Protein 1ZA8 (pdb70)

Secondary structure (DSSP, 8-state):
--EE-SSSS--GGGTTT-EEETTEEEBTTB-

InterPro domains:
  IPR005535 Cyclotide [PF03784] (1-31)
  IPR005535 Cyclotide [PIRSF037891] (1-31)
  IPR012323 Cyclotide, bracelet, conserved site [PS60008] (4-14)
  IPR036146 Cyclotide superfamily [SSF57038] (4-31)

Solvent-accessible surface area: 2401 Å² total; per-residue (Å²): 33,77,54,71,10,67,169,95,94,120,1,174,23,44,110,145,40,8,56,37,130,112,132,41,0,67,80,132,94,112,72

Foldseek 3Di:
DPWFCQPHLDTPCVVVAWGHDPRGTAHVNHD

Sequence (31 aa):
CGESCAMISFCFTEVIGCSCKNKVCYLNSISCGESCAMISFCFTEVIGCSCKNKVCYLNSISCGESCAMISFCFTEVIGCSCKNKVCYLNSISCGESCAMISFCFTEVIGCSCKNKVCYLNSISCGESCAMISFCFTEVIGCSCKNKVCYLNSISCGESCAMISFCFTEVIGCSCKNKVCYLNSISCGESCAMISFCFTEVIGCSCKNKVCYLNSISCGESCAMISFCFTEVIGCSCKNKVCYLNSISCGESCAMISFCFTEVIGCSCKNKVCYLNSISCGESCAMISFCFTEVIGCSCKNKVCYLNSISCGESCAMISFCFTEVIGCSCKNKVCYLNSISCGESCAMISFCFTEVIGCSCKNKVCYLNSISCGESCAMISFCFTEVIGCSCKNKVCYLNSISCGESCAMISFCFTEVIGCSCKNKVCYLNSISCGESCAMISFCFTEVIGCSCKNKVCYLNSISCGESCAMISFCFTEVIGCSCKNKVCYLNSISCGESCAMISFCFTEVIGCSCKNKVCYLNSISCGESCAMISFCFTEVIGCSCKNKVCYLNSISCGESCAMISFCFTEVIGCSCKNKVCYLNSISCGESCAMISFCFTEVIGCSCKNKVCYLNSIS

Organism: Viola hederacea (NCBI:txid180952)

Structure (mmCIF, N/CA/C/O backbone):
data_1ZA8
#
_entry.id   1ZA8
#
loop_
_atom_site.group_PDB
_atom_site.id
_atom_site.type_symbol
_atom_site.label_atom_id
_atom_site.label_alt_id
_atom_site.label_comp_id
_atom_site.label_asym_id
_atom_site.label_entity_id
_atom_site.label_seq_id
_atom_site.pdbx_PDB_ins_code
_atom_site.Cartn_x
_atom_site.Cartn_y
_atom_site.Cartn_z
_atom_site.occupancy
_atom_site.B_iso_or_equiv
_atom_site.auth_seq_id
_atom_site.auth_comp_id
_atom_site.auth_asym_id
_atom_site.auth_atom_id
_atom_site.pdbx_PDB_model_num
ATOM 1 N N . CYS A 1 1 ? 3.618 2.614 -4.403 1.00 0.00 1 CYS A N 1
ATOM 2 C CA . CYS A 1 1 ? 4.124 1.246 -4.375 1.00 0.00 1 CYS A CA 1
ATOM 3 C C . CYS A 1 1 ? 3.481 0.410 -5.473 1.00 0.00 1 CYS A C 1
ATOM 4 O O . CYS A 1 1 ? 3.745 -0.784 -5.593 1.00 0.00 1 CYS A O 1
ATOM 11 N N . GLY A 1 2 ? 2.646 1.056 -6.281 1.00 0.00 2 GLY A N 1
ATOM 12 C CA . GLY A 1 2 ? 1.979 0.372 -7.379 1.00 0.00 2 GLY A CA 1
ATOM 13 C C . GLY A 1 2 ? 1.042 -0.724 -6.907 1.00 0.00 2 GLY A C 1
ATOM 14 O O . GLY A 1 2 ? 0.948 -1.780 -7.526 1.00 0.00 2 GLY A O 1
ATOM 18 N N . GLU A 1 3 ? 0.346 -0.461 -5.814 1.00 0.00 3 GLU A N 1
ATOM 19 C CA . GLU A 1 3 ? -0.596 -1.413 -5.246 1.00 0.00 3 GLU A CA 1
ATOM 20 C C . GLU A 1 3 ? -1.702 -0.640 -4.537 1.00 0.00 3 GLU A C 1
ATOM 21 O O . GLU A 1 3 ? -1.494 0.506 -4.130 1.00 0.00 3 GLU A O 1
ATOM 33 N N . SER A 1 4 ? -2.876 -1.240 -4.407 1.00 0.00 4 SER A N 1
ATOM 34 C CA . SER A 1 4 ? -3.990 -0.568 -3.762 1.00 0.00 4 SER A CA 1
ATOM 35 C C . SER A 1 4 ? -4.700 -1.482 -2.767 1.00 0.00 4 SER A C 1
ATOM 36 O O . SER A 1 4 ? -5.030 -2.626 -3.079 1.00 0.00 4 SER A O 1
ATOM 44 N N . CYS A 1 5 ? -4.960 -0.947 -1.584 1.00 0.00 5 CYS A N 1
ATOM 45 C CA . CYS A 1 5 ? -5.658 -1.670 -0.531 1.00 0.00 5 CYS A CA 1
ATOM 46 C C . CYS A 1 5 ? -7.148 -1.347 -0.585 1.00 0.00 5 CYS A C 1
ATOM 47 O O . CYS A 1 5 ? -7.813 -1.204 0.439 1.00 0.00 5 CYS A O 1
ATOM 54 N N . ALA A 1 6 ? -7.648 -1.212 -1.808 1.00 0.00 6 ALA A N 1
ATOM 55 C CA . ALA A 1 6 ? -9.050 -0.882 -2.057 1.00 0.00 6 ALA A CA 1
ATOM 56 C C . ALA A 1 6 ? -10.001 -1.937 -1.502 1.00 0.00 6 ALA A C 1
ATOM 57 O O . ALA A 1 6 ? -11.084 -1.620 -1.021 1.00 0.00 6 ALA A O 1
ATOM 64 N N . MET A 1 7 ? -9.590 -3.188 -1.591 1.00 0.00 7 MET A N 1
ATOM 65 C CA . MET A 1 7 ? -10.409 -4.298 -1.111 1.00 0.00 7 MET A CA 1
ATOM 66 C C . MET A 1 7 ? -10.127 -4.570 0.353 1.00 0.00 7 MET A C 1
ATOM 67 O O . MET A 1 7 ? -11.005 -4.476 1.207 1.00 0.00 7 MET A O 1
ATOM 81 N N . ILE A 1 8 ? -8.883 -4.894 0.630 1.00 0.00 8 ILE A N 1
ATOM 82 C CA . ILE A 1 8 ? -8.443 -5.170 1.984 1.00 0.00 8 ILE A CA 1
ATOM 83 C C . ILE A 1 8 ? -7.390 -4.154 2.393 1.00 0.00 8 ILE A C 1
ATOM 84 O O . ILE A 1 8 ? -6.517 -3.817 1.599 1.00 0.00 8 ILE A O 1
ATOM 100 N N . SER A 1 9 ? -7.484 -3.661 3.620 1.00 0.00 9 SER A N 1
ATOM 101 C CA . SER A 1 9 ? -6.546 -2.667 4.133 1.00 0.00 9 SER A CA 1
ATOM 102 C C . SER A 1 9 ? -5.203 -3.308 4.491 1.00 0.00 9 SER A C 1
ATOM 103 O O . SER A 1 9 ? -4.652 -3.076 5.567 1.00 0.00 9 SER A O 1
ATOM 111 N N . PHE A 1 10 ? -4.685 -4.097 3.570 1.00 0.00 10 PHE A N 1
ATOM 112 C CA . PHE A 1 10 ? -3.409 -4.764 3.739 1.00 0.00 10 PHE A CA 1
ATOM 113 C C . PHE A 1 10 ? -2.776 -4.978 2.377 1.00 0.00 10 PHE A C 1
ATOM 114 O O . PHE A 1 10 ? -3.328 -5.679 1.526 1.00 0.00 10 PHE A O 1
ATOM 131 N N . CYS A 1 11 ? -1.634 -4.359 2.174 1.00 0.00 11 CYS A N 1
ATOM 132 C CA . CYS A 1 11 ? -0.921 -4.458 0.916 1.00 0.00 11 CYS A CA 1
ATOM 133 C C . CYS A 1 11 ? 0.141 -5.548 0.985 1.00 0.00 11 CYS A C 1
ATOM 134 O O . CYS A 1 11 ? 0.723 -5.793 2.042 1.00 0.00 11 CYS A O 1
ATOM 141 N N . PHE A 1 12 ? 0.417 -6.185 -0.143 1.00 0.00 12 PHE A N 1
ATOM 142 C CA . PHE A 1 12 ? 1.438 -7.215 -0.192 1.00 0.00 12 PHE A CA 1
ATOM 143 C C . PHE A 1 12 ? 2.803 -6.565 -0.010 1.00 0.00 12 PHE A C 1
ATOM 144 O O . PHE A 1 12 ? 3.683 -7.099 0.665 1.00 0.00 12 PHE A O 1
ATOM 161 N N . THR A 1 13 ? 2.961 -5.389 -0.609 1.00 0.00 13 THR A N 1
ATOM 162 C CA . THR A 1 13 ? 4.207 -4.642 -0.516 1.00 0.00 13 THR A CA 1
ATOM 163 C C . THR A 1 13 ? 4.317 -3.913 0.829 1.00 0.00 13 THR A C 1
ATOM 164 O O . THR A 1 13 ? 5.332 -3.287 1.132 1.00 0.00 13 THR A O 1
ATOM 175 N N . GLU A 1 14 ? 3.272 -4.005 1.641 1.00 0.00 14 GLU A N 1
ATOM 176 C CA . GLU A 1 14 ? 3.261 -3.365 2.955 1.00 0.00 14 GLU A CA 1
ATOM 177 C C . GLU A 1 14 ? 4.285 -4.028 3.865 1.00 0.00 14 GLU A C 1
ATOM 178 O O . GLU A 1 14 ? 4.970 -3.373 4.646 1.00 0.00 14 GLU A O 1
ATOM 190 N N . VAL A 1 15 ? 4.371 -5.342 3.743 1.00 0.00 15 VAL A N 1
ATOM 191 C CA . VAL A 1 15 ? 5.289 -6.150 4.537 1.00 0.00 15 VAL A CA 1
ATOM 192 C C . VAL A 1 15 ? 6.751 -5.729 4.349 1.00 0.00 15 VAL A C 1
ATOM 193 O O . VAL A 1 15 ? 7.554 -5.840 5.274 1.00 0.00 15 VAL A O 1
ATOM 206 N N . ILE A 1 16 ? 7.107 -5.268 3.152 1.00 0.00 16 ILE A N 1
ATOM 207 C CA . ILE A 1 16 ? 8.488 -4.877 2.891 1.00 0.00 16 ILE A CA 1
ATOM 208 C C . ILE A 1 16 ? 8.776 -3.431 3.285 1.00 0.00 16 ILE A C 1
ATOM 209 O O . ILE A 1 16 ? 9.937 -3.023 3.331 1.00 0.00 16 ILE A O 1
ATOM 225 N N . GLY A 1 17 ? 7.741 -2.657 3.579 1.00 0.00 17 GLY A N 1
ATOM 226 C CA . GLY A 1 17 ? 7.972 -1.281 3.972 1.00 0.00 17 GLY A CA 1
ATOM 227 C C . GLY A 1 17 ? 6.817 -0.349 3.664 1.00 0.00 17 GLY A C 1
ATOM 228 O O . GLY A 1 17 ? 6.605 0.628 4.380 1.00 0.00 17 GLY A O 1
ATOM 232 N N . CYS A 1 18 ? 6.084 -0.629 2.592 1.00 0.00 18 CYS A N 1
ATOM 233 C CA . CYS A 1 18 ? 4.959 0.219 2.196 1.00 0.00 18 CYS A CA 1
ATOM 234 C C . CYS A 1 18 ? 3.861 0.229 3.254 1.00 0.00 18 CYS A C 1
ATOM 235 O O . CYS A 1 18 ? 3.893 -0.551 4.201 1.00 0.00 18 CYS A O 1
ATOM 242 N N . SER A 1 19 ? 2.898 1.121 3.090 1.00 0.00 19 SER A N 1
ATOM 243 C CA . SER A 1 19 ? 1.798 1.238 4.032 1.00 0.00 19 SER A CA 1
ATOM 244 C C . SER A 1 19 ? 0.519 1.661 3.318 1.00 0.00 19 SER A C 1
ATOM 245 O O . SER A 1 19 ? 0.552 2.504 2.411 1.00 0.00 19 SER A O 1
ATOM 253 N N . CYS A 1 20 ? -0.598 1.068 3.715 1.00 0.00 20 CYS A N 1
ATOM 254 C CA . CYS A 1 20 ? -1.887 1.381 3.119 1.00 0.00 20 CYS A CA 1
ATOM 255 C C . CYS A 1 20 ? -2.334 2.779 3.533 1.00 0.00 20 CYS A C 1
ATOM 256 O O . CYS A 1 20 ? -2.306 3.128 4.715 1.00 0.00 20 CYS A O 1
ATOM 263 N N . LYS A 1 21 ? -2.741 3.581 2.561 1.00 0.00 21 LYS A N 1
ATOM 264 C CA . LYS A 1 21 ? -3.185 4.935 2.832 1.00 0.00 21 LYS A CA 1
ATOM 265 C C . LYS A 1 21 ? -4.229 5.354 1.807 1.00 0.00 21 LYS A C 1
ATOM 266 O O . LYS A 1 21 ? -3.979 5.306 0.608 1.00 0.00 21 LYS A O 1
ATOM 285 N N . ASN A 1 22 ? -5.402 5.748 2.298 1.00 0.00 22 ASN A N 1
ATOM 286 C CA . ASN A 1 22 ? -6.528 6.175 1.455 1.00 0.00 22 ASN A CA 1
ATOM 287 C C . ASN A 1 22 ? -6.741 5.252 0.248 1.00 0.00 22 ASN A C 1
ATOM 288 O O . ASN A 1 22 ? -6.929 5.720 -0.879 1.00 0.00 22 ASN A O 1
ATOM 299 N N . LYS A 1 23 ? -6.740 3.935 0.517 1.00 0.00 23 LYS A N 1
ATOM 300 C CA . LYS A 1 23 ? -6.962 2.899 -0.507 1.00 0.00 23 LYS A CA 1
ATOM 301 C C . LYS A 1 23 ? -5.725 2.624 -1.382 1.00 0.00 23 LYS A C 1
ATOM 302 O O . LYS A 1 23 ? -5.680 1.621 -2.094 1.00 0.00 23 LYS A O 1
ATOM 321 N N . VAL A 1 24 ? -4.713 3.474 -1.332 1.00 0.00 24 VAL A N 1
ATOM 322 C CA . VAL A 1 24 ? -3.520 3.242 -2.139 1.00 0.00 24 VAL A CA 1
ATOM 323 C C . VAL A 1 24 ? -2.295 2.950 -1.267 1.00 0.00 24 VAL A C 1
ATOM 324 O O . VAL A 1 24 ? -2.090 3.568 -0.225 1.00 0.00 24 VAL A O 1
ATOM 337 N N . CYS A 1 25 ? -1.496 1.987 -1.693 1.00 0.00 25 CYS A N 1
ATOM 338 C CA . CYS A 1 25 ? -0.301 1.601 -0.951 1.00 0.00 25 CYS A CA 1
ATOM 339 C C . CYS A 1 25 ? 0.865 2.524 -1.294 1.00 0.00 25 CYS A C 1
ATOM 340 O O . CYS A 1 25 ? 1.332 2.561 -2.442 1.00 0.00 25 CYS A O 1
ATOM 347 N N . TYR A 1 26 ? 1.327 3.272 -0.300 1.00 0.00 26 TYR A N 1
ATOM 348 C CA . TYR A 1 26 ? 2.429 4.209 -0.486 1.00 0.00 26 TYR A CA 1
ATOM 349 C C . TYR A 1 26 ? 3.539 3.989 0.530 1.00 0.00 26 TYR A C 1
ATOM 350 O O . TYR A 1 26 ? 3.319 3.457 1.617 1.00 0.00 26 TYR A O 1
ATOM 368 N N . LEU A 1 27 ? 4.726 4.427 0.155 1.00 0.00 27 LEU A N 1
ATOM 369 C CA . LEU A 1 27 ? 5.909 4.331 0.995 1.00 0.00 27 LEU A CA 1
ATOM 370 C C . LEU A 1 27 ? 6.647 5.656 0.942 1.00 0.00 27 LEU A C 1
ATOM 371 O O . LEU A 1 27 ? 7.285 5.971 -0.057 1.00 0.00 27 LEU A O 1
ATOM 387 N N . ASN A 1 28 ? 6.527 6.441 2.006 1.00 0.00 28 ASN A N 1
ATOM 388 C CA . ASN A 1 28 ? 7.163 7.759 2.074 1.00 0.00 28 ASN A CA 1
ATOM 389 C C . ASN A 1 28 ? 6.676 8.623 0.909 1.00 0.00 28 ASN A C 1
ATOM 390 O O . ASN A 1 28 ? 7.458 9.284 0.228 1.00 0.00 28 ASN A O 1
ATOM 401 N N . SER A 1 29 ? 5.359 8.579 0.689 1.00 0.00 29 SER A N 1
ATOM 402 C CA . SER A 1 29 ? 4.692 9.323 -0.384 1.00 0.00 29 SER A CA 1
ATOM 403 C C . SER A 1 29 ? 5.019 8.757 -1.770 1.00 0.00 29 SER A C 1
ATOM 404 O O . SER A 1 29 ? 4.612 9.317 -2.788 1.00 0.00 29 SER A O 1
ATOM 412 N N . ILE A 1 30 ? 5.726 7.633 -1.809 1.00 0.00 30 ILE A N 1
ATOM 413 C CA . ILE A 1 30 ? 6.072 6.992 -3.070 1.00 0.00 30 ILE A CA 1
ATOM 414 C C . ILE A 1 30 ? 5.042 5.915 -3.406 1.00 0.00 30 ILE A C 1
ATOM 415 O O . ILE A 1 30 ? 4.680 5.108 -2.548 1.00 0.00 30 ILE A O 1
ATOM 431 N N . SER A 1 31 ? 4.571 5.913 -4.645 1.00 0.00 31 SER A N 1
ATOM 432 C CA . SER A 1 31 ? 3.588 4.940 -5.094 1.00 0.00 31 SER A CA 1
ATOM 433 C C . SER A 1 31 ? 4.201 3.546 -5.146 1.00 0.00 31 SER A C 1
ATOM 434 O O . SER A 1 31 ? 5.185 3.320 -5.848 1.00 0.00 31 SER A O 1
ATOM 442 N N . CYS A 1 1 ? 3.480 2.581 -4.433 1.00 0.00 1 CYS A N 2
ATOM 443 C CA . CYS A 1 1 ? 4.041 1.234 -4.443 1.00 0.00 1 CYS A CA 2
ATOM 444 C C . CYS A 1 1 ? 3.385 0.383 -5.521 1.00 0.00 1 CYS A C 2
ATOM 445 O O . CYS A 1 1 ? 3.644 -0.814 -5.621 1.00 0.00 1 CYS A O 2
ATOM 452 N N . GLY A 1 2 ? 2.536 1.014 -6.326 1.00 0.00 2 GLY A N 2
ATOM 453 C CA . GLY A 1 2 ? 1.854 0.307 -7.397 1.00 0.00 2 GLY A CA 2
ATOM 454 C C . GLY A 1 2 ? 0.928 -0.778 -6.876 1.00 0.00 2 GLY A C 2
ATOM 455 O O . GLY A 1 2 ? 0.819 -1.848 -7.466 1.00 0.00 2 GLY A O 2
ATOM 459 N N . GLU A 1 3 ? 0.261 -0.483 -5.773 1.00 0.00 3 GLU A N 2
ATOM 460 C CA . GLU A 1 3 ? -0.664 -1.417 -5.153 1.00 0.00 3 GLU A CA 2
ATOM 461 C C . GLU A 1 3 ? -1.765 -0.633 -4.454 1.00 0.00 3 GLU A C 2
ATOM 462 O O . GLU A 1 3 ? -1.541 0.497 -4.009 1.00 0.00 3 GLU A O 2
ATOM 474 N N . SER A 1 4 ? -2.954 -1.207 -4.376 1.00 0.00 4 SER A N 2
ATOM 475 C CA . SER A 1 4 ? -4.071 -0.529 -3.748 1.00 0.00 4 SER A CA 2
ATOM 476 C C . SER A 1 4 ? -4.784 -1.424 -2.741 1.00 0.00 4 SER A C 2
ATOM 477 O O . SER A 1 4 ? -5.149 -2.559 -3.047 1.00 0.00 4 SER A O 2
ATOM 485 N N . CYS A 1 5 ? -5.009 -0.882 -1.556 1.00 0.00 5 CYS A N 2
ATOM 486 C CA . CYS A 1 5 ? -5.708 -1.584 -0.491 1.00 0.00 5 CYS A CA 2
ATOM 487 C C . CYS A 1 5 ? -7.199 -1.262 -0.553 1.00 0.00 5 CYS A C 2
ATOM 488 O O . CYS A 1 5 ? -7.877 -1.167 0.467 1.00 0.00 5 CYS A O 2
ATOM 495 N N . ALA A 1 6 ? -7.689 -1.083 -1.775 1.00 0.00 6 ALA A N 2
ATOM 496 C CA . ALA A 1 6 ? -9.091 -0.755 -2.018 1.00 0.00 6 ALA A CA 2
ATOM 497 C C . ALA A 1 6 ? -10.013 -1.909 -1.649 1.00 0.00 6 ALA A C 2
ATOM 498 O O . ALA A 1 6 ? -11.158 -1.705 -1.255 1.00 0.00 6 ALA A O 2
ATOM 505 N N . MET A 1 7 ? -9.505 -3.120 -1.792 1.00 0.00 7 MET A N 2
ATOM 506 C CA . MET A 1 7 ? -10.279 -4.316 -1.483 1.00 0.00 7 MET A CA 2
ATOM 507 C C . MET A 1 7 ? -10.115 -4.677 -0.019 1.00 0.00 7 MET A C 2
ATOM 508 O O . MET A 1 7 ? -11.085 -4.834 0.718 1.00 0.00 7 MET A O 2
ATOM 522 N N . ILE A 1 8 ? -8.868 -4.796 0.383 1.00 0.00 8 ILE A N 2
ATOM 523 C CA . ILE A 1 8 ? -8.526 -5.125 1.756 1.00 0.00 8 ILE A CA 2
ATOM 524 C C . ILE A 1 8 ? -7.466 -4.165 2.265 1.00 0.00 8 ILE A C 2
ATOM 525 O O . ILE A 1 8 ? -6.563 -3.788 1.520 1.00 0.00 8 ILE A O 2
ATOM 541 N N . SER A 1 9 ? -7.583 -3.764 3.523 1.00 0.00 9 SER A N 2
ATOM 542 C CA . SER A 1 9 ? -6.636 -2.838 4.134 1.00 0.00 9 SER A CA 2
ATOM 543 C C . SER A 1 9 ? -5.330 -3.550 4.486 1.00 0.00 9 SER A C 2
ATOM 544 O O . SER A 1 9 ? -4.846 -3.477 5.614 1.00 0.00 9 SER A O 2
ATOM 552 N N . PHE A 1 10 ? -4.778 -4.230 3.500 1.00 0.00 10 PHE A N 2
ATOM 553 C CA . PHE A 1 10 ? -3.534 -4.961 3.648 1.00 0.00 10 PHE A CA 2
ATOM 554 C C . PHE A 1 10 ? -2.820 -5.009 2.309 1.00 0.00 10 PHE A C 2
ATOM 555 O O . PHE A 1 10 ? -3.337 -5.570 1.339 1.00 0.00 10 PHE A O 2
ATOM 572 N N . CYS A 1 11 ? -1.644 -4.421 2.260 1.00 0.00 11 CYS A N 2
ATOM 573 C CA . CYS A 1 11 ? -0.852 -4.396 1.048 1.00 0.00 11 CYS A CA 2
ATOM 574 C C . CYS A 1 11 ? 0.163 -5.529 1.071 1.00 0.00 11 CYS A C 2
ATOM 575 O O . CYS A 1 11 ? 0.743 -5.829 2.113 1.00 0.00 11 CYS A O 2
ATOM 582 N N . PHE A 1 12 ? 0.406 -6.148 -0.069 1.00 0.00 12 PHE A N 2
ATOM 583 C CA . PHE A 1 12 ? 1.379 -7.219 -0.138 1.00 0.00 12 PHE A CA 2
ATOM 584 C C . PHE A 1 12 ? 2.781 -6.646 0.034 1.00 0.00 12 PHE A C 2
ATOM 585 O O . PHE A 1 12 ? 3.682 -7.310 0.543 1.00 0.00 12 PHE A O 2
ATOM 602 N N . THR A 1 13 ? 2.959 -5.405 -0.407 1.00 0.00 13 THR A N 2
ATOM 603 C CA . THR A 1 13 ? 4.252 -4.748 -0.316 1.00 0.00 13 THR A CA 2
ATOM 604 C C . THR A 1 13 ? 4.409 -3.916 0.967 1.00 0.00 13 THR A C 2
ATOM 605 O O . THR A 1 13 ? 5.448 -3.281 1.173 1.00 0.00 13 THR A O 2
ATOM 616 N N . GLU A 1 14 ? 3.407 -3.912 1.846 1.00 0.00 14 GLU A N 2
ATOM 617 C CA . GLU A 1 14 ? 3.534 -3.133 3.079 1.00 0.00 14 GLU A CA 2
ATOM 618 C C . GLU A 1 14 ? 4.535 -3.780 4.025 1.00 0.00 14 GLU A C 2
ATOM 619 O O . GLU A 1 14 ? 5.262 -3.093 4.734 1.00 0.00 14 GLU A O 2
ATOM 631 N N . VAL A 1 15 ? 4.590 -5.107 4.007 1.00 0.00 15 VAL A N 2
ATOM 632 C CA . VAL A 1 15 ? 5.525 -5.844 4.849 1.00 0.00 15 VAL A CA 2
ATOM 633 C C . VAL A 1 15 ? 6.967 -5.511 4.466 1.00 0.00 15 VAL A C 2
ATOM 634 O O . VAL A 1 15 ? 7.885 -5.652 5.269 1.00 0.00 15 VAL A O 2
ATOM 647 N N . ILE A 1 16 ? 7.146 -5.065 3.225 1.00 0.00 16 ILE A N 2
ATOM 648 C CA . ILE A 1 16 ? 8.460 -4.701 2.713 1.00 0.00 16 ILE A CA 2
ATOM 649 C C . ILE A 1 16 ? 8.858 -3.309 3.194 1.00 0.00 16 ILE A C 2
ATOM 650 O O . ILE A 1 16 ? 10.036 -3.018 3.406 1.00 0.00 16 ILE A O 2
ATOM 666 N N . GLY A 1 17 ? 7.863 -2.461 3.367 1.00 0.00 17 GLY A N 2
ATOM 667 C CA . GLY A 1 17 ? 8.106 -1.106 3.824 1.00 0.00 17 GLY A CA 2
ATOM 668 C C . GLY A 1 17 ? 6.939 -0.182 3.546 1.00 0.00 17 GLY A C 2
ATOM 669 O O . GLY A 1 17 ? 6.730 0.798 4.259 1.00 0.00 17 GLY A O 2
ATOM 673 N N . CYS A 1 18 ? 6.188 -0.487 2.493 1.00 0.00 18 CYS A N 2
ATOM 674 C CA . CYS A 1 18 ? 5.037 0.322 2.098 1.00 0.00 18 CYS A CA 2
ATOM 675 C C . CYS A 1 18 ? 3.959 0.341 3.183 1.00 0.00 18 CYS A C 2
ATOM 676 O O . CYS A 1 18 ? 4.017 -0.414 4.148 1.00 0.00 18 CYS A O 2
ATOM 683 N N . SER A 1 19 ? 2.979 1.212 3.023 1.00 0.00 19 SER A N 2
ATOM 684 C CA . SER A 1 19 ? 1.891 1.333 3.979 1.00 0.00 19 SER A CA 2
ATOM 685 C C . SER A 1 19 ? 0.619 1.790 3.272 1.00 0.00 19 SER A C 2
ATOM 686 O O . SER A 1 19 ? 0.664 2.673 2.409 1.00 0.00 19 SER A O 2
ATOM 694 N N . CYS A 1 20 ? -0.506 1.184 3.627 1.00 0.00 20 CYS A N 2
ATOM 695 C CA . CYS A 1 20 ? -1.787 1.531 3.027 1.00 0.00 20 CYS A CA 2
ATOM 696 C C . CYS A 1 20 ? -2.206 2.941 3.441 1.00 0.00 20 CYS A C 2
ATOM 697 O O . CYS A 1 20 ? -2.191 3.280 4.625 1.00 0.00 20 CYS A O 2
ATOM 704 N N . LYS A 1 21 ? -2.573 3.759 2.464 1.00 0.00 21 LYS A N 2
ATOM 705 C CA . LYS A 1 21 ? -2.991 5.124 2.727 1.00 0.00 21 LYS A CA 2
ATOM 706 C C . LYS A 1 21 ? -4.066 5.539 1.730 1.00 0.00 21 LYS A C 2
ATOM 707 O O . LYS A 1 21 ? -3.837 5.533 0.526 1.00 0.00 21 LYS A O 2
ATOM 726 N N . ASN A 1 22 ? -5.237 5.887 2.257 1.00 0.00 22 ASN A N 2
ATOM 727 C CA . ASN A 1 22 ? -6.396 6.308 1.458 1.00 0.00 22 ASN A CA 2
ATOM 728 C C . ASN A 1 22 ? -6.655 5.386 0.263 1.00 0.00 22 ASN A C 2
ATOM 729 O O . ASN A 1 22 ? -6.886 5.855 -0.856 1.00 0.00 22 ASN A O 2
ATOM 740 N N . LYS A 1 23 ? -6.646 4.067 0.521 1.00 0.00 23 LYS A N 2
ATOM 741 C CA . LYS A 1 23 ? -6.910 3.047 -0.508 1.00 0.00 23 LYS A CA 2
ATOM 742 C C . LYS A 1 23 ? -5.680 2.720 -1.374 1.00 0.00 23 LYS A C 2
ATOM 743 O O . LYS A 1 23 ? -5.662 1.700 -2.062 1.00 0.00 23 LYS A O 2
ATOM 762 N N . VAL A 1 24 ? -4.649 3.549 -1.344 1.00 0.00 24 VAL A N 2
ATOM 763 C CA . VAL A 1 24 ? -3.455 3.271 -2.144 1.00 0.00 24 VAL A CA 2
ATOM 764 C C . VAL A 1 24 ? -2.244 2.994 -1.253 1.00 0.00 24 VAL A C 2
ATOM 765 O O . VAL A 1 24 ? -2.025 3.670 -0.252 1.00 0.00 24 VAL A O 2
ATOM 778 N N . CYS A 1 25 ? -1.459 1.993 -1.621 1.00 0.00 25 CYS A N 2
ATOM 779 C CA . CYS A 1 25 ? -0.273 1.630 -0.859 1.00 0.00 25 CYS A CA 2
ATOM 780 C C . CYS A 1 25 ? 0.893 2.550 -1.224 1.00 0.00 25 CYS A C 2
ATOM 781 O O . CYS A 1 25 ? 1.277 2.652 -2.396 1.00 0.00 25 CYS A O 2
ATOM 788 N N . TYR A 1 26 ? 1.447 3.228 -0.223 1.00 0.00 26 TYR A N 2
ATOM 789 C CA . TYR A 1 26 ? 2.557 4.146 -0.449 1.00 0.00 26 TYR A CA 2
ATOM 790 C C . TYR A 1 26 ? 3.735 3.862 0.472 1.00 0.00 26 TYR A C 2
ATOM 791 O O . TYR A 1 26 ? 3.563 3.505 1.633 1.00 0.00 26 TYR A O 2
ATOM 809 N N . LEU A 1 27 ? 4.922 4.089 -0.056 1.00 0.00 27 LEU A N 2
ATOM 810 C CA . LEU A 1 27 ? 6.165 3.939 0.682 1.00 0.00 27 LEU A CA 2
ATOM 811 C C . LEU A 1 27 ? 6.778 5.319 0.790 1.00 0.00 27 LEU A C 2
ATOM 812 O O . LEU A 1 27 ? 7.344 5.825 -0.177 1.00 0.00 27 LEU A O 2
ATOM 828 N N . ASN A 1 28 ? 6.603 5.946 1.942 1.00 0.00 28 ASN A N 2
ATOM 829 C CA . ASN A 1 28 ? 7.088 7.307 2.159 1.00 0.00 28 ASN A CA 2
ATOM 830 C C . ASN A 1 28 ? 6.392 8.233 1.159 1.00 0.00 28 ASN A C 2
ATOM 831 O O . ASN A 1 28 ? 6.999 9.119 0.561 1.00 0.00 28 ASN A O 2
ATOM 842 N N . SER A 1 29 ? 5.092 7.973 0.982 1.00 0.00 29 SER A N 2
ATOM 843 C CA . SER A 1 29 ? 4.229 8.715 0.063 1.00 0.00 29 SER A CA 2
ATOM 844 C C . SER A 1 29 ? 4.497 8.373 -1.406 1.00 0.00 29 SER A C 2
ATOM 845 O O . SER A 1 29 ? 3.858 8.924 -2.298 1.00 0.00 29 SER A O 2
ATOM 853 N N . ILE A 1 30 ? 5.410 7.439 -1.653 1.00 0.00 30 ILE A N 2
ATOM 854 C CA . ILE A 1 30 ? 5.712 7.014 -3.014 1.00 0.00 30 ILE A CA 2
ATOM 855 C C . ILE A 1 30 ? 4.779 5.870 -3.404 1.00 0.00 30 ILE A C 2
ATOM 856 O O . ILE A 1 30 ? 4.559 4.956 -2.615 1.00 0.00 30 ILE A O 2
ATOM 872 N N . SER A 1 31 ? 4.218 5.935 -4.603 1.00 0.00 31 SER A N 2
ATOM 873 C CA . SER A 1 31 ? 3.298 4.908 -5.075 1.00 0.00 31 SER A CA 2
ATOM 874 C C . SER A 1 31 ? 3.987 3.553 -5.185 1.00 0.00 31 SER A C 2
ATOM 875 O O . SER A 1 31 ? 4.948 3.391 -5.933 1.00 0.00 31 SER A O 2
ATOM 883 N N . CYS A 1 1 ? 3.650 2.621 -4.356 1.00 0.00 1 CYS A N 3
ATOM 884 C CA . CYS A 1 1 ? 4.166 1.256 -4.369 1.00 0.00 1 CYS A CA 3
ATOM 885 C C . CYS A 1 1 ? 3.521 0.451 -5.487 1.00 0.00 1 CYS A C 3
ATOM 886 O O . CYS A 1 1 ? 3.790 -0.737 -5.647 1.00 0.00 1 CYS A O 3
ATOM 893 N N . GLY A 1 2 ? 2.671 1.117 -6.262 1.00 0.00 2 GLY A N 3
ATOM 894 C CA . GLY A 1 2 ? 1.996 0.460 -7.368 1.00 0.00 2 GLY A CA 3
ATOM 895 C C . GLY A 1 2 ? 1.061 -0.641 -6.907 1.00 0.00 2 GLY A C 3
ATOM 896 O O . GLY A 1 2 ? 0.929 -1.670 -7.562 1.00 0.00 2 GLY A O 3
ATOM 900 N N . GLU A 1 3 ? 0.399 -0.407 -5.783 1.00 0.00 3 GLU A N 3
ATOM 901 C CA . GLU A 1 3 ? -0.540 -1.367 -5.228 1.00 0.00 3 GLU A CA 3
ATOM 902 C C . GLU A 1 3 ? -1.682 -0.609 -4.575 1.00 0.00 3 GLU A C 3
ATOM 903 O O . GLU A 1 3 ? -1.546 0.581 -4.275 1.00 0.00 3 GLU A O 3
ATOM 915 N N . SER A 1 4 ? -2.803 -1.274 -4.364 1.00 0.00 4 SER A N 3
ATOM 916 C CA . SER A 1 4 ? -3.950 -0.623 -3.759 1.00 0.00 4 SER A CA 3
ATOM 917 C C . SER A 1 4 ? -4.673 -1.544 -2.783 1.00 0.00 4 SER A C 3
ATOM 918 O O . SER A 1 4 ? -5.015 -2.681 -3.114 1.00 0.00 4 SER A O 3
ATOM 926 N N . CYS A 1 5 ? -4.942 -1.017 -1.601 1.00 0.00 5 CYS A N 3
ATOM 927 C CA . CYS A 1 5 ? -5.663 -1.736 -0.563 1.00 0.00 5 CYS A CA 3
ATOM 928 C C . CYS A 1 5 ? -7.149 -1.411 -0.683 1.00 0.00 5 CYS A C 3
ATOM 929 O O . CYS A 1 5 ? -7.852 -1.203 0.304 1.00 0.00 5 CYS A O 3
ATOM 936 N N . ALA A 1 6 ? -7.594 -1.338 -1.931 1.00 0.00 6 ALA A N 3
ATOM 937 C CA . ALA A 1 6 ? -8.975 -1.011 -2.270 1.00 0.00 6 ALA A CA 3
ATOM 938 C C . ALA A 1 6 ? -9.975 -2.004 -1.697 1.00 0.00 6 ALA A C 3
ATOM 939 O O . ALA A 1 6 ? -11.090 -1.631 -1.338 1.00 0.00 6 ALA A O 3
ATOM 946 N N . MET A 1 7 ? -9.576 -3.261 -1.641 1.00 0.00 7 MET A N 3
ATOM 947 C CA . MET A 1 7 ? -10.447 -4.316 -1.130 1.00 0.00 7 MET A CA 3
ATOM 948 C C . MET A 1 7 ? -10.285 -4.461 0.370 1.00 0.00 7 MET A C 3
ATOM 949 O O . MET A 1 7 ? -11.241 -4.357 1.136 1.00 0.00 7 MET A O 3
ATOM 963 N N . ILE A 1 8 ? -9.056 -4.697 0.775 1.00 0.00 8 ILE A N 3
ATOM 964 C CA . ILE A 1 8 ? -8.723 -4.855 2.181 1.00 0.00 8 ILE A CA 3
ATOM 965 C C . ILE A 1 8 ? -7.552 -3.959 2.546 1.00 0.00 8 ILE A C 3
ATOM 966 O O . ILE A 1 8 ? -6.674 -3.720 1.722 1.00 0.00 8 ILE A O 3
ATOM 982 N N . SER A 1 9 ? -7.560 -3.454 3.772 1.00 0.00 9 SER A N 3
ATOM 983 C CA . SER A 1 9 ? -6.513 -2.562 4.261 1.00 0.00 9 SER A CA 3
ATOM 984 C C . SER A 1 9 ? -5.232 -3.332 4.579 1.00 0.00 9 SER A C 3
ATOM 985 O O . SER A 1 9 ? -4.689 -3.238 5.680 1.00 0.00 9 SER A O 3
ATOM 993 N N . PHE A 1 10 ? -4.764 -4.075 3.601 1.00 0.00 10 PHE A N 3
ATOM 994 C CA . PHE A 1 10 ? -3.548 -4.859 3.726 1.00 0.00 10 PHE A CA 3
ATOM 995 C C . PHE A 1 10 ? -2.885 -4.970 2.365 1.00 0.00 10 PHE A C 3
ATOM 996 O O . PHE A 1 10 ? -3.436 -5.570 1.441 1.00 0.00 10 PHE A O 3
ATOM 1013 N N . CYS A 1 11 ? -1.714 -4.384 2.248 1.00 0.00 11 CYS A N 3
ATOM 1014 C CA . CYS A 1 11 ? -0.971 -4.406 1.007 1.00 0.00 11 CYS A CA 3
ATOM 1015 C C . CYS A 1 11 ? 0.046 -5.533 1.023 1.00 0.00 11 CYS A C 3
ATOM 1016 O O . CYS A 1 11 ? 0.630 -5.842 2.060 1.00 0.00 11 CYS A O 3
ATOM 1023 N N . PHE A 1 12 ? 0.283 -6.130 -0.124 1.00 0.00 12 PHE A N 3
ATOM 1024 C CA . PHE A 1 12 ? 1.260 -7.195 -0.225 1.00 0.00 12 PHE A CA 3
ATOM 1025 C C . PHE A 1 12 ? 2.656 -6.609 -0.037 1.00 0.00 12 PHE A C 3
ATOM 1026 O O . PHE A 1 12 ? 3.530 -7.219 0.582 1.00 0.00 12 PHE A O 3
ATOM 1043 N N . THR A 1 13 ? 2.860 -5.422 -0.592 1.00 0.00 13 THR A N 3
ATOM 1044 C CA . THR A 1 13 ? 4.145 -4.748 -0.517 1.00 0.00 13 THR A CA 3
ATOM 1045 C C . THR A 1 13 ? 4.333 -3.947 0.783 1.00 0.00 13 THR A C 3
ATOM 1046 O O . THR A 1 13 ? 5.386 -3.336 0.988 1.00 0.00 13 THR A O 3
ATOM 1057 N N . GLU A 1 14 ? 3.342 -3.932 1.670 1.00 0.00 14 GLU A N 3
ATOM 1058 C CA . GLU A 1 14 ? 3.498 -3.170 2.909 1.00 0.00 14 GLU A CA 3
ATOM 1059 C C . GLU A 1 14 ? 4.498 -3.834 3.847 1.00 0.00 14 GLU A C 3
ATOM 1060 O O . GLU A 1 14 ? 5.197 -3.155 4.593 1.00 0.00 14 GLU A O 3
ATOM 1072 N N . VAL A 1 15 ? 4.582 -5.157 3.789 1.00 0.00 15 VAL A N 3
ATOM 1073 C CA . VAL A 1 15 ? 5.521 -5.894 4.630 1.00 0.00 15 VAL A CA 3
ATOM 1074 C C . VAL A 1 15 ? 6.966 -5.497 4.297 1.00 0.00 15 VAL A C 3
ATOM 1075 O O . VAL A 1 15 ? 7.852 -5.558 5.147 1.00 0.00 15 VAL A O 3
ATOM 1088 N N . ILE A 1 16 ? 7.187 -5.069 3.055 1.00 0.00 16 ILE A N 3
ATOM 1089 C CA . ILE A 1 16 ? 8.509 -4.640 2.609 1.00 0.00 16 ILE A CA 3
ATOM 1090 C C . ILE A 1 16 ? 8.849 -3.270 3.193 1.00 0.00 16 ILE A C 3
ATOM 1091 O O . ILE A 1 16 ? 10.003 -2.975 3.505 1.00 0.00 16 ILE A O 3
ATOM 1107 N N . GLY A 1 17 ? 7.829 -2.447 3.342 1.00 0.00 17 GLY A N 3
ATOM 1108 C CA . GLY A 1 17 ? 8.019 -1.116 3.890 1.00 0.00 17 GLY A CA 3
ATOM 1109 C C . GLY A 1 17 ? 6.843 -0.201 3.607 1.00 0.00 17 GLY A C 3
ATOM 1110 O O . GLY A 1 17 ? 6.639 0.793 4.300 1.00 0.00 17 GLY A O 3
ATOM 1114 N N . CYS A 1 18 ? 6.080 -0.534 2.570 1.00 0.00 18 CYS A N 3
ATOM 1115 C CA . CYS A 1 18 ? 4.921 0.259 2.172 1.00 0.00 18 CYS A CA 3
ATOM 1116 C C . CYS A 1 18 ? 3.838 0.256 3.251 1.00 0.00 18 CYS A C 3
ATOM 1117 O O . CYS A 1 18 ? 3.912 -0.489 4.223 1.00 0.00 18 CYS A O 3
ATOM 1124 N N . SER A 1 19 ? 2.834 1.099 3.076 1.00 0.00 19 SER A N 3
ATOM 1125 C CA . SER A 1 19 ? 1.739 1.195 4.026 1.00 0.00 19 SER A CA 3
ATOM 1126 C C . SER A 1 19 ? 0.458 1.610 3.308 1.00 0.00 19 SER A C 3
ATOM 1127 O O . SER A 1 19 ? 0.489 2.455 2.407 1.00 0.00 19 SER A O 3
ATOM 1135 N N . CYS A 1 20 ? -0.661 1.014 3.702 1.00 0.00 20 CYS A N 3
ATOM 1136 C CA . CYS A 1 20 ? -1.948 1.331 3.098 1.00 0.00 20 CYS A CA 3
ATOM 1137 C C . CYS A 1 20 ? -2.376 2.740 3.496 1.00 0.00 20 CYS A C 3
ATOM 1138 O O . CYS A 1 20 ? -2.321 3.106 4.670 1.00 0.00 20 CYS A O 3
ATOM 1145 N N . LYS A 1 21 ? -2.789 3.532 2.519 1.00 0.00 21 LYS A N 3
ATOM 1146 C CA . LYS A 1 21 ? -3.214 4.894 2.777 1.00 0.00 21 LYS A CA 3
ATOM 1147 C C . LYS A 1 21 ? -4.278 5.303 1.771 1.00 0.00 21 LYS A C 3
ATOM 1148 O O . LYS A 1 21 ? -4.032 5.298 0.570 1.00 0.00 21 LYS A O 3
ATOM 1167 N N . ASN A 1 22 ? -5.458 5.642 2.281 1.00 0.00 22 ASN A N 3
ATOM 1168 C CA . ASN A 1 22 ? -6.608 6.049 1.463 1.00 0.00 22 ASN A CA 3
ATOM 1169 C C . ASN A 1 22 ? -6.810 5.131 0.251 1.00 0.00 22 ASN A C 3
ATOM 1170 O O . ASN A 1 22 ? -7.029 5.600 -0.866 1.00 0.00 22 ASN A O 3
ATOM 1181 N N . LYS A 1 23 ? -6.764 3.814 0.506 1.00 0.00 23 LYS A N 3
ATOM 1182 C CA . LYS A 1 23 ? -6.970 2.782 -0.522 1.00 0.00 23 LYS A CA 3
ATOM 1183 C C . LYS A 1 23 ? -5.737 2.546 -1.412 1.00 0.00 23 LYS A C 3
ATOM 1184 O O . LYS A 1 23 ? -5.668 1.542 -2.121 1.00 0.00 23 LYS A O 3
ATOM 1203 N N . VAL A 1 24 ? -4.750 3.427 -1.372 1.00 0.00 24 VAL A N 3
ATOM 1204 C CA . VAL A 1 24 ? -3.555 3.230 -2.185 1.00 0.00 24 VAL A CA 3
ATOM 1205 C C . VAL A 1 24 ? -2.326 2.945 -1.314 1.00 0.00 24 VAL A C 3
ATOM 1206 O O . VAL A 1 24 ? -2.118 3.574 -0.276 1.00 0.00 24 VAL A O 3
ATOM 1219 N N . CYS A 1 25 ? -1.526 1.975 -1.733 1.00 0.00 25 CYS A N 3
ATOM 1220 C CA . CYS A 1 25 ? -0.331 1.593 -0.990 1.00 0.00 25 CYS A CA 3
ATOM 1221 C C . CYS A 1 25 ? 0.845 2.506 -1.337 1.00 0.00 25 CYS A C 3
ATOM 1222 O O . CYS A 1 25 ? 1.279 2.577 -2.495 1.00 0.00 25 CYS A O 3
ATOM 1229 N N . TYR A 1 26 ? 1.354 3.204 -0.328 1.00 0.00 26 TYR A N 3
ATOM 1230 C CA . TYR A 1 26 ? 2.472 4.126 -0.509 1.00 0.00 26 TYR A CA 3
ATOM 1231 C C . TYR A 1 26 ? 3.597 3.837 0.474 1.00 0.00 26 TYR A C 3
ATOM 1232 O O . TYR A 1 26 ? 3.377 3.266 1.539 1.00 0.00 26 TYR A O 3
ATOM 1250 N N . LEU A 1 27 ? 4.790 4.266 0.108 1.00 0.00 27 LEU A N 3
ATOM 1251 C CA . LEU A 1 27 ? 5.977 4.107 0.934 1.00 0.00 27 LEU A CA 3
ATOM 1252 C C . LEU A 1 27 ? 6.707 5.441 0.943 1.00 0.00 27 LEU A C 3
ATOM 1253 O O . LEU A 1 27 ? 7.339 5.809 -0.044 1.00 0.00 27 LEU A O 3
ATOM 1269 N N . ASN A 1 28 ? 6.586 6.172 2.045 1.00 0.00 28 ASN A N 3
ATOM 1270 C CA . ASN A 1 28 ? 7.213 7.488 2.177 1.00 0.00 28 ASN A CA 3
ATOM 1271 C C . ASN A 1 28 ? 6.746 8.403 1.043 1.00 0.00 28 ASN A C 3
ATOM 1272 O O . ASN A 1 28 ? 7.546 9.052 0.370 1.00 0.00 28 ASN A O 3
ATOM 1283 N N . SER A 1 29 ? 5.425 8.421 0.839 1.00 0.00 29 SER A N 3
ATOM 1284 C CA . SER A 1 29 ? 4.778 9.229 -0.202 1.00 0.00 29 SER A CA 3
ATOM 1285 C C . SER A 1 29 ? 5.022 8.679 -1.615 1.00 0.00 29 SER A C 3
ATOM 1286 O O . SER A 1 29 ? 4.468 9.192 -2.586 1.00 0.00 29 SER A O 3
ATOM 1294 N N . ILE A 1 30 ? 5.831 7.634 -1.729 1.00 0.00 30 ILE A N 3
ATOM 1295 C CA . ILE A 1 30 ? 6.114 7.033 -3.027 1.00 0.00 30 ILE A CA 3
ATOM 1296 C C . ILE A 1 30 ? 5.095 5.939 -3.339 1.00 0.00 30 ILE A C 3
ATOM 1297 O O . ILE A 1 30 ? 4.787 5.108 -2.486 1.00 0.00 30 ILE A O 3
ATOM 1313 N N . SER A 1 31 ? 4.569 5.948 -4.557 1.00 0.00 31 SER A N 3
ATOM 1314 C CA . SER A 1 31 ? 3.588 4.961 -4.983 1.00 0.00 31 SER A CA 3
ATOM 1315 C C . SER A 1 31 ? 4.220 3.578 -5.076 1.00 0.00 31 SER A C 3
ATOM 1316 O O . SER A 1 31 ? 5.200 3.382 -5.790 1.00 0.00 31 SER A O 3
ATOM 1324 N N . CYS A 1 1 ? 3.551 2.674 -4.461 1.00 0.00 1 CYS A N 4
ATOM 1325 C CA . CYS A 1 1 ? 4.051 1.303 -4.521 1.00 0.00 1 CYS A CA 4
ATOM 1326 C C . CYS A 1 1 ? 3.422 0.556 -5.685 1.00 0.00 1 CYS A C 4
ATOM 1327 O O . CYS A 1 1 ? 3.807 -0.568 -5.998 1.00 0.00 1 CYS A O 4
ATOM 1334 N N . GLY A 1 2 ? 2.442 1.188 -6.310 1.00 0.00 2 GLY A N 4
ATOM 1335 C CA . GLY A 1 2 ? 1.757 0.569 -7.429 1.00 0.00 2 GLY A CA 4
ATOM 1336 C C . GLY A 1 2 ? 0.842 -0.555 -6.982 1.00 0.00 2 GLY A C 4
ATOM 1337 O O . GLY A 1 2 ? 0.647 -1.534 -7.697 1.00 0.00 2 GLY A O 4
ATOM 1341 N N . GLU A 1 3 ? 0.265 -0.392 -5.799 1.00 0.00 3 GLU A N 4
ATOM 1342 C CA . GLU A 1 3 ? -0.651 -1.372 -5.241 1.00 0.00 3 GLU A CA 4
ATOM 1343 C C . GLU A 1 3 ? -1.822 -0.633 -4.615 1.00 0.00 3 GLU A C 4
ATOM 1344 O O . GLU A 1 3 ? -1.698 0.547 -4.268 1.00 0.00 3 GLU A O 4
ATOM 1356 N N . SER A 1 4 ? -2.951 -1.301 -4.481 1.00 0.00 4 SER A N 4
ATOM 1357 C CA . SER A 1 4 ? -4.122 -0.667 -3.909 1.00 0.00 4 SER A CA 4
ATOM 1358 C C . SER A 1 4 ? -4.782 -1.545 -2.853 1.00 0.00 4 SER A C 4
ATOM 1359 O O . SER A 1 4 ? -5.150 -2.690 -3.116 1.00 0.00 4 SER A O 4
ATOM 1367 N N . CYS A 1 5 ? -4.964 -0.976 -1.670 1.00 0.00 5 CYS A N 4
ATOM 1368 C CA . CYS A 1 5 ? -5.611 -1.661 -0.563 1.00 0.00 5 CYS A CA 4
ATOM 1369 C C . CYS A 1 5 ? -7.111 -1.379 -0.589 1.00 0.00 5 CYS A C 4
ATOM 1370 O O . CYS A 1 5 ? -7.758 -1.234 0.447 1.00 0.00 5 CYS A O 4
ATOM 1377 N N . ALA A 1 6 ? -7.644 -1.288 -1.801 1.00 0.00 6 ALA A N 4
ATOM 1378 C CA . ALA A 1 6 ? -9.062 -1.008 -2.021 1.00 0.00 6 ALA A CA 4
ATOM 1379 C C . ALA A 1 6 ? -9.956 -2.118 -1.480 1.00 0.00 6 ALA A C 4
ATOM 1380 O O . ALA A 1 6 ? -11.079 -1.872 -1.050 1.00 0.00 6 ALA A O 4
ATOM 1387 N N . MET A 1 7 ? -9.451 -3.337 -1.517 1.00 0.00 7 MET A N 4
ATOM 1388 C CA . MET A 1 7 ? -10.205 -4.493 -1.041 1.00 0.00 7 MET A CA 4
ATOM 1389 C C . MET A 1 7 ? -9.971 -4.694 0.444 1.00 0.00 7 MET A C 4
ATOM 1390 O O . MET A 1 7 ? -10.900 -4.705 1.248 1.00 0.00 7 MET A O 4
ATOM 1404 N N . ILE A 1 8 ? -8.711 -4.837 0.788 1.00 0.00 8 ILE A N 4
ATOM 1405 C CA . ILE A 1 8 ? -8.302 -5.018 2.170 1.00 0.00 8 ILE A CA 4
ATOM 1406 C C . ILE A 1 8 ? -7.256 -3.979 2.522 1.00 0.00 8 ILE A C 4
ATOM 1407 O O . ILE A 1 8 ? -6.377 -3.691 1.715 1.00 0.00 8 ILE A O 4
ATOM 1423 N N . SER A 1 9 ? -7.360 -3.404 3.713 1.00 0.00 9 SER A N 4
ATOM 1424 C CA . SER A 1 9 ? -6.425 -2.375 4.163 1.00 0.00 9 SER A CA 4
ATOM 1425 C C . SER A 1 9 ? -5.079 -2.981 4.565 1.00 0.00 9 SER A C 4
ATOM 1426 O O . SER A 1 9 ? -4.527 -2.667 5.618 1.00 0.00 9 SER A O 4
ATOM 1434 N N . PHE A 1 10 ? -4.560 -3.834 3.703 1.00 0.00 10 PHE A N 4
ATOM 1435 C CA . PHE A 1 10 ? -3.280 -4.481 3.911 1.00 0.00 10 PHE A CA 4
ATOM 1436 C C . PHE A 1 10 ? -2.664 -4.782 2.560 1.00 0.00 10 PHE A C 4
ATOM 1437 O O . PHE A 1 10 ? -3.217 -5.553 1.772 1.00 0.00 10 PHE A O 4
ATOM 1454 N N . CYS A 1 11 ? -1.539 -4.160 2.291 1.00 0.00 11 CYS A N 4
ATOM 1455 C CA . CYS A 1 11 ? -0.850 -4.339 1.024 1.00 0.00 11 CYS A CA 4
ATOM 1456 C C . CYS A 1 11 ? 0.181 -5.452 1.127 1.00 0.00 11 CYS A C 4
ATOM 1457 O O . CYS A 1 11 ? 0.781 -5.650 2.184 1.00 0.00 11 CYS A O 4
ATOM 1464 N N . PHE A 1 12 ? 0.417 -6.168 0.036 1.00 0.00 12 PHE A N 4
ATOM 1465 C CA . PHE A 1 12 ? 1.415 -7.225 0.059 1.00 0.00 12 PHE A CA 4
ATOM 1466 C C . PHE A 1 12 ? 2.804 -6.598 0.139 1.00 0.00 12 PHE A C 4
ATOM 1467 O O . PHE A 1 12 ? 3.713 -7.144 0.763 1.00 0.00 12 PHE A O 4
ATOM 1484 N N . THR A 1 13 ? 2.949 -5.425 -0.472 1.00 0.00 13 THR A N 4
ATOM 1485 C CA . THR A 1 13 ? 4.211 -4.704 -0.452 1.00 0.00 13 THR A CA 4
ATOM 1486 C C . THR A 1 13 ? 4.355 -3.906 0.848 1.00 0.00 13 THR A C 4
ATOM 1487 O O . THR A 1 13 ? 5.387 -3.283 1.106 1.00 0.00 13 THR A O 4
ATOM 1498 N N . GLU A 1 14 ? 3.311 -3.935 1.671 1.00 0.00 14 GLU A N 4
ATOM 1499 C CA . GLU A 1 14 ? 3.314 -3.225 2.949 1.00 0.00 14 GLU A CA 4
ATOM 1500 C C . GLU A 1 14 ? 4.385 -3.797 3.870 1.00 0.00 14 GLU A C 4
ATOM 1501 O O . GLU A 1 14 ? 5.103 -3.061 4.540 1.00 0.00 14 GLU A O 4
ATOM 1513 N N . VAL A 1 15 ? 4.500 -5.119 3.874 1.00 0.00 15 VAL A N 4
ATOM 1514 C CA . VAL A 1 15 ? 5.494 -5.806 4.693 1.00 0.00 15 VAL A CA 4
ATOM 1515 C C . VAL A 1 15 ? 6.909 -5.385 4.291 1.00 0.00 15 VAL A C 4
ATOM 1516 O O . VAL A 1 15 ? 7.821 -5.350 5.117 1.00 0.00 15 VAL A O 4
ATOM 1529 N N . ILE A 1 16 ? 7.076 -5.071 3.012 1.00 0.00 16 ILE A N 4
ATOM 1530 C CA . ILE A 1 16 ? 8.367 -4.656 2.475 1.00 0.00 16 ILE A CA 4
ATOM 1531 C C . ILE A 1 16 ? 8.754 -3.264 2.968 1.00 0.00 16 ILE A C 4
ATOM 1532 O O . ILE A 1 16 ? 9.932 -2.960 3.152 1.00 0.00 16 ILE A O 4
ATOM 1548 N N . GLY A 1 17 ? 7.756 -2.430 3.180 1.00 0.00 17 GLY A N 4
ATOM 1549 C CA . GLY A 1 17 ? 8.007 -1.079 3.649 1.00 0.00 17 GLY A CA 4
ATOM 1550 C C . GLY A 1 17 ? 6.853 -0.140 3.369 1.00 0.00 17 GLY A C 4
ATOM 1551 O O . GLY A 1 17 ? 6.742 0.923 3.977 1.00 0.00 17 GLY A O 4
ATOM 1555 N N . CYS A 1 18 ? 6.000 -0.526 2.429 1.00 0.00 18 CYS A N 4
ATOM 1556 C CA . CYS A 1 18 ? 4.849 0.287 2.053 1.00 0.00 18 CYS A CA 4
ATOM 1557 C C . CYS A 1 18 ? 3.805 0.331 3.161 1.00 0.00 18 CYS A C 4
ATOM 1558 O O . CYS A 1 18 ? 3.878 -0.415 4.131 1.00 0.00 18 CYS A O 4
ATOM 1565 N N . SER A 1 19 ? 2.830 1.211 3.006 1.00 0.00 19 SER A N 4
ATOM 1566 C CA . SER A 1 19 ? 1.760 1.359 3.975 1.00 0.00 19 SER A CA 4
ATOM 1567 C C . SER A 1 19 ? 0.491 1.836 3.274 1.00 0.00 19 SER A C 4
ATOM 1568 O O . SER A 1 19 ? 0.530 2.795 2.493 1.00 0.00 19 SER A O 4
ATOM 1576 N N . CYS A 1 20 ? -0.618 1.161 3.541 1.00 0.00 20 CYS A N 4
ATOM 1577 C CA . CYS A 1 20 ? -1.901 1.505 2.937 1.00 0.00 20 CYS A CA 4
ATOM 1578 C C . CYS A 1 20 ? -2.289 2.944 3.275 1.00 0.00 20 CYS A C 4
ATOM 1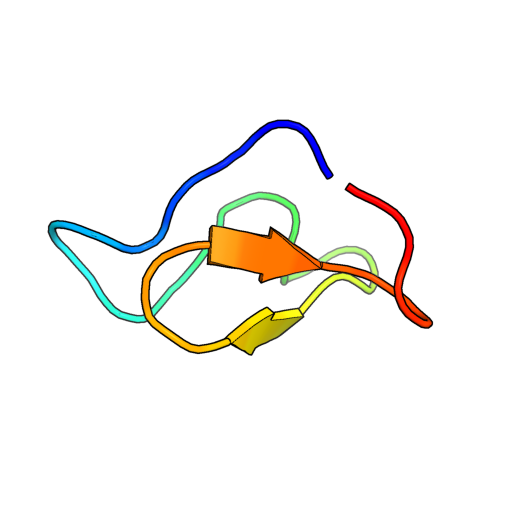579 O O . CYS A 1 20 ? -2.146 3.392 4.417 1.00 0.00 20 CYS A O 4
ATOM 1586 N N . LYS A 1 21 ? -2.767 3.675 2.278 1.00 0.00 21 LYS A N 4
ATOM 1587 C CA . LYS A 1 21 ? -3.160 5.056 2.477 1.00 0.00 21 LYS A CA 4
ATOM 1588 C C . LYS A 1 21 ? -4.259 5.444 1.497 1.00 0.00 21 LYS A C 4
ATOM 1589 O O . LYS A 1 21 ? -4.046 5.447 0.291 1.00 0.00 21 LYS A O 4
ATOM 1608 N N . ASN A 1 22 ? -5.432 5.764 2.037 1.00 0.00 22 ASN A N 4
ATOM 1609 C CA . ASN A 1 22 ? -6.610 6.162 1.250 1.00 0.00 22 ASN A CA 4
ATOM 1610 C C . ASN A 1 22 ? -6.868 5.227 0.061 1.00 0.00 22 ASN A C 4
ATOM 1611 O O . ASN A 1 22 ? -7.240 5.684 -1.020 1.00 0.00 22 ASN A O 4
ATOM 1622 N N . LYS A 1 23 ? -6.697 3.914 0.289 1.00 0.00 23 LYS A N 4
ATOM 1623 C CA . LYS A 1 23 ? -6.925 2.873 -0.732 1.00 0.00 23 LYS A CA 4
ATOM 1624 C C . LYS A 1 23 ? -5.679 2.615 -1.597 1.00 0.00 23 LYS A C 4
ATOM 1625 O O . LYS A 1 23 ? -5.592 1.589 -2.266 1.00 0.00 23 LYS A O 4
ATOM 1644 N N . VAL A 1 24 ? -4.704 3.512 -1.575 1.00 0.00 24 VAL A N 4
ATOM 1645 C CA . VAL A 1 24 ? -3.489 3.308 -2.363 1.00 0.00 24 VAL A CA 4
ATOM 1646 C C . VAL A 1 24 ? -2.289 3.036 -1.454 1.00 0.00 24 VAL A C 4
ATOM 1647 O O . VAL A 1 24 ? -2.105 3.694 -0.434 1.00 0.00 24 VAL A O 4
ATOM 1660 N N . CYS A 1 25 ? -1.483 2.057 -1.823 1.00 0.00 25 CYS A N 4
ATOM 1661 C CA . CYS A 1 25 ? -0.308 1.698 -1.040 1.00 0.00 25 CYS A CA 4
ATOM 1662 C C . CYS A 1 25 ? 0.870 2.624 -1.354 1.00 0.00 25 CYS A C 4
ATOM 1663 O O . CYS A 1 25 ? 1.267 2.769 -2.519 1.00 0.00 25 CYS A O 4
ATOM 1670 N N . TYR A 1 26 ? 1.436 3.238 -0.317 1.00 0.00 26 TYR A N 4
ATOM 1671 C CA . TYR A 1 26 ? 2.574 4.139 -0.488 1.00 0.00 26 TYR A CA 4
ATOM 1672 C C . TYR A 1 26 ? 3.693 3.809 0.492 1.00 0.00 26 TYR A C 4
ATOM 1673 O O . TYR A 1 26 ? 3.441 3.537 1.663 1.00 0.00 26 TYR A O 4
ATOM 1691 N N . LEU A 1 27 ? 4.921 3.900 0.015 1.00 0.00 27 LEU A N 4
ATOM 1692 C CA . LEU A 1 27 ? 6.093 3.682 0.839 1.00 0.00 27 LEU A CA 4
ATOM 1693 C C . LEU A 1 27 ? 6.741 5.039 1.052 1.00 0.00 27 LEU A C 4
ATOM 1694 O O . LEU A 1 27 ? 7.359 5.599 0.152 1.00 0.00 27 LEU A O 4
ATOM 1710 N N . ASN A 1 28 ? 6.525 5.596 2.229 1.00 0.00 28 ASN A N 4
ATOM 1711 C CA . ASN A 1 28 ? 7.032 6.926 2.555 1.00 0.00 28 ASN A CA 4
ATOM 1712 C C . ASN A 1 28 ? 6.476 7.939 1.548 1.00 0.00 28 ASN A C 4
ATOM 1713 O O . ASN A 1 28 ? 7.194 8.787 1.025 1.00 0.00 28 ASN A O 4
ATOM 1724 N N . SER A 1 29 ? 5.170 7.804 1.284 1.00 0.00 29 SER A N 4
ATOM 1725 C CA . SER A 1 29 ? 4.433 8.660 0.346 1.00 0.00 29 SER A CA 4
ATOM 1726 C C . SER A 1 29 ? 4.728 8.326 -1.124 1.00 0.00 29 SER A C 4
ATOM 1727 O O . SER A 1 29 ? 4.145 8.925 -2.027 1.00 0.00 29 SER A O 4
ATOM 1735 N N . ILE A 1 30 ? 5.608 7.361 -1.367 1.00 0.00 30 ILE A N 4
ATOM 1736 C CA . ILE A 1 30 ? 5.938 6.960 -2.732 1.00 0.00 30 ILE A CA 4
ATOM 1737 C C . ILE A 1 30 ? 4.982 5.861 -3.201 1.00 0.00 30 ILE A C 4
ATOM 1738 O O . ILE A 1 30 ? 4.731 4.903 -2.475 1.00 0.00 30 ILE A O 4
ATOM 1754 N N . SER A 1 31 ? 4.441 6.012 -4.403 1.00 0.00 31 SER A N 4
ATOM 1755 C CA . SER A 1 31 ? 3.504 5.043 -4.957 1.00 0.00 31 SER A CA 4
ATOM 1756 C C . SER A 1 31 ? 4.143 3.665 -5.116 1.00 0.00 31 SER A C 4
ATOM 1757 O O . SER A 1 31 ? 5.142 3.508 -5.813 1.00 0.00 31 SER A O 4
ATOM 1765 N N . CYS A 1 1 ? 3.516 2.671 -4.351 1.00 0.00 1 CYS A N 5
ATOM 1766 C CA . CYS A 1 1 ? 4.042 1.313 -4.325 1.00 0.00 1 CYS A CA 5
ATOM 1767 C C . CYS A 1 1 ? 3.421 0.463 -5.420 1.00 0.00 1 CYS A C 5
ATOM 1768 O O . CYS A 1 1 ? 3.716 -0.725 -5.529 1.00 0.00 1 CYS A O 5
ATOM 1775 N N . GLY A 1 2 ? 2.552 1.075 -6.221 1.00 0.00 2 GLY A N 5
ATOM 1776 C CA . GLY A 1 2 ? 1.892 0.340 -7.291 1.00 0.00 2 GLY A CA 5
ATOM 1777 C C . GLY A 1 2 ? 1.071 -0.806 -6.736 1.00 0.00 2 GLY A C 5
ATOM 1778 O O . GLY A 1 2 ? 1.016 -1.890 -7.309 1.00 0.00 2 GLY A O 5
ATOM 1782 N N . GLU A 1 3 ? 0.452 -0.539 -5.600 1.00 0.00 3 GLU A N 5
ATOM 1783 C CA . GLU A 1 3 ? -0.368 -1.502 -4.890 1.00 0.00 3 GLU A CA 5
ATOM 1784 C C . GLU A 1 3 ? -1.556 -0.757 -4.297 1.00 0.00 3 GLU A C 5
ATOM 1785 O O . GLU A 1 3 ? -1.441 0.435 -3.984 1.00 0.00 3 GLU A O 5
ATOM 1797 N N . SER A 1 4 ? -2.691 -1.418 -4.162 1.00 0.00 4 SER A N 5
ATOM 1798 C CA . SER A 1 4 ? -3.868 -0.754 -3.629 1.00 0.00 4 SER A CA 5
ATOM 1799 C C . SER A 1 4 ? -4.612 -1.611 -2.615 1.00 0.00 4 SER A C 5
ATOM 1800 O O . SER A 1 4 ? -4.925 -2.774 -2.863 1.00 0.00 4 SER A O 5
ATOM 1808 N N . CYS A 1 5 ? -4.927 -1.001 -1.485 1.00 0.00 5 CYS A N 5
ATOM 1809 C CA . CYS A 1 5 ? -5.670 -1.662 -0.425 1.00 0.00 5 CYS A CA 5
ATOM 1810 C C . CYS A 1 5 ? -7.150 -1.319 -0.551 1.00 0.00 5 CYS A C 5
ATOM 1811 O O . CYS A 1 5 ? -7.851 -1.123 0.441 1.00 0.00 5 CYS A O 5
ATOM 1818 N N . ALA A 1 6 ? -7.602 -1.231 -1.795 1.00 0.00 6 ALA A N 5
ATOM 1819 C CA . ALA A 1 6 ? -8.989 -0.892 -2.108 1.00 0.00 6 ALA A CA 5
ATOM 1820 C C . ALA A 1 6 ? -9.967 -1.934 -1.583 1.00 0.00 6 ALA A C 5
ATOM 1821 O O . ALA A 1 6 ? -11.050 -1.602 -1.110 1.00 0.00 6 ALA A O 5
ATOM 1828 N N . MET A 1 7 ? -9.579 -3.190 -1.689 1.00 0.00 7 MET A N 5
ATOM 1829 C CA . MET A 1 7 ? -10.425 -4.292 -1.238 1.00 0.00 7 MET A CA 5
ATOM 1830 C C . MET A 1 7 ? -10.162 -4.597 0.223 1.00 0.00 7 MET A C 5
ATOM 1831 O O . MET A 1 7 ? -11.052 -4.521 1.068 1.00 0.00 7 MET A O 5
ATOM 1845 N N . ILE A 1 8 ? -8.923 -4.934 0.506 1.00 0.00 8 ILE A N 5
ATOM 1846 C CA . ILE A 1 8 ? -8.503 -5.245 1.861 1.00 0.00 8 ILE A CA 5
ATOM 1847 C C . ILE A 1 8 ? -7.479 -4.223 2.327 1.00 0.00 8 ILE A C 5
ATOM 1848 O O . ILE A 1 8 ? -6.610 -3.824 1.558 1.00 0.00 8 ILE A O 5
ATOM 1864 N N . SER A 1 9 ? -7.590 -3.798 3.578 1.00 0.00 9 SER A N 5
ATOM 1865 C CA . SER A 1 9 ? -6.674 -2.811 4.144 1.00 0.00 9 SER A CA 5
ATOM 1866 C C . SER A 1 9 ? -5.327 -3.449 4.486 1.00 0.00 9 SER A C 5
ATOM 1867 O O . SER A 1 9 ? -4.802 -3.281 5.587 1.00 0.00 9 SER A O 5
ATOM 1875 N N . PHE A 1 10 ? -4.780 -4.168 3.523 1.00 0.00 10 PHE A N 5
ATOM 1876 C CA . PHE A 1 10 ? -3.497 -4.827 3.672 1.00 0.00 10 PHE A CA 5
ATOM 1877 C C . PHE A 1 10 ? -2.836 -4.946 2.309 1.00 0.00 10 PHE A C 5
ATOM 1878 O O . PHE A 1 10 ? -3.382 -5.564 1.393 1.00 0.00 10 PHE A O 5
ATOM 1895 N N . CYS A 1 11 ? -1.673 -4.346 2.184 1.00 0.00 11 CYS A N 5
ATOM 1896 C CA . CYS A 1 11 ? -0.926 -4.370 0.940 1.00 0.00 11 CYS A CA 5
ATOM 1897 C C . CYS A 1 11 ? 0.100 -5.488 0.965 1.00 0.00 11 CYS A C 5
ATOM 1898 O O . CYS A 1 11 ? 0.745 -5.719 1.989 1.00 0.00 11 CYS A O 5
ATOM 1905 N N . PHE A 1 12 ? 0.280 -6.165 -0.158 1.00 0.00 12 PHE A N 5
ATOM 1906 C CA . PHE A 1 12 ? 1.263 -7.233 -0.238 1.00 0.00 12 PHE A CA 5
ATOM 1907 C C . PHE A 1 12 ? 2.659 -6.650 -0.033 1.00 0.00 12 PHE A C 5
ATOM 1908 O O . PHE A 1 12 ? 3.527 -7.263 0.584 1.00 0.00 12 PHE A O 5
ATOM 1925 N N . THR A 1 13 ? 2.861 -5.452 -0.565 1.00 0.00 13 THR A N 5
ATOM 1926 C CA . THR A 1 13 ? 4.141 -4.767 -0.464 1.00 0.00 13 THR A CA 5
ATOM 1927 C C . THR A 1 13 ? 4.290 -3.989 0.856 1.00 0.00 13 THR A C 5
ATOM 1928 O O . THR A 1 13 ? 5.321 -3.362 1.100 1.00 0.00 13 THR A O 5
ATOM 1939 N N . GLU A 1 14 ? 3.274 -4.034 1.714 1.00 0.00 14 GLU A N 5
ATOM 1940 C CA . GLU A 1 14 ? 3.345 -3.327 2.999 1.00 0.00 14 GLU A CA 5
ATOM 1941 C C . GLU A 1 14 ? 4.448 -3.886 3.872 1.00 0.00 14 GLU A C 5
ATOM 1942 O O . GLU A 1 14 ? 5.237 -3.146 4.449 1.00 0.00 14 GLU A O 5
ATOM 1954 N N . VAL A 1 15 ? 4.489 -5.200 3.948 1.00 0.00 15 VAL A N 5
ATOM 1955 C CA . VAL A 1 15 ? 5.495 -5.906 4.741 1.00 0.00 15 VAL A CA 5
ATOM 1956 C C . VAL A 1 15 ? 6.916 -5.509 4.316 1.00 0.00 15 VAL A C 5
ATOM 1957 O O . VAL A 1 15 ? 7.855 -5.571 5.108 1.00 0.00 15 VAL A O 5
ATOM 1970 N N . ILE A 1 16 ? 7.057 -5.094 3.059 1.00 0.00 16 ILE A N 5
ATOM 1971 C CA . ILE A 1 16 ? 8.347 -4.679 2.520 1.00 0.00 16 ILE A CA 5
ATOM 1972 C C . ILE A 1 16 ? 8.743 -3.299 3.043 1.00 0.00 16 ILE A C 5
ATOM 1973 O O . ILE A 1 16 ? 9.924 -2.991 3.200 1.00 0.00 16 ILE A O 5
ATOM 1989 N N . GLY A 1 17 ? 7.743 -2.480 3.314 1.00 0.00 17 GLY A N 5
ATOM 1990 C CA . GLY A 1 17 ? 7.990 -1.141 3.819 1.00 0.00 17 GLY A CA 5
ATOM 1991 C C . GLY A 1 17 ? 6.837 -0.196 3.543 1.00 0.00 17 GLY A C 5
ATOM 1992 O O . GLY A 1 17 ? 6.696 0.837 4.197 1.00 0.00 17 GLY A O 5
ATOM 1996 N N . CYS A 1 18 ? 6.021 -0.543 2.556 1.00 0.00 18 CYS A N 5
ATOM 1997 C CA . CYS A 1 18 ? 4.877 0.277 2.167 1.00 0.00 18 CYS A CA 5
ATOM 1998 C C . CYS A 1 18 ? 3.804 0.306 3.252 1.00 0.00 18 CYS A C 5
ATOM 1999 O O . CYS A 1 18 ? 3.851 -0.461 4.208 1.00 0.00 18 CYS A O 5
ATOM 2006 N N . SER A 1 19 ? 2.831 1.191 3.085 1.00 0.00 19 SER A N 5
ATOM 2007 C CA . SER A 1 19 ? 1.741 1.315 4.037 1.00 0.00 19 SER A CA 5
ATOM 2008 C C . SER A 1 19 ? 0.462 1.749 3.327 1.00 0.00 19 SER A C 5
ATOM 2009 O O . SER A 1 19 ? 0.484 2.675 2.505 1.00 0.00 19 SER A O 5
ATOM 2017 N N . CYS A 1 20 ? -0.641 1.085 3.646 1.00 0.00 20 CYS A N 5
ATOM 2018 C CA . CYS A 1 20 ? -1.932 1.402 3.053 1.00 0.00 20 CYS A CA 5
ATOM 2019 C C . CYS A 1 20 ? -2.310 2.839 3.393 1.00 0.00 20 CYS A C 5
ATOM 2020 O O . CYS A 1 20 ? -2.126 3.289 4.531 1.00 0.00 20 CYS A O 5
ATOM 2027 N N . LYS A 1 21 ? -2.796 3.582 2.411 1.00 0.00 21 LYS A N 5
ATOM 2028 C CA . LYS A 1 21 ? -3.151 4.963 2.644 1.00 0.00 21 LYS A CA 5
ATOM 2029 C C . LYS A 1 21 ? -4.258 5.383 1.693 1.00 0.00 21 LYS A C 5
ATOM 2030 O O . LYS A 1 21 ? -4.062 5.406 0.483 1.00 0.00 21 LYS A O 5
ATOM 2049 N N . ASN A 1 22 ? -5.419 5.703 2.256 1.00 0.00 22 ASN A N 5
ATOM 2050 C CA . ASN A 1 22 ? -6.595 6.117 1.481 1.00 0.00 22 ASN A CA 5
ATOM 2051 C C . ASN A 1 22 ? -6.805 5.237 0.243 1.00 0.00 22 ASN A C 5
ATOM 2052 O O . ASN A 1 22 ? -7.013 5.743 -0.865 1.00 0.00 22 ASN A O 5
ATOM 2063 N N . LYS A 1 23 ? -6.761 3.912 0.466 1.00 0.00 23 LYS A N 5
ATOM 2064 C CA . LYS A 1 23 ? -6.962 2.897 -0.584 1.00 0.00 23 LYS A CA 5
ATOM 2065 C C . LYS A 1 23 ? -5.700 2.632 -1.424 1.00 0.00 23 LYS A C 5
ATOM 2066 O O . LYS A 1 23 ? -5.594 1.592 -2.073 1.00 0.00 23 LYS A O 5
ATOM 2085 N N . VAL A 1 24 ? -4.741 3.543 -1.415 1.00 0.00 24 VAL A N 5
ATOM 2086 C CA . VAL A 1 24 ? -3.521 3.338 -2.190 1.00 0.00 24 VAL A CA 5
ATOM 2087 C C . VAL A 1 24 ? -2.316 3.113 -1.277 1.00 0.00 24 VAL A C 5
ATOM 2088 O O . VAL A 1 24 ? -2.135 3.804 -0.281 1.00 0.00 24 VAL A O 5
ATOM 2101 N N . CYS A 1 25 ? -1.502 2.131 -1.607 1.00 0.00 25 CYS A N 5
ATOM 2102 C CA . CYS A 1 25 ? -0.330 1.815 -0.806 1.00 0.00 25 CYS A CA 5
ATOM 2103 C C . CYS A 1 25 ? 0.852 2.714 -1.177 1.00 0.00 25 CYS A C 5
ATOM 2104 O O . CYS A 1 25 ? 1.263 2.778 -2.343 1.00 0.00 25 CYS A O 5
ATOM 2111 N N . TYR A 1 26 ? 1.392 3.408 -0.177 1.00 0.00 26 TYR A N 5
ATOM 2112 C CA . TYR A 1 26 ? 2.518 4.310 -0.390 1.00 0.00 26 TYR A CA 5
ATOM 2113 C C . TYR A 1 26 ? 3.674 4.003 0.554 1.00 0.00 26 TYR A C 5
ATOM 2114 O O . TYR A 1 26 ? 3.472 3.584 1.697 1.00 0.00 26 TYR A O 5
ATOM 2132 N N . LEU A 1 27 ? 4.876 4.266 0.073 1.00 0.00 27 LEU A N 5
ATOM 2133 C CA . LEU A 1 27 ? 6.095 4.088 0.839 1.00 0.00 27 LEU A CA 5
ATOM 2134 C C . LEU A 1 27 ? 6.841 5.409 0.791 1.00 0.00 27 LEU A C 5
ATOM 2135 O O . LEU A 1 27 ? 7.393 5.774 -0.244 1.00 0.00 27 LEU A O 5
ATOM 2151 N N . ASN A 1 28 ? 6.811 6.139 1.898 1.00 0.00 28 ASN A N 5
ATOM 2152 C CA . ASN A 1 28 ? 7.453 7.450 1.981 1.00 0.00 28 ASN A CA 5
ATOM 2153 C C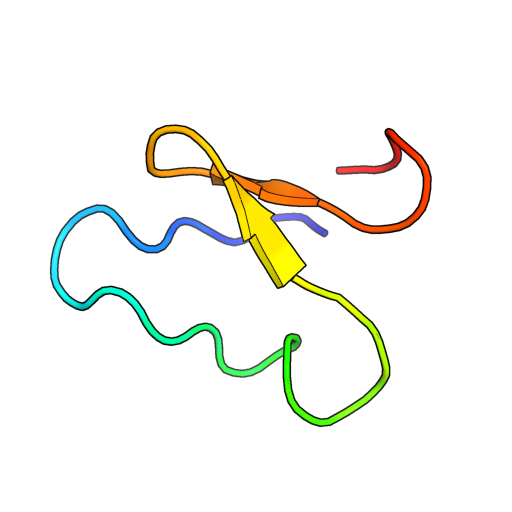 . ASN A 1 28 ? 6.857 8.378 0.920 1.00 0.00 28 ASN A C 5
ATOM 2154 O O . ASN A 1 28 ? 7.572 9.084 0.209 1.00 0.00 28 ASN A O 5
ATOM 2165 N N . SER A 1 29 ? 5.524 8.339 0.823 1.00 0.00 29 SER A N 5
ATOM 2166 C CA . SER A 1 29 ? 4.756 9.143 -0.134 1.00 0.00 29 SER A CA 5
ATOM 2167 C C . SER A 1 29 ? 4.922 8.651 -1.578 1.00 0.00 29 SER A C 5
ATOM 2168 O O . SER A 1 29 ? 4.294 9.179 -2.494 1.00 0.00 29 SER A O 5
ATOM 2176 N N . ILE A 1 30 ? 5.753 7.635 -1.779 1.00 0.00 30 ILE A N 5
ATOM 2177 C CA . ILE A 1 30 ? 5.975 7.087 -3.110 1.00 0.00 30 ILE A CA 5
ATOM 2178 C C . ILE A 1 30 ? 4.972 5.973 -3.402 1.00 0.00 30 ILE A C 5
ATOM 2179 O O . ILE A 1 30 ? 4.720 5.118 -2.553 1.00 0.00 30 ILE A O 5
ATOM 2195 N N . SER A 1 31 ? 4.400 5.993 -4.602 1.00 0.00 31 SER A N 5
ATOM 2196 C CA . SER A 1 31 ? 3.430 4.991 -5.016 1.00 0.00 31 SER A CA 5
ATOM 2197 C C . SER A 1 31 ? 4.075 3.615 -5.090 1.00 0.00 31 SER A C 5
ATOM 2198 O O . SER A 1 31 ? 5.060 3.419 -5.800 1.00 0.00 31 SER A O 5
ATOM 2206 N N . CYS A 1 1 ? 3.440 2.670 -4.275 1.00 0.00 1 CYS A N 6
ATOM 2207 C CA . CYS A 1 1 ? 3.963 1.312 -4.336 1.00 0.00 1 CYS A CA 6
ATOM 2208 C C . CYS A 1 1 ? 3.284 0.539 -5.454 1.00 0.00 1 CYS A C 6
ATOM 2209 O O . CYS A 1 1 ? 3.605 -0.619 -5.712 1.00 0.00 1 CYS A O 6
ATOM 2216 N N . GLY A 1 2 ? 2.344 1.201 -6.120 1.00 0.00 2 GLY A N 6
ATOM 2217 C CA . GLY A 1 2 ? 1.625 0.578 -7.216 1.00 0.00 2 GLY A CA 6
ATOM 2218 C C . GLY A 1 2 ? 0.734 -0.560 -6.757 1.00 0.00 2 GLY A C 6
ATOM 2219 O O . GLY A 1 2 ? 0.473 -1.496 -7.509 1.00 0.00 2 GLY A O 6
ATOM 2223 N N . GLU A 1 3 ? 0.249 -0.466 -5.528 1.00 0.00 3 GLU A N 6
ATOM 2224 C CA . GLU A 1 3 ? -0.633 -1.478 -4.973 1.00 0.00 3 GLU A CA 6
ATOM 2225 C C . GLU A 1 3 ? -1.802 -0.791 -4.291 1.00 0.00 3 GLU A C 6
ATOM 2226 O O . GLU A 1 3 ? -1.633 0.241 -3.636 1.00 0.00 3 GLU A O 6
ATOM 2238 N N . SER A 1 4 ? -2.984 -1.336 -4.481 1.00 0.00 4 SER A N 6
ATOM 2239 C CA . SER A 1 4 ? -4.185 -0.747 -3.916 1.00 0.00 4 SER A CA 6
ATOM 2240 C C . SER A 1 4 ? -4.800 -1.613 -2.825 1.00 0.00 4 SER A C 6
ATOM 2241 O O . SER A 1 4 ? -5.102 -2.786 -3.037 1.00 0.00 4 SER A O 6
ATOM 2249 N N . CYS A 1 5 ? -5.018 -1.004 -1.671 1.00 0.00 5 CYS A N 6
ATOM 2250 C CA . CYS A 1 5 ? -5.636 -1.674 -0.539 1.00 0.00 5 CYS A CA 6
ATOM 2251 C C . CYS A 1 5 ? -7.123 -1.329 -0.494 1.00 0.00 5 CYS A C 6
ATOM 2252 O O . CYS A 1 5 ? -7.707 -1.148 0.573 1.00 0.00 5 CYS A O 6
ATOM 2259 N N . ALA A 1 6 ? -7.713 -1.218 -1.681 1.00 0.00 6 ALA A N 6
ATOM 2260 C CA . ALA A 1 6 ? -9.124 -0.870 -1.831 1.00 0.00 6 ALA A CA 6
ATOM 2261 C C . ALA A 1 6 ? -10.048 -1.912 -1.213 1.00 0.00 6 ALA A C 6
ATOM 2262 O O . ALA A 1 6 ? -11.077 -1.579 -0.636 1.00 0.00 6 ALA A O 6
ATOM 2269 N N . MET A 1 7 ? -9.676 -3.169 -1.360 1.00 0.00 7 MET A N 6
ATOM 2270 C CA . MET A 1 7 ? -10.478 -4.269 -0.834 1.00 0.00 7 MET A CA 6
ATOM 2271 C C . MET A 1 7 ? -10.084 -4.570 0.599 1.00 0.00 7 MET A C 6
ATOM 2272 O O . MET A 1 7 ? -10.909 -4.563 1.510 1.00 0.00 7 MET A O 6
ATOM 2286 N N . ILE A 1 8 ? -8.809 -4.829 0.780 1.00 0.00 8 ILE A N 6
ATOM 2287 C CA . ILE A 1 8 ? -8.266 -5.129 2.093 1.00 0.00 8 ILE A CA 6
ATOM 2288 C C . ILE A 1 8 ? -7.137 -4.169 2.421 1.00 0.00 8 ILE A C 6
ATOM 2289 O O . ILE A 1 8 ? -6.291 -3.889 1.572 1.00 0.00 8 ILE A O 6
ATOM 2305 N N . SER A 1 9 ? -7.130 -3.663 3.646 1.00 0.00 9 SER A N 6
ATOM 2306 C CA . SER A 1 9 ? -6.106 -2.726 4.095 1.00 0.00 9 SER A CA 6
ATOM 2307 C C . SER A 1 9 ? -4.805 -3.463 4.418 1.00 0.00 9 SER A C 6
ATOM 2308 O O . SER A 1 9 ? -4.216 -3.279 5.483 1.00 0.00 9 SER A O 6
ATOM 2316 N N . PHE A 1 10 ? -4.375 -4.297 3.487 1.00 0.00 10 PHE A N 6
ATOM 2317 C CA . PHE A 1 10 ? -3.155 -5.066 3.639 1.00 0.00 10 PHE A CA 6
ATOM 2318 C C . PHE A 1 10 ? -2.557 -5.366 2.273 1.00 0.00 10 PHE A C 6
ATOM 2319 O O . PHE A 1 10 ? -3.067 -6.203 1.525 1.00 0.00 10 PHE A O 6
ATOM 2336 N N . CYS A 1 11 ? -1.484 -4.675 1.962 1.00 0.00 11 CYS A N 6
ATOM 2337 C CA . CYS A 1 11 ? -0.797 -4.852 0.690 1.00 0.00 11 CYS A CA 6
ATOM 2338 C C . CYS A 1 11 ? 0.380 -5.809 0.832 1.00 0.00 11 CYS A C 6
ATOM 2339 O O . CYS A 1 11 ? 0.950 -5.950 1.917 1.00 0.00 11 CYS A O 6
ATOM 2346 N N . PHE A 1 12 ? 0.762 -6.443 -0.267 1.00 0.00 12 PHE A N 6
ATOM 2347 C CA . PHE A 1 12 ? 1.891 -7.360 -0.262 1.00 0.00 12 PHE A CA 6
ATOM 2348 C C . PHE A 1 12 ? 3.190 -6.582 -0.081 1.00 0.00 12 PHE A C 6
ATOM 2349 O O . PHE A 1 12 ? 4.064 -6.977 0.693 1.00 0.00 12 PHE A O 6
ATOM 2366 N N . THR A 1 13 ? 3.306 -5.462 -0.788 1.00 0.00 13 THR A N 6
ATOM 2367 C CA . THR A 1 13 ? 4.495 -4.622 -0.699 1.00 0.00 13 THR A CA 6
ATOM 2368 C C . THR A 1 13 ? 4.498 -3.817 0.603 1.00 0.00 13 THR A C 6
ATOM 2369 O O . THR A 1 13 ? 5.501 -3.219 0.988 1.00 0.00 13 THR A O 6
ATOM 2380 N N . GLU A 1 14 ? 3.367 -3.824 1.284 1.00 0.00 14 GLU A N 6
ATOM 2381 C CA . GLU A 1 14 ? 3.224 -3.115 2.547 1.00 0.00 14 GLU A CA 6
ATOM 2382 C C . GLU A 1 14 ? 4.041 -3.806 3.632 1.00 0.00 14 GLU A C 6
ATOM 2383 O O . GLU A 1 14 ? 4.634 -3.158 4.492 1.00 0.00 14 GLU A O 6
ATOM 2395 N N . VAL A 1 15 ? 4.081 -5.126 3.566 1.00 0.00 15 VAL A N 6
ATOM 2396 C CA . VAL A 1 15 ? 4.827 -5.930 4.525 1.00 0.00 15 VAL A CA 6
ATOM 2397 C C . VAL A 1 15 ? 6.314 -5.561 4.541 1.00 0.00 15 VAL A C 6
ATOM 2398 O O . VAL A 1 15 ? 6.969 -5.642 5.578 1.00 0.00 15 VAL A O 6
ATOM 2411 N N . ILE A 1 16 ? 6.850 -5.185 3.384 1.00 0.00 16 ILE A N 6
ATOM 2412 C CA . ILE A 1 16 ? 8.267 -4.848 3.288 1.00 0.00 16 ILE A CA 6
ATOM 2413 C C . ILE A 1 16 ? 8.558 -3.357 3.476 1.00 0.00 16 ILE A C 6
ATOM 2414 O O . ILE A 1 16 ? 9.714 -2.943 3.380 1.00 0.00 16 ILE A O 6
ATOM 2430 N N . GLY A 1 17 ? 7.544 -2.545 3.761 1.00 0.00 17 GLY A N 6
ATOM 2431 C CA . GLY A 1 17 ? 7.812 -1.128 3.961 1.00 0.00 17 GLY A CA 6
ATOM 2432 C C . GLY A 1 17 ? 6.653 -0.213 3.615 1.00 0.00 17 GLY A C 6
ATOM 2433 O O . GLY A 1 17 ? 6.483 0.833 4.242 1.00 0.00 17 GLY A O 6
ATOM 2437 N N . CYS A 1 18 ? 5.876 -0.579 2.606 1.00 0.00 18 CYS A N 6
ATOM 2438 C CA . CYS A 1 18 ? 4.747 0.246 2.179 1.00 0.00 18 CYS A CA 6
ATOM 2439 C C . CYS A 1 18 ? 3.664 0.318 3.255 1.00 0.00 18 CYS A C 6
ATOM 2440 O O . CYS A 1 18 ? 3.704 -0.413 4.238 1.00 0.00 18 CYS A O 6
ATOM 2447 N N . SER A 1 19 ? 2.706 1.211 3.063 1.00 0.00 19 SER A N 6
ATOM 2448 C CA . SER A 1 19 ? 1.620 1.388 4.013 1.00 0.00 19 SER A CA 6
ATOM 2449 C C . SER A 1 19 ? 0.347 1.834 3.299 1.00 0.00 19 SER A C 6
ATOM 2450 O O . SER A 1 19 ? 0.391 2.695 2.412 1.00 0.00 19 SER A O 6
ATOM 2458 N N . CYS A 1 20 ? -0.773 1.230 3.670 1.00 0.00 20 CYS A N 6
ATOM 2459 C CA . CYS A 1 20 ? -2.060 1.542 3.067 1.00 0.00 20 CYS A CA 6
ATOM 2460 C C . CYS A 1 20 ? -2.518 2.948 3.445 1.00 0.00 20 CYS A C 6
ATOM 2461 O O . CYS A 1 20 ? -2.563 3.307 4.623 1.00 0.00 20 CYS A O 6
ATOM 2468 N N . LYS A 1 21 ? -2.856 3.742 2.439 1.00 0.00 21 LYS A N 6
ATOM 2469 C CA . LYS A 1 21 ? -3.312 5.104 2.652 1.00 0.00 21 LYS A CA 6
ATOM 2470 C C . LYS A 1 21 ? -4.264 5.510 1.531 1.00 0.00 21 LYS A C 6
ATOM 2471 O O . LYS A 1 21 ? -3.943 5.359 0.361 1.00 0.00 21 LYS A O 6
ATOM 2490 N N . ASN A 1 22 ? -5.442 6.009 1.898 1.00 0.00 22 ASN A N 6
ATOM 2491 C CA . ASN A 1 22 ? -6.466 6.431 0.930 1.00 0.00 22 ASN A CA 6
ATOM 2492 C C . ASN A 1 22 ? -6.662 5.408 -0.201 1.00 0.00 22 ASN A C 6
ATOM 2493 O O . ASN A 1 22 ? -6.774 5.778 -1.377 1.00 0.00 22 ASN A O 6
ATOM 2504 N N . LYS A 1 23 ? -6.726 4.121 0.177 1.00 0.00 23 LYS A N 6
ATOM 2505 C CA . LYS A 1 23 ? -6.937 3.008 -0.765 1.00 0.00 23 LYS A CA 6
ATOM 2506 C C . LYS A 1 23 ? -5.673 2.652 -1.571 1.00 0.00 23 LYS A C 6
ATOM 2507 O O . LYS A 1 23 ? -5.624 1.612 -2.226 1.00 0.00 23 LYS A O 6
ATOM 2526 N N . VAL A 1 24 ? -4.644 3.482 -1.511 1.00 0.00 24 VAL A N 6
ATOM 2527 C CA . VAL A 1 24 ? -3.409 3.197 -2.235 1.00 0.00 24 VAL A CA 6
ATOM 2528 C C . VAL A 1 24 ? -2.246 2.999 -1.265 1.00 0.00 24 VAL A C 6
ATOM 2529 O O . VAL A 1 24 ? -2.075 3.761 -0.324 1.00 0.00 24 VAL A O 6
ATOM 2542 N N . CYS A 1 25 ? -1.446 1.980 -1.486 1.00 0.00 25 CYS A N 6
ATOM 2543 C CA . CYS A 1 25 ? -0.312 1.732 -0.615 1.00 0.00 25 CYS A CA 6
ATOM 2544 C C . CYS A 1 25 ? 0.900 2.546 -1.057 1.00 0.00 25 CYS A C 6
ATOM 2545 O O . CYS A 1 25 ? 1.340 2.459 -2.208 1.00 0.00 25 CYS A O 6
ATOM 2552 N N . TYR A 1 26 ? 1.423 3.351 -0.136 1.00 0.00 26 TYR A N 6
ATOM 2553 C CA . TYR A 1 26 ? 2.574 4.201 -0.415 1.00 0.00 26 TYR A CA 6
ATOM 2554 C C . TYR A 1 26 ? 3.736 3.873 0.514 1.00 0.00 26 TYR A C 6
ATOM 2555 O O . TYR A 1 26 ? 3.541 3.379 1.624 1.00 0.00 26 TYR A O 6
ATOM 2573 N N . LEU A 1 27 ? 4.934 4.196 0.061 1.00 0.00 27 LEU A N 6
ATOM 2574 C CA . LEU A 1 27 ? 6.149 4.002 0.828 1.00 0.00 27 LEU A CA 6
ATOM 2575 C C . LEU A 1 27 ? 6.903 5.320 0.793 1.00 0.00 27 LEU A C 6
ATOM 2576 O O . LEU A 1 27 ? 7.433 5.706 -0.247 1.00 0.00 27 LEU A O 6
ATOM 2592 N N . ASN A 1 28 ? 6.904 6.022 1.916 1.00 0.00 28 ASN A N 6
ATOM 2593 C CA . ASN A 1 28 ? 7.557 7.328 2.014 1.00 0.00 28 ASN A CA 6
ATOM 2594 C C . ASN A 1 28 ? 6.940 8.285 0.991 1.00 0.00 28 ASN A C 6
ATOM 2595 O O . ASN A 1 28 ? 7.642 9.005 0.281 1.00 0.00 28 ASN A O 6
ATOM 2606 N N . SER A 1 29 ? 5.606 8.253 0.924 1.00 0.00 29 SER A N 6
ATOM 2607 C CA . SER A 1 29 ? 4.820 9.085 0.005 1.00 0.00 29 SER A CA 6
ATOM 2608 C C . SER A 1 29 ? 4.937 8.618 -1.453 1.00 0.00 29 SER A C 6
ATOM 2609 O O . SER A 1 29 ? 4.255 9.145 -2.332 1.00 0.00 29 SER A O 6
ATOM 2617 N N . ILE A 1 30 ? 5.780 7.624 -1.708 1.00 0.00 30 ILE A N 6
ATOM 2618 C CA . ILE A 1 30 ? 5.952 7.101 -3.058 1.00 0.00 30 ILE A CA 6
ATOM 2619 C C . ILE A 1 30 ? 4.947 5.983 -3.317 1.00 0.00 30 ILE A C 6
ATOM 2620 O O . ILE A 1 30 ? 4.765 5.106 -2.479 1.00 0.00 30 ILE A O 6
ATOM 2636 N N . SER A 1 31 ? 4.292 6.024 -4.468 1.00 0.00 31 SER A N 6
ATOM 2637 C CA . SER A 1 31 ? 3.305 5.014 -4.819 1.00 0.00 31 SER A CA 6
ATOM 2638 C C . SER A 1 31 ? 3.968 3.653 -4.985 1.00 0.00 31 SER A C 6
ATOM 2639 O O . SER A 1 31 ? 4.927 3.503 -5.740 1.00 0.00 31 SER A O 6
ATOM 2647 N N . CYS A 1 1 ? 3.497 2.689 -4.153 1.00 0.00 1 CYS A N 7
ATOM 2648 C CA . CYS A 1 1 ? 4.009 1.319 -4.146 1.00 0.00 1 CYS A CA 7
ATOM 2649 C C . CYS A 1 1 ? 3.399 0.533 -5.294 1.00 0.00 1 CYS A C 7
ATOM 2650 O O . CYS A 1 1 ? 3.780 -0.601 -5.562 1.00 0.00 1 CYS A O 7
ATOM 2657 N N . GLY A 1 2 ? 2.445 1.161 -5.965 1.00 0.00 2 GLY A N 7
ATOM 2658 C CA . GLY A 1 2 ? 1.777 0.525 -7.086 1.00 0.00 2 GLY A CA 7
ATOM 2659 C C . GLY A 1 2 ? 0.891 -0.625 -6.652 1.00 0.00 2 GLY A C 7
ATOM 2660 O O . GLY A 1 2 ? 0.727 -1.600 -7.380 1.00 0.00 2 GLY A O 7
ATOM 2664 N N . GLU A 1 3 ? 0.305 -0.496 -5.470 1.00 0.00 3 GLU A N 7
ATOM 2665 C CA . GLU A 1 3 ? -0.583 -1.517 -4.939 1.00 0.00 3 GLU A CA 7
ATOM 2666 C C . GLU A 1 3 ? -1.770 -0.845 -4.277 1.00 0.00 3 GLU A C 7
ATOM 2667 O O . GLU A 1 3 ? -1.624 0.192 -3.625 1.00 0.00 3 GLU A O 7
ATOM 2679 N N . SER A 1 4 ? -2.945 -1.406 -4.482 1.00 0.00 4 SER A N 7
ATOM 2680 C CA . SER A 1 4 ? -4.161 -0.830 -3.935 1.00 0.00 4 SER A CA 7
ATOM 2681 C C . SER A 1 4 ? -4.772 -1.687 -2.831 1.00 0.00 4 SER A C 7
ATOM 2682 O O . SER A 1 4 ? -5.004 -2.882 -3.005 1.00 0.00 4 SER A O 7
ATOM 2690 N N . CYS A 1 5 ? -5.067 -1.043 -1.715 1.00 0.00 5 CYS A N 7
ATOM 2691 C CA . CYS A 1 5 ? -5.690 -1.691 -0.573 1.00 0.00 5 CYS A CA 7
ATOM 2692 C C . CYS A 1 5 ? -7.173 -1.330 -0.537 1.00 0.00 5 CYS A C 7
ATOM 2693 O O . CYS A 1 5 ? -7.749 -1.085 0.521 1.00 0.00 5 CYS A O 7
ATOM 2700 N N . ALA A 1 6 ? -7.769 -1.275 -1.724 1.00 0.00 6 ALA A N 7
ATOM 2701 C CA . ALA A 1 6 ? -9.180 -0.919 -1.885 1.00 0.00 6 ALA A CA 7
ATOM 2702 C C . ALA A 1 6 ? -10.112 -1.917 -1.214 1.00 0.00 6 ALA A C 7
ATOM 2703 O O . ALA A 1 6 ? -11.121 -1.539 -0.626 1.00 0.00 6 ALA A O 7
ATOM 2710 N N . MET A 1 7 ? -9.775 -3.186 -1.323 1.00 0.00 7 MET A N 7
ATOM 2711 C CA . MET A 1 7 ? -10.592 -4.246 -0.742 1.00 0.00 7 MET A CA 7
ATOM 2712 C C . MET A 1 7 ? -10.175 -4.509 0.692 1.00 0.00 7 MET A C 7
ATOM 2713 O O . MET A 1 7 ? -10.972 -4.418 1.623 1.00 0.00 7 MET A O 7
ATOM 2727 N N . ILE A 1 8 ? -8.909 -4.827 0.853 1.00 0.00 8 ILE A N 7
ATOM 2728 C CA . ILE A 1 8 ? -8.350 -5.096 2.166 1.00 0.00 8 ILE A CA 7
ATOM 2729 C C . ILE A 1 8 ? -7.235 -4.111 2.467 1.00 0.00 8 ILE A C 7
ATOM 2730 O O . ILE A 1 8 ? -6.396 -3.838 1.609 1.00 0.00 8 ILE A O 7
ATOM 2746 N N . SER A 1 9 ? -7.232 -3.577 3.679 1.00 0.00 9 SER A N 7
ATOM 2747 C CA . SER A 1 9 ? -6.222 -2.614 4.105 1.00 0.00 9 SER A CA 7
ATOM 2748 C C . SER A 1 9 ? -4.908 -3.323 4.442 1.00 0.00 9 SER A C 7
ATOM 2749 O O . SER A 1 9 ? -4.312 -3.092 5.493 1.00 0.00 9 SER A O 7
ATOM 2757 N N . PHE A 1 10 ? -4.475 -4.180 3.534 1.00 0.00 10 PHE A N 7
ATOM 2758 C CA . PHE A 1 10 ? -3.241 -4.928 3.692 1.00 0.00 10 PHE A CA 7
ATOM 2759 C C . PHE A 1 10 ? -2.660 -5.261 2.327 1.00 0.00 10 PHE A C 7
ATOM 2760 O O . PHE A 1 10 ? -3.216 -6.071 1.584 1.00 0.00 10 PHE A O 7
ATOM 2777 N N . CYS A 1 11 ? -1.551 -4.628 2.010 1.00 0.00 11 CYS A N 7
ATOM 2778 C CA . CYS A 1 11 ? -0.879 -4.845 0.736 1.00 0.00 11 CYS A CA 7
ATOM 2779 C C . CYS A 1 11 ? 0.254 -5.857 0.876 1.00 0.00 11 CYS A C 7
ATOM 2780 O O . CYS A 1 11 ? 0.767 -6.084 1.973 1.00 0.00 11 CYS A O 7
ATOM 2787 N N . PHE A 1 12 ? 0.670 -6.442 -0.242 1.00 0.00 12 PHE A N 7
ATOM 2788 C CA . PHE A 1 12 ? 1.768 -7.395 -0.237 1.00 0.00 12 PHE A CA 7
ATOM 2789 C C . PHE A 1 12 ? 3.083 -6.656 -0.003 1.00 0.00 12 PHE A C 7
ATOM 2790 O O . PHE A 1 12 ? 3.929 -7.095 0.776 1.00 0.00 12 PHE A O 7
ATOM 2807 N N . THR A 1 13 ? 3.243 -5.520 -0.677 1.00 0.00 13 THR A N 7
ATOM 2808 C CA . THR A 1 13 ? 4.451 -4.710 -0.541 1.00 0.00 13 THR A CA 7
ATOM 2809 C C . THR A 1 13 ? 4.449 -3.940 0.779 1.00 0.00 13 THR A C 7
ATOM 2810 O O . THR A 1 13 ? 5.441 -3.316 1.156 1.00 0.00 13 THR A O 7
ATOM 2821 N N . GLU A 1 14 ? 3.327 -3.990 1.478 1.00 0.00 14 GLU A N 7
ATOM 2822 C CA . GLU A 1 14 ? 3.184 -3.300 2.753 1.00 0.00 14 GLU A CA 7
ATOM 2823 C C . GLU A 1 14 ? 4.169 -3.845 3.778 1.00 0.00 14 GLU A C 7
ATOM 2824 O O . GLU A 1 14 ? 4.891 -3.084 4.417 1.00 0.00 14 GLU A O 7
ATOM 2836 N N . VAL A 1 15 ? 4.221 -5.165 3.910 1.00 0.00 15 VAL A N 7
ATOM 2837 C CA . VAL A 1 15 ? 5.146 -5.797 4.846 1.00 0.00 15 VAL A CA 7
ATOM 2838 C C . VAL A 1 15 ? 6.592 -5.626 4.390 1.00 0.00 15 VAL A C 7
ATOM 2839 O O . VAL A 1 15 ? 7.523 -5.752 5.182 1.00 0.00 15 VAL A O 7
ATOM 2852 N N . ILE A 1 16 ? 6.767 -5.330 3.107 1.00 0.00 16 ILE A N 7
ATOM 2853 C CA . ILE A 1 16 ? 8.090 -5.128 2.542 1.00 0.00 16 ILE A CA 7
ATOM 2854 C C . ILE A 1 16 ? 8.619 -3.757 2.931 1.00 0.00 16 ILE A C 7
ATOM 2855 O O . ILE A 1 16 ? 9.804 -3.579 3.209 1.00 0.00 16 ILE A O 7
ATOM 2871 N N . GLY A 1 17 ? 7.718 -2.796 2.950 1.00 0.00 17 GLY A N 7
ATOM 2872 C CA . GLY A 1 17 ? 8.080 -1.440 3.305 1.00 0.00 17 GLY A CA 7
ATOM 2873 C C . GLY A 1 17 ? 7.099 -0.422 2.764 1.00 0.00 17 GLY A C 7
ATOM 2874 O O . GLY A 1 17 ? 7.498 0.600 2.216 1.00 0.00 17 GLY A O 7
ATOM 2878 N N . CYS A 1 18 ? 5.815 -0.703 2.920 1.00 0.00 18 CYS A N 7
ATOM 2879 C CA . CYS A 1 18 ? 4.772 0.196 2.443 1.00 0.00 18 CYS A CA 7
ATOM 2880 C C . CYS A 1 18 ? 3.661 0.322 3.472 1.00 0.00 18 CYS A C 7
ATOM 2881 O O . CYS A 1 18 ? 3.655 -0.382 4.478 1.00 0.00 18 CYS A O 7
ATOM 2888 N N . SER A 1 19 ? 2.730 1.226 3.220 1.00 0.00 19 SER A N 7
ATOM 2889 C CA . SER A 1 19 ? 1.611 1.453 4.120 1.00 0.00 19 SER A CA 7
ATOM 2890 C C . SER A 1 19 ? 0.380 1.895 3.335 1.00 0.00 19 SER A C 7
ATOM 2891 O O . SER A 1 19 ? 0.467 2.770 2.468 1.00 0.00 19 SER A O 7
ATOM 2899 N N . CYS A 1 20 ? -0.755 1.273 3.630 1.00 0.00 20 CYS A N 7
ATOM 2900 C CA . CYS A 1 20 ? -2.009 1.585 2.954 1.00 0.00 20 CYS A CA 7
ATOM 2901 C C . CYS A 1 20 ? -2.430 3.026 3.235 1.00 0.00 20 CYS A C 7
ATOM 2902 O O . CYS A 1 20 ? -2.440 3.471 4.386 1.00 0.00 20 CYS A O 7
ATOM 2909 N N . LYS A 1 21 ? -2.763 3.762 2.183 1.00 0.00 21 LYS A N 7
ATOM 2910 C CA . LYS A 1 21 ? -3.166 5.149 2.325 1.00 0.00 21 LYS A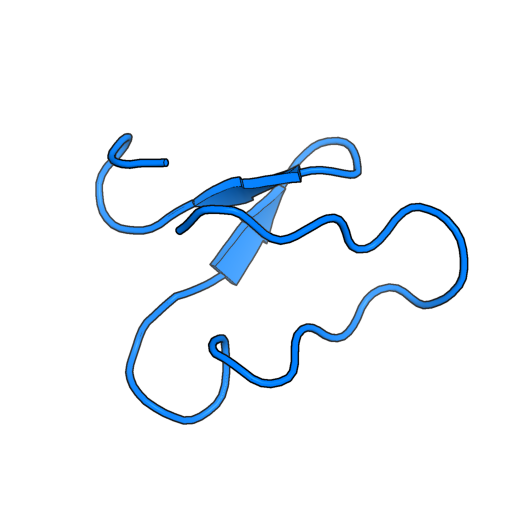 CA 7
ATOM 2911 C C . LYS A 1 21 ? -4.229 5.512 1.290 1.00 0.00 21 LYS A C 7
ATOM 2912 O O . LYS A 1 21 ? -3.983 5.469 0.089 1.00 0.00 21 LYS A O 7
ATOM 2931 N N . ASN A 1 22 ? -5.417 5.861 1.783 1.00 0.00 22 ASN A N 7
ATOM 2932 C CA . ASN A 1 22 ? -6.564 6.226 0.942 1.00 0.00 22 ASN A CA 7
ATOM 2933 C C . ASN A 1 22 ? -6.741 5.278 -0.245 1.00 0.00 22 ASN A C 7
ATOM 2934 O O . ASN A 1 22 ? -6.878 5.716 -1.394 1.00 0.00 22 ASN A O 7
ATOM 2945 N N . LYS A 1 23 ? -6.760 3.972 0.064 1.00 0.00 23 LYS A N 7
ATOM 2946 C CA . LYS A 1 23 ? -6.955 2.901 -0.927 1.00 0.00 23 LYS A CA 7
ATOM 2947 C C . LYS A 1 23 ? -5.679 2.560 -1.717 1.00 0.00 23 LYS A C 7
ATOM 2948 O O . LYS A 1 23 ? -5.629 1.541 -2.405 1.00 0.00 23 LYS A O 7
ATOM 2967 N N . VAL A 1 24 ? -4.641 3.376 -1.620 1.00 0.00 24 VAL A N 7
ATOM 2968 C CA . VAL A 1 24 ? -3.404 3.082 -2.340 1.00 0.00 24 VAL A CA 7
ATOM 2969 C C . VAL A 1 24 ? -2.221 2.996 -1.375 1.00 0.00 24 VAL A C 7
ATOM 2970 O O . VAL A 1 24 ? -2.013 3.878 -0.553 1.00 0.00 24 VAL A O 7
ATOM 2983 N N . CYS A 1 25 ? -1.450 1.928 -1.475 1.00 0.00 25 CYS A N 7
ATOM 2984 C CA . CYS A 1 25 ? -0.298 1.748 -0.603 1.00 0.00 25 CYS A CA 7
ATOM 2985 C C . CYS A 1 25 ? 0.881 2.608 -1.054 1.00 0.00 25 CYS A C 7
ATOM 2986 O O . CYS A 1 25 ? 1.255 2.611 -2.234 1.00 0.00 25 CYS A O 7
ATOM 2993 N N . TYR A 1 26 ? 1.445 3.351 -0.105 1.00 0.00 26 TYR A N 7
ATOM 2994 C CA . TYR A 1 26 ? 2.567 4.245 -0.371 1.00 0.00 26 TYR A CA 7
ATOM 2995 C C . TYR A 1 26 ? 3.716 4.000 0.603 1.00 0.00 26 TYR A C 7
ATOM 2996 O O . TYR A 1 26 ? 3.513 3.503 1.709 1.00 0.00 26 TYR A O 7
ATOM 3014 N N . LEU A 1 27 ? 4.912 4.395 0.187 1.00 0.00 27 LEU A N 7
ATOM 3015 C CA . LEU A 1 27 ? 6.103 4.280 1.005 1.00 0.00 27 LEU A CA 7
ATOM 3016 C C . LEU A 1 27 ? 6.824 5.620 0.984 1.00 0.00 27 LEU A C 7
ATOM 3017 O O . LEU A 1 27 ? 7.376 6.024 -0.034 1.00 0.00 27 LEU A O 7
ATOM 3033 N N . ASN A 1 28 ? 6.769 6.329 2.101 1.00 0.00 28 ASN A N 7
ATOM 3034 C CA . ASN A 1 28 ? 7.387 7.652 2.211 1.00 0.00 28 ASN A CA 7
ATOM 3035 C C . ASN A 1 28 ? 6.834 8.579 1.123 1.00 0.00 28 ASN A C 7
ATOM 3036 O O . ASN A 1 28 ? 7.579 9.288 0.451 1.00 0.00 28 ASN A O 7
ATOM 3047 N N . SER A 1 29 ? 5.507 8.541 0.965 1.00 0.00 29 SER A N 7
ATOM 3048 C CA . SER A 1 29 ? 4.786 9.352 -0.026 1.00 0.00 29 SER A CA 7
ATOM 3049 C C . SER A 1 29 ? 5.005 8.854 -1.461 1.00 0.00 29 SER A C 7
ATOM 3050 O O . SER A 1 29 ? 4.513 9.456 -2.414 1.00 0.00 29 SER A O 7
ATOM 3058 N N . ILE A 1 30 ? 5.720 7.747 -1.610 1.00 0.00 30 ILE A N 7
ATOM 3059 C CA . ILE A 1 30 ? 5.974 7.170 -2.924 1.00 0.00 30 ILE A CA 7
ATOM 3060 C C . ILE A 1 30 ? 4.956 6.065 -3.210 1.00 0.00 30 ILE A C 7
ATOM 3061 O O . ILE A 1 30 ? 4.658 5.258 -2.339 1.00 0.00 30 ILE A O 7
ATOM 3077 N N . SER A 1 31 ? 4.416 6.036 -4.418 1.00 0.00 31 SER A N 7
ATOM 3078 C CA . SER A 1 31 ? 3.434 5.028 -4.789 1.00 0.00 31 SER A CA 7
ATOM 3079 C C . SER A 1 31 ? 4.077 3.645 -4.867 1.00 0.00 31 SER A C 7
ATOM 3080 O O . SER A 1 31 ? 5.073 3.450 -5.563 1.00 0.00 31 SER A O 7
ATOM 3088 N N . CYS A 1 1 ? 3.619 2.636 -4.334 1.00 0.00 1 CYS A N 8
ATOM 3089 C CA . CYS A 1 1 ? 4.134 1.276 -4.372 1.00 0.00 1 CYS A CA 8
ATOM 3090 C C . CYS A 1 1 ? 3.460 0.483 -5.483 1.00 0.00 1 CYS A C 8
ATOM 3091 O O . CYS A 1 1 ? 3.725 -0.703 -5.661 1.00 0.00 1 CYS A O 8
ATOM 3098 N N . GLY A 1 2 ? 2.597 1.161 -6.234 1.00 0.00 2 GLY A N 8
ATOM 3099 C CA . GLY A 1 2 ? 1.900 0.520 -7.336 1.00 0.00 2 GLY A CA 8
ATOM 3100 C C . GLY A 1 2 ? 0.976 -0.594 -6.881 1.00 0.00 2 GLY A C 8
ATOM 3101 O O . GLY A 1 2 ? 0.889 -1.640 -7.519 1.00 0.00 2 GLY A O 8
ATOM 3105 N N . GLU A 1 3 ? 0.274 -0.357 -5.784 1.00 0.00 3 GLU A N 8
ATOM 3106 C CA . GLU A 1 3 ? -0.660 -1.330 -5.240 1.00 0.00 3 GLU A CA 8
ATOM 3107 C C . GLU A 1 3 ? -1.802 -0.588 -4.563 1.00 0.00 3 GLU A C 8
ATOM 3108 O O . GLU A 1 3 ? -1.638 0.563 -4.145 1.00 0.00 3 GLU A O 8
ATOM 3120 N N . SER A 1 4 ? -2.958 -1.223 -4.464 1.00 0.00 4 SER A N 8
ATOM 3121 C CA . SER A 1 4 ? -4.105 -0.586 -3.847 1.00 0.00 4 SER A CA 8
ATOM 3122 C C . SER A 1 4 ? -4.792 -1.509 -2.846 1.00 0.00 4 SER A C 8
ATOM 3123 O O . SER A 1 4 ? -5.150 -2.642 -3.167 1.00 0.00 4 SER A O 8
ATOM 3131 N N . CYS A 1 5 ? -5.003 -0.990 -1.649 1.00 0.00 5 CYS A N 8
ATOM 3132 C CA . CYS A 1 5 ? -5.678 -1.715 -0.583 1.00 0.00 5 CYS A CA 8
ATOM 3133 C C . CYS A 1 5 ? -7.169 -1.403 -0.624 1.00 0.00 5 CYS A C 8
ATOM 3134 O O . CYS A 1 5 ? -7.824 -1.254 0.406 1.00 0.00 5 CYS A O 8
ATOM 3141 N N . ALA A 1 6 ? -7.682 -1.283 -1.843 1.00 0.00 6 ALA A N 8
ATOM 3142 C CA . ALA A 1 6 ? -9.087 -0.962 -2.081 1.00 0.00 6 ALA A CA 8
ATOM 3143 C C . ALA A 1 6 ? -10.031 -1.985 -1.460 1.00 0.00 6 ALA A C 8
ATOM 3144 O O . ALA A 1 6 ? -11.083 -1.632 -0.938 1.00 0.00 6 ALA A O 8
ATOM 3151 N N . MET A 1 7 ? -9.648 -3.246 -1.537 1.00 0.00 7 MET A N 8
ATOM 3152 C CA . MET A 1 7 ? -10.466 -4.325 -0.990 1.00 0.00 7 MET A CA 8
ATOM 3153 C C . MET A 1 7 ? -10.100 -4.575 0.462 1.00 0.00 7 MET A C 8
ATOM 3154 O O . MET A 1 7 ? -10.909 -4.397 1.370 1.00 0.00 7 MET A O 8
ATOM 3168 N N . ILE A 1 8 ? -8.864 -4.977 0.663 1.00 0.00 8 ILE A N 8
ATOM 3169 C CA . ILE A 1 8 ? -8.354 -5.241 1.997 1.00 0.00 8 ILE A CA 8
ATOM 3170 C C . ILE A 1 8 ? -7.350 -4.167 2.380 1.00 0.00 8 ILE A C 8
ATOM 3171 O O . ILE A 1 8 ? -6.486 -3.817 1.583 1.00 0.00 8 ILE A O 8
ATOM 3187 N N . SER A 1 9 ? -7.476 -3.636 3.588 1.00 0.00 9 SER A N 8
ATOM 3188 C CA . SER A 1 9 ? -6.585 -2.583 4.069 1.00 0.00 9 SER A CA 8
ATOM 3189 C C . SER A 1 9 ? -5.221 -3.150 4.472 1.00 0.00 9 SER A C 8
ATOM 3190 O O . SER A 1 9 ? -4.696 -2.850 5.542 1.00 0.00 9 SER A O 8
ATOM 3198 N N . PHE A 1 10 ? -4.660 -3.954 3.589 1.00 0.00 10 PHE A N 8
ATOM 3199 C CA . PHE A 1 10 ? -3.359 -4.561 3.796 1.00 0.00 10 PHE A CA 8
ATOM 3200 C C . PHE A 1 10 ? -2.712 -4.788 2.443 1.00 0.00 10 PHE A C 8
ATOM 3201 O O . PHE A 1 10 ? -3.269 -5.483 1.592 1.00 0.00 10 PHE A O 8
ATOM 3218 N N . CYS A 1 11 ? -1.560 -4.186 2.242 1.00 0.00 11 CYS A N 8
ATOM 3219 C CA . CYS A 1 11 ? -0.855 -4.311 0.980 1.00 0.00 11 CYS A CA 8
ATOM 3220 C C . CYS A 1 11 ? 0.156 -5.448 1.025 1.00 0.00 11 CYS A C 8
ATOM 3221 O O . CYS A 1 11 ? 0.732 -5.739 2.072 1.00 0.00 11 CYS A O 8
ATOM 3228 N N . PHE A 1 12 ? 0.390 -6.073 -0.116 1.00 0.00 12 PHE A N 8
ATOM 3229 C CA . PHE A 1 12 ? 1.357 -7.151 -0.204 1.00 0.00 12 PHE A CA 8
ATOM 3230 C C . PHE A 1 12 ? 2.753 -6.583 0.030 1.00 0.00 12 PHE A C 8
ATOM 3231 O O . PHE A 1 12 ? 3.581 -7.183 0.713 1.00 0.00 12 PHE A O 8
ATOM 3248 N N . THR A 1 13 ? 2.994 -5.405 -0.531 1.00 0.00 13 THR A N 8
ATOM 3249 C CA . THR A 1 13 ? 4.279 -4.736 -0.382 1.00 0.00 13 THR A CA 8
ATOM 3250 C C . THR A 1 13 ? 4.363 -4.000 0.962 1.00 0.00 13 THR A C 8
ATOM 3251 O O . THR A 1 13 ? 5.379 -3.379 1.285 1.00 0.00 13 THR A O 8
ATOM 3262 N N . GLU A 1 14 ? 3.295 -4.081 1.751 1.00 0.00 14 GLU A N 8
ATOM 3263 C CA . GLU A 1 14 ? 3.254 -3.430 3.058 1.00 0.00 14 GLU A CA 8
ATOM 3264 C C . GLU A 1 14 ? 4.303 -4.036 3.985 1.00 0.00 14 GLU A C 8
ATOM 3265 O O . GLU A 1 14 ? 5.012 -3.324 4.690 1.00 0.00 14 GLU A O 8
ATOM 3277 N N . VAL A 1 15 ? 4.406 -5.359 3.957 1.00 0.00 15 VAL A N 8
ATOM 3278 C CA . VAL A 1 15 ? 5.375 -6.073 4.782 1.00 0.00 15 VAL A CA 8
ATOM 3279 C C . VAL A 1 15 ? 6.809 -5.699 4.386 1.00 0.00 15 VAL A C 8
ATOM 3280 O O . VAL A 1 15 ? 7.736 -5.803 5.188 1.00 0.00 15 VAL A O 8
ATOM 3293 N N . ILE A 1 16 ? 6.977 -5.257 3.143 1.00 0.00 16 ILE A N 8
ATOM 3294 C CA . ILE A 1 16 ? 8.282 -4.863 2.636 1.00 0.00 16 ILE A CA 8
ATOM 3295 C C . ILE A 1 16 ? 8.683 -3.498 3.182 1.00 0.00 16 ILE A C 8
ATOM 3296 O O . ILE A 1 16 ? 9.862 -3.218 3.401 1.00 0.00 16 ILE A O 8
ATOM 3312 N N . GLY A 1 17 ? 7.690 -2.661 3.404 1.00 0.00 17 GLY A N 8
ATOM 3313 C CA . GLY A 1 17 ? 7.942 -1.332 3.927 1.00 0.00 17 GLY A CA 8
ATOM 3314 C C . GLY A 1 17 ? 6.802 -0.376 3.651 1.00 0.00 17 GLY A C 8
ATOM 3315 O O . GLY A 1 17 ? 6.602 0.590 4.385 1.00 0.00 17 GLY A O 8
ATOM 3319 N N . CYS A 1 18 ? 6.062 -0.640 2.581 1.00 0.00 18 CYS A N 8
ATOM 3320 C CA . CYS A 1 18 ? 4.936 0.205 2.192 1.00 0.00 18 CYS A CA 8
ATOM 3321 C C . CYS A 1 18 ? 3.818 0.158 3.227 1.00 0.00 18 CYS A C 8
ATOM 3322 O O . CYS A 1 18 ? 3.838 -0.661 4.139 1.00 0.00 18 CYS A O 8
ATOM 3329 N N . SER A 1 19 ? 2.845 1.041 3.084 1.00 0.00 19 SER A N 8
ATOM 3330 C CA . SER A 1 19 ? 1.724 1.095 4.007 1.00 0.00 19 SER A CA 8
ATOM 3331 C C . SER A 1 19 ? 0.467 1.575 3.290 1.00 0.00 19 SER A C 8
ATOM 3332 O O . SER A 1 19 ? 0.522 2.499 2.468 1.00 0.00 19 SER A O 8
ATOM 3340 N N . CYS A 1 20 ? -0.655 0.937 3.593 1.00 0.00 20 CYS A N 8
ATOM 3341 C CA . CYS A 1 20 ? -1.933 1.287 2.989 1.00 0.00 20 CYS A CA 8
ATOM 3342 C C . CYS A 1 20 ? -2.329 2.712 3.366 1.00 0.00 20 CYS A C 8
ATOM 3343 O O . CYS A 1 20 ? -2.265 3.096 4.535 1.00 0.00 20 CYS A O 8
ATOM 3350 N N . LYS A 1 21 ? -2.733 3.499 2.378 1.00 0.00 21 LYS A N 8
ATOM 3351 C CA . LYS A 1 21 ? -3.129 4.871 2.624 1.00 0.00 21 LYS A CA 8
ATOM 3352 C C . LYS A 1 21 ? -4.295 5.250 1.731 1.00 0.00 21 LYS A C 8
ATOM 3353 O O . LYS A 1 21 ? -4.143 5.348 0.519 1.00 0.00 21 LYS A O 8
ATOM 3372 N N . ASN A 1 22 ? -5.455 5.451 2.354 1.00 0.00 22 ASN A N 8
ATOM 3373 C CA . ASN A 1 22 ? -6.696 5.811 1.662 1.00 0.00 22 ASN A CA 8
ATOM 3374 C C . ASN A 1 22 ? -6.885 5.046 0.355 1.00 0.00 22 ASN A C 8
ATOM 3375 O O . ASN A 1 22 ? -7.146 5.640 -0.692 1.00 0.00 22 ASN A O 8
ATOM 3386 N N . LYS A 1 23 ? -6.772 3.715 0.460 1.00 0.00 23 LYS A N 8
ATOM 3387 C CA . LYS A 1 23 ? -6.956 2.783 -0.669 1.00 0.00 23 LYS A CA 8
ATOM 3388 C C . LYS A 1 23 ? -5.693 2.579 -1.517 1.00 0.00 23 LYS A C 8
ATOM 3389 O O . LYS A 1 23 ? -5.590 1.584 -2.234 1.00 0.00 23 LYS A O 8
ATOM 3408 N N . VAL A 1 24 ? -4.726 3.476 -1.448 1.00 0.00 24 VAL A N 8
ATOM 3409 C CA . VAL A 1 24 ? -3.515 3.298 -2.242 1.00 0.00 24 VAL A CA 8
ATOM 3410 C C . VAL A 1 24 ? -2.284 3.075 -1.359 1.00 0.00 24 VAL A C 8
ATOM 3411 O O . VAL A 1 24 ? -2.067 3.770 -0.368 1.00 0.00 24 VAL A O 8
ATOM 3424 N N . CYS A 1 25 ? -1.495 2.073 -1.720 1.00 0.00 25 CYS A N 8
ATOM 3425 C CA . CYS A 1 25 ? -0.293 1.721 -0.973 1.00 0.00 25 CYS A CA 8
ATOM 3426 C C . CYS A 1 25 ? 0.856 2.676 -1.289 1.00 0.00 25 CYS A C 8
ATOM 3427 O O . CYS A 1 25 ? 1.273 2.809 -2.446 1.00 0.00 25 CYS A O 8
ATOM 3434 N N . TYR A 1 26 ? 1.366 3.338 -0.255 1.00 0.00 26 TYR A N 8
ATOM 3435 C CA . TYR A 1 26 ? 2.464 4.284 -0.411 1.00 0.00 26 TYR A CA 8
ATOM 3436 C C . TYR A 1 26 ? 3.612 3.983 0.537 1.00 0.00 26 TYR A C 8
ATOM 3437 O O . TYR A 1 26 ? 3.431 3.383 1.596 1.00 0.00 26 TYR A O 8
ATOM 3455 N N . LEU A 1 27 ? 4.786 4.440 0.141 1.00 0.00 27 LEU A N 8
ATOM 3456 C CA . LEU A 1 27 ? 6.003 4.289 0.918 1.00 0.00 27 LEU A CA 8
ATOM 3457 C C . LEU A 1 27 ? 6.753 5.609 0.895 1.00 0.00 27 LEU A C 8
ATOM 3458 O O . LEU A 1 27 ? 7.395 5.941 -0.095 1.00 0.00 27 LEU A O 8
ATOM 3474 N N . ASN A 1 28 ? 6.640 6.368 1.980 1.00 0.00 28 ASN A N 8
ATOM 3475 C CA . ASN A 1 28 ? 7.291 7.676 2.084 1.00 0.00 28 ASN A CA 8
ATOM 3476 C C . ASN A 1 28 ? 6.870 8.566 0.911 1.00 0.00 28 ASN A C 8
ATOM 3477 O O . ASN A 1 28 ? 7.707 9.128 0.208 1.00 0.00 28 ASN A O 8
ATOM 3488 N N . SER A 1 29 ? 5.553 8.659 0.707 1.00 0.00 29 SER A N 8
ATOM 3489 C CA . SER A 1 29 ? 4.955 9.459 -0.370 1.00 0.00 29 SER A CA 8
ATOM 3490 C C . SER A 1 29 ? 5.147 8.822 -1.756 1.00 0.00 29 SER A C 8
ATOM 3491 O O . SER A 1 29 ? 4.588 9.300 -2.742 1.00 0.00 29 SER A O 8
ATOM 3499 N N . ILE A 1 30 ? 5.916 7.745 -1.830 1.00 0.00 30 ILE A N 8
ATOM 3500 C CA . ILE A 1 30 ? 6.152 7.065 -3.097 1.00 0.00 30 ILE A CA 8
ATOM 3501 C C . ILE A 1 30 ? 5.077 6.008 -3.343 1.00 0.00 30 ILE A C 8
ATOM 3502 O O . ILE A 1 30 ? 4.722 5.256 -2.439 1.00 0.00 30 ILE A O 8
ATOM 3518 N N . SER A 1 31 ? 4.563 5.951 -4.565 1.00 0.00 31 SER A N 8
ATOM 3519 C CA . SER A 1 31 ? 3.543 4.978 -4.919 1.00 0.00 31 SER A CA 8
ATOM 3520 C C . SER A 1 31 ? 4.173 3.600 -5.051 1.00 0.00 31 SER A C 8
ATOM 3521 O O . SER A 1 31 ? 5.141 3.420 -5.787 1.00 0.00 31 SER A O 8
ATOM 3529 N N . CYS A 1 1 ? 3.558 2.460 -4.218 1.00 0.00 1 CYS A N 9
ATOM 3530 C CA . CYS A 1 1 ? 4.071 1.099 -4.275 1.00 0.00 1 CYS A CA 9
ATOM 3531 C C . CYS A 1 1 ? 3.359 0.308 -5.360 1.00 0.00 1 CYS A C 9
ATOM 3532 O O . CYS A 1 1 ? 3.608 -0.882 -5.536 1.00 0.00 1 CYS A O 9
ATOM 3539 N N . GLY A 1 2 ? 2.473 0.987 -6.083 1.00 0.00 2 GLY A N 9
ATOM 3540 C CA . GLY A 1 2 ? 1.730 0.338 -7.150 1.00 0.00 2 GLY A CA 9
ATOM 3541 C C . GLY A 1 2 ? 0.824 -0.762 -6.629 1.00 0.00 2 GLY A C 9
ATOM 3542 O O . GLY A 1 2 ? 0.617 -1.775 -7.292 1.00 0.00 2 GLY A O 9
ATOM 3546 N N . GLU A 1 3 ? 0.283 -0.544 -5.442 1.00 0.00 3 GLU A N 9
ATOM 3547 C CA . GLU A 1 3 ? -0.613 -1.496 -4.804 1.00 0.00 3 GLU A CA 9
ATOM 3548 C C . GLU A 1 3 ? -1.848 -0.759 -4.311 1.00 0.00 3 GLU A C 9
ATOM 3549 O O . GLU A 1 3 ? -1.762 0.416 -3.931 1.00 0.00 3 GLU A O 9
ATOM 3561 N N . SER A 1 4 ? -2.993 -1.421 -4.326 1.00 0.00 4 SER A N 9
ATOM 3562 C CA . SER A 1 4 ? -4.222 -0.791 -3.889 1.00 0.00 4 SER A CA 9
ATOM 3563 C C . SER A 1 4 ? -4.917 -1.595 -2.797 1.00 0.00 4 SER A C 9
ATOM 3564 O O . SER A 1 4 ? -5.310 -2.742 -2.999 1.00 0.00 4 SER A O 9
ATOM 3572 N N . CYS A 1 5 ? -5.099 -0.963 -1.652 1.00 0.00 5 CYS A N 9
ATOM 3573 C CA . CYS A 1 5 ? -5.778 -1.587 -0.528 1.00 0.00 5 CYS A CA 9
ATOM 3574 C C . CYS A 1 5 ? -7.251 -1.198 -0.539 1.00 0.00 5 CYS A C 9
ATOM 3575 O O . CYS A 1 5 ? -7.864 -0.977 0.503 1.00 0.00 5 CYS A O 9
ATOM 3582 N N . ALA A 1 6 ? -7.799 -1.104 -1.745 1.00 0.00 6 ALA A N 9
ATOM 3583 C CA . ALA A 1 6 ? -9.194 -0.728 -1.942 1.00 0.00 6 ALA A CA 9
ATOM 3584 C C . ALA A 1 6 ? -10.146 -1.740 -1.319 1.00 0.00 6 ALA A C 9
ATOM 3585 O O . ALA A 1 6 ? -11.159 -1.375 -0.728 1.00 0.00 6 ALA A O 9
ATOM 3592 N N . MET A 1 7 ? -9.811 -3.006 -1.468 1.00 0.00 7 MET A N 9
ATOM 3593 C CA . MET A 1 7 ? -10.632 -4.085 -0.929 1.00 0.00 7 MET A CA 9
ATOM 3594 C C . MET A 1 7 ? -10.206 -4.421 0.488 1.00 0.00 7 MET A C 9
ATOM 3595 O O . MET A 1 7 ? -10.973 -4.291 1.438 1.00 0.00 7 MET A O 9
ATOM 3609 N N . ILE A 1 8 ? -8.967 -4.850 0.613 1.00 0.00 8 ILE A N 9
ATOM 3610 C CA . ILE A 1 8 ? -8.408 -5.206 1.906 1.00 0.00 8 ILE A CA 9
ATOM 3611 C C . ILE A 1 8 ? -7.327 -4.215 2.306 1.00 0.00 8 ILE A C 9
ATOM 3612 O O . ILE A 1 8 ? -6.506 -3.818 1.484 1.00 0.00 8 ILE A O 9
ATOM 3628 N N . SER A 1 9 ? -7.335 -3.815 3.569 1.00 0.00 9 SER A N 9
ATOM 3629 C CA . SER A 1 9 ? -6.360 -2.866 4.090 1.00 0.00 9 SER A CA 9
ATOM 3630 C C . SER A 1 9 ? -5.030 -3.561 4.381 1.00 0.00 9 SER A C 9
ATOM 3631 O O . SER A 1 9 ? -4.490 -3.469 5.482 1.00 0.00 9 SER A O 9
ATOM 3639 N N . PHE A 1 10 ? -4.517 -4.244 3.376 1.00 0.00 10 PHE A N 9
ATOM 3640 C CA . PHE A 1 10 ? -3.252 -4.951 3.480 1.00 0.00 10 PHE A CA 9
ATOM 3641 C C . PHE A 1 10 ? -2.555 -4.932 2.130 1.00 0.00 10 PHE A C 9
ATOM 3642 O O . PHE A 1 10 ? -3.095 -5.414 1.135 1.00 0.00 10 PHE A O 9
ATOM 3659 N N . CYS A 1 11 ? -1.374 -4.352 2.104 1.00 0.00 11 CYS A N 9
ATOM 3660 C CA . CYS A 1 11 ? -0.604 -4.240 0.880 1.00 0.00 11 CYS A CA 9
ATOM 3661 C C . CYS A 1 11 ? 0.310 -5.438 0.691 1.00 0.00 11 CYS A C 9
ATOM 3662 O O . CYS A 1 11 ? 0.897 -5.936 1.652 1.00 0.00 11 CYS A O 9
ATOM 3669 N N . PHE A 1 12 ? 0.456 -5.888 -0.549 1.00 0.00 12 PHE A N 9
ATOM 3670 C CA . PHE A 1 12 ? 1.332 -7.011 -0.844 1.00 0.00 12 PHE A CA 9
ATOM 3671 C C . PHE A 1 12 ? 2.760 -6.660 -0.436 1.00 0.00 12 PHE A C 9
ATOM 3672 O O . PHE A 1 12 ? 3.488 -7.481 0.119 1.00 0.00 12 PHE A O 9
ATOM 3689 N N . THR A 1 13 ? 3.151 -5.421 -0.710 1.00 0.00 13 THR A N 9
ATOM 3690 C CA . THR A 1 13 ? 4.482 -4.946 -0.375 1.00 0.00 13 THR A CA 9
ATOM 3691 C C . THR A 1 13 ? 4.510 -4.241 0.986 1.00 0.00 13 THR A C 9
ATOM 3692 O O . THR A 1 13 ? 5.468 -3.533 1.302 1.00 0.00 13 THR A O 9
ATOM 3703 N N . GLU A 1 14 ? 3.462 -4.431 1.790 1.00 0.00 14 GLU A N 9
ATOM 3704 C CA . GLU A 1 14 ? 3.386 -3.805 3.112 1.00 0.00 14 GLU A CA 9
ATOM 3705 C C . GLU A 1 14 ? 4.545 -4.264 3.988 1.00 0.00 14 GLU A C 9
ATOM 3706 O O . GLU A 1 14 ? 5.169 -3.467 4.683 1.00 0.00 14 GLU A O 9
ATOM 3718 N N . VAL A 1 15 ? 4.826 -5.560 3.931 1.00 0.00 15 VAL A N 9
ATOM 3719 C CA . VAL A 1 15 ? 5.909 -6.161 4.704 1.00 0.00 15 VAL A CA 9
ATOM 3720 C C . VAL A 1 15 ? 7.256 -5.521 4.354 1.00 0.00 15 VAL A C 9
ATOM 3721 O O . VAL A 1 15 ? 8.160 -5.458 5.185 1.00 0.00 15 VAL A O 9
ATOM 3734 N N . ILE A 1 16 ? 7.376 -5.046 3.120 1.00 0.00 16 ILE A N 9
ATOM 3735 C CA . ILE A 1 16 ? 8.603 -4.411 2.657 1.00 0.00 16 ILE A CA 9
ATOM 3736 C C . ILE A 1 16 ? 8.773 -3.032 3.284 1.00 0.00 16 ILE A C 9
ATOM 3737 O O . ILE A 1 16 ? 9.891 -2.573 3.520 1.00 0.00 16 ILE A O 9
ATOM 3753 N N . GLY A 1 17 ? 7.658 -2.384 3.556 1.00 0.00 17 GLY A N 9
ATOM 3754 C CA . GLY A 1 17 ? 7.700 -1.068 4.160 1.00 0.00 17 GLY A CA 9
ATOM 3755 C C . GLY A 1 17 ? 6.500 -0.218 3.797 1.00 0.00 17 GLY A C 9
ATOM 3756 O O . GLY A 1 17 ? 6.204 0.766 4.475 1.00 0.00 17 GLY A O 9
ATOM 3760 N N . CYS A 1 18 ? 5.818 -0.583 2.715 1.00 0.00 18 CYS A N 9
ATOM 3761 C CA . CYS A 1 18 ? 4.652 0.171 2.259 1.00 0.00 18 CYS A CA 9
ATOM 3762 C C . CYS A 1 18 ? 3.532 0.134 3.286 1.00 0.00 18 CYS A C 9
ATOM 3763 O O . CYS A 1 18 ? 3.471 -0.758 4.127 1.00 0.00 18 CYS A O 9
ATOM 3770 N N . SER A 1 19 ? 2.648 1.108 3.205 1.00 0.00 19 SER A N 9
ATOM 3771 C CA . SER A 1 19 ? 1.528 1.200 4.119 1.00 0.00 19 SER A CA 9
ATOM 3772 C C . SER A 1 19 ? 0.288 1.689 3.383 1.00 0.00 19 SER A C 9
ATOM 3773 O O . SER A 1 19 ? 0.357 2.645 2.602 1.00 0.00 19 SER A O 9
ATOM 3781 N N . CYS A 1 20 ? -0.837 1.032 3.638 1.00 0.00 20 CYS A N 9
ATOM 3782 C CA . CYS A 1 20 ? -2.101 1.395 3.014 1.00 0.00 20 CYS A CA 9
ATOM 3783 C C . CYS A 1 20 ? -2.469 2.831 3.370 1.00 0.00 20 CYS A C 9
ATOM 3784 O O . CYS A 1 20 ? -2.395 3.225 4.539 1.00 0.00 20 CYS A O 9
ATOM 3791 N N . LYS A 1 21 ? -2.852 3.618 2.373 1.00 0.00 21 LYS A N 9
ATOM 3792 C CA . LYS A 1 21 ? -3.209 5.001 2.612 1.00 0.00 21 LYS A CA 9
ATOM 3793 C C . LYS A 1 21 ? -4.258 5.442 1.601 1.00 0.00 21 LYS A C 9
ATOM 3794 O O . LYS A 1 21 ? -4.015 5.416 0.400 1.00 0.00 21 LYS A O 9
ATOM 3813 N N . ASN A 1 22 ? -5.428 5.836 2.100 1.00 0.00 22 ASN A N 9
ATOM 3814 C CA . ASN A 1 22 ? -6.546 6.280 1.257 1.00 0.00 22 ASN A CA 9
ATOM 3815 C C . ASN A 1 22 ? -6.747 5.373 0.036 1.00 0.00 22 ASN A C 9
ATOM 3816 O O . ASN A 1 22 ? -6.889 5.856 -1.097 1.00 0.00 22 ASN A O 9
ATOM 3827 N N . LYS A 1 23 ? -6.774 4.053 0.295 1.00 0.00 23 LYS A N 9
ATOM 3828 C CA . LYS A 1 23 ? -6.983 3.023 -0.737 1.00 0.00 23 LYS A CA 9
ATOM 3829 C C . LYS A 1 23 ? -5.714 2.712 -1.552 1.00 0.00 23 LYS A C 9
ATOM 3830 O O . LYS A 1 23 ? -5.640 1.679 -2.217 1.00 0.00 23 LYS A O 9
ATOM 3849 N N . VAL A 1 24 ? -4.716 3.577 -1.507 1.00 0.00 24 VAL A N 9
ATOM 3850 C CA . VAL A 1 24 ? -3.489 3.336 -2.260 1.00 0.00 24 VAL A CA 9
ATOM 3851 C C . VAL A 1 24 ? -2.304 3.097 -1.329 1.00 0.00 24 VAL A C 9
ATOM 3852 O O . VAL A 1 24 ? -2.120 3.799 -0.342 1.00 0.00 24 VAL A O 9
ATOM 3865 N N . CYS A 1 25 ? -1.504 2.098 -1.640 1.00 0.00 25 CYS A N 9
ATOM 3866 C CA . CYS A 1 25 ? -0.342 1.782 -0.823 1.00 0.00 25 CYS A CA 9
ATOM 3867 C C . CYS A 1 25 ? 0.821 2.717 -1.141 1.00 0.00 25 CYS A C 9
ATOM 3868 O O . CYS A 1 25 ? 1.277 2.795 -2.288 1.00 0.00 25 CYS A O 9
ATOM 3875 N N . TYR A 1 26 ? 1.296 3.423 -0.123 1.00 0.00 26 TYR A N 9
ATOM 3876 C CA . TYR A 1 26 ? 2.399 4.356 -0.291 1.00 0.00 26 TYR A CA 9
ATOM 3877 C C . TYR A 1 26 ? 3.558 4.038 0.646 1.00 0.00 26 TYR A C 9
ATOM 3878 O O . TYR A 1 26 ? 3.366 3.520 1.748 1.00 0.00 26 TYR A O 9
ATOM 3896 N N . LEU A 1 27 ? 4.749 4.386 0.195 1.00 0.00 27 LEU A N 9
ATOM 3897 C CA . LEU A 1 27 ? 5.974 4.202 0.950 1.00 0.00 27 LEU A CA 9
ATOM 3898 C C . LEU A 1 27 ? 6.758 5.502 0.894 1.00 0.00 27 LEU A C 9
ATOM 3899 O O . LEU A 1 27 ? 7.405 5.798 -0.107 1.00 0.00 27 LEU A O 9
ATOM 3915 N N . ASN A 1 28 ? 6.665 6.287 1.961 1.00 0.00 28 ASN A N 9
ATOM 3916 C CA . ASN A 1 28 ? 7.344 7.581 2.035 1.00 0.00 28 ASN A CA 9
ATOM 3917 C C . ASN A 1 28 ? 6.922 8.456 0.852 1.00 0.00 28 ASN A C 9
ATOM 3918 O O . ASN A 1 28 ? 7.758 8.995 0.130 1.00 0.00 28 ASN A O 9
ATOM 3929 N N . SER A 1 29 ? 5.603 8.564 0.662 1.00 0.00 29 SER A N 9
ATOM 3930 C CA . SER A 1 29 ? 5.001 9.353 -0.421 1.00 0.00 29 SER A CA 9
ATOM 3931 C C . SER A 1 29 ? 5.153 8.678 -1.793 1.00 0.00 29 SER A C 9
ATOM 3932 O O . SER A 1 29 ? 4.565 9.126 -2.776 1.00 0.00 29 SER A O 9
ATOM 3940 N N . ILE A 1 30 ? 5.930 7.604 -1.860 1.00 0.00 30 ILE A N 9
ATOM 3941 C CA . ILE A 1 30 ? 6.137 6.891 -3.116 1.00 0.00 30 ILE A CA 9
ATOM 3942 C C . ILE A 1 30 ? 5.062 5.825 -3.313 1.00 0.00 30 ILE A C 9
ATOM 3943 O O . ILE A 1 30 ? 4.776 5.053 -2.402 1.00 0.00 30 ILE A O 9
ATOM 3959 N N . SER A 1 31 ? 4.475 5.781 -4.499 1.00 0.00 31 SER A N 9
ATOM 3960 C CA . SER A 1 31 ? 3.449 4.798 -4.801 1.00 0.00 31 SER A CA 9
ATOM 3961 C C . SER A 1 31 ? 4.079 3.424 -4.959 1.00 0.00 31 SER A C 9
ATOM 3962 O O . SER A 1 31 ? 5.017 3.245 -5.734 1.00 0.00 31 SER A O 9
ATOM 3970 N N . CYS A 1 1 ? 3.595 2.630 -4.386 1.00 0.00 1 CYS A N 10
ATOM 3971 C CA . CYS A 1 1 ? 4.112 1.266 -4.362 1.00 0.00 1 CYS A CA 10
ATOM 3972 C C . CYS A 1 1 ? 3.480 0.430 -5.467 1.00 0.00 1 CYS A C 10
ATOM 3973 O O . CYS A 1 1 ? 3.757 -0.758 -5.595 1.00 0.00 1 CYS A O 10
ATOM 3980 N N . GLY A 1 2 ? 2.636 1.074 -6.270 1.00 0.00 2 GLY A N 10
ATOM 3981 C CA . GLY A 1 2 ? 1.976 0.387 -7.370 1.00 0.00 2 GLY A CA 10
ATOM 3982 C C . GLY A 1 2 ? 1.045 -0.713 -6.900 1.00 0.00 2 GLY A C 10
ATOM 3983 O O . GLY A 1 2 ? 0.951 -1.768 -7.522 1.00 0.00 2 GLY A O 10
ATOM 3987 N N . GLU A 1 3 ? 0.353 -0.456 -5.802 1.00 0.00 3 GLU A N 10
ATOM 3988 C CA . GLU A 1 3 ? -0.584 -1.409 -5.230 1.00 0.00 3 GLU A CA 10
ATOM 3989 C C . GLU A 1 3 ? -1.686 -0.638 -4.515 1.00 0.00 3 GLU A C 10
ATOM 3990 O O . GLU A 1 3 ? -1.482 0.517 -4.128 1.00 0.00 3 GLU A O 10
ATOM 4002 N N . SER A 1 4 ? -2.851 -1.247 -4.352 1.00 0.00 4 SER A N 10
ATOM 4003 C CA . SER A 1 4 ? -3.956 -0.573 -3.695 1.00 0.00 4 SER A CA 10
ATOM 4004 C C . SER A 1 4 ? -4.660 -1.487 -2.697 1.00 0.00 4 SER A C 10
ATOM 4005 O O . SER A 1 4 ? -4.986 -2.634 -3.004 1.00 0.00 4 SER A O 10
ATOM 4013 N N . CYS A 1 5 ? -4.913 -0.948 -1.515 1.00 0.00 5 CYS A N 10
ATOM 4014 C CA . CYS A 1 5 ? -5.599 -1.662 -0.450 1.00 0.00 5 CYS A CA 10
ATOM 4015 C C . CYS A 1 5 ? -7.091 -1.352 -0.502 1.00 0.00 5 CYS A C 10
ATOM 4016 O O . CYS A 1 5 ? -7.750 -1.190 0.522 1.00 0.00 5 CYS A O 10
ATOM 4023 N N . ALA A 1 6 ? -7.598 -1.251 -1.722 1.00 0.00 6 ALA A N 10
ATOM 4024 C CA . ALA A 1 6 ? -9.004 -0.937 -1.968 1.00 0.00 6 ALA A CA 10
ATOM 4025 C C . ALA A 1 6 ? -9.942 -2.013 -1.435 1.00 0.00 6 ALA A C 10
ATOM 4026 O O . ALA A 1 6 ? -11.032 -1.713 -0.956 1.00 0.00 6 ALA A O 10
ATOM 4033 N N . MET A 1 7 ? -9.520 -3.257 -1.537 1.00 0.00 7 MET A N 10
ATOM 4034 C CA . MET A 1 7 ? -10.333 -4.380 -1.077 1.00 0.00 7 MET A CA 10
ATOM 4035 C C . MET A 1 7 ? -10.044 -4.666 0.389 1.00 0.00 7 MET A C 10
ATOM 4036 O O . MET A 1 7 ? -10.936 -4.639 1.235 1.00 0.00 7 MET A O 10
ATOM 4050 N N . ILE A 1 8 ? -8.783 -4.914 0.679 1.00 0.00 8 ILE A N 10
ATOM 4051 C CA . ILE A 1 8 ? -8.344 -5.181 2.039 1.00 0.00 8 ILE A CA 10
ATOM 4052 C C . ILE A 1 8 ? -7.294 -4.162 2.443 1.00 0.00 8 ILE A C 10
ATOM 4053 O O . ILE A 1 8 ? -6.429 -3.813 1.642 1.00 0.00 8 ILE A O 10
ATOM 4069 N N . SER A 1 9 ? -7.377 -3.678 3.674 1.00 0.00 9 SER A N 10
ATOM 4070 C CA . SER A 1 9 ? -6.434 -2.683 4.183 1.00 0.00 9 SER A CA 10
ATOM 4071 C C . SER A 1 9 ? -5.090 -3.328 4.532 1.00 0.00 9 SER A C 10
ATOM 4072 O O . SER A 1 9 ? -4.533 -3.096 5.605 1.00 0.00 9 SER A O 10
ATOM 4080 N N . PHE A 1 10 ? -4.584 -4.128 3.612 1.00 0.00 10 PHE A N 10
ATOM 4081 C CA . PHE A 1 10 ? -3.312 -4.807 3.778 1.00 0.00 10 PHE A CA 10
ATOM 4082 C C . PHE A 1 10 ? -2.695 -5.044 2.410 1.00 0.00 10 PHE A C 10
ATOM 4083 O O . PHE A 1 10 ? -3.248 -5.778 1.588 1.00 0.00 10 PHE A O 10
ATOM 4100 N N . CYS A 1 11 ? -1.570 -4.407 2.166 1.00 0.00 11 CYS A N 10
ATOM 4101 C CA . CYS A 1 11 ? -0.886 -4.536 0.888 1.00 0.00 11 CYS A CA 10
ATOM 4102 C C . CYS A 1 11 ? 0.214 -5.586 0.960 1.00 0.00 11 CYS A C 10
ATOM 4103 O O . CYS A 1 11 ? 0.800 -5.813 2.021 1.00 0.00 11 CYS A O 10
ATOM 4110 N N . PHE A 1 12 ? 0.521 -6.203 -0.171 1.00 0.00 12 PHE A N 10
ATOM 4111 C CA . PHE A 1 12 ? 1.580 -7.197 -0.228 1.00 0.00 12 PHE A CA 10
ATOM 4112 C C . PHE A 1 12 ? 2.929 -6.505 -0.075 1.00 0.00 12 PHE A C 10
ATOM 4113 O O . PHE A 1 12 ? 3.816 -6.987 0.631 1.00 0.00 12 PHE A O 10
ATOM 4130 N N . THR A 1 13 ? 3.072 -5.353 -0.728 1.00 0.00 13 THR A N 10
ATOM 4131 C CA . THR A 1 13 ? 4.308 -4.583 -0.655 1.00 0.00 13 THR A CA 10
ATOM 4132 C C . THR A 1 13 ? 4.395 -3.826 0.673 1.00 0.00 13 THR A C 10
ATOM 4133 O O . THR A 1 13 ? 5.431 -3.267 1.029 1.00 0.00 13 THR A O 10
ATOM 4144 N N . GLU A 1 14 ? 3.297 -3.826 1.410 1.00 0.00 14 GLU A N 10
ATOM 4145 C CA . GLU A 1 14 ? 3.234 -3.163 2.706 1.00 0.00 14 GLU A CA 10
ATOM 4146 C C . GLU A 1 14 ? 4.087 -3.916 3.719 1.00 0.00 14 GLU A C 10
ATOM 4147 O O . GLU A 1 14 ? 4.708 -3.322 4.598 1.00 0.00 14 GLU A O 10
ATOM 4159 N N . VAL A 1 15 ? 4.121 -5.230 3.569 1.00 0.00 15 VAL A N 10
ATOM 4160 C CA . VAL A 1 15 ? 4.897 -6.094 4.449 1.00 0.00 15 VAL A CA 10
ATOM 4161 C C . VAL A 1 15 ? 6.390 -5.752 4.410 1.00 0.00 15 VAL A C 10
ATOM 4162 O O . VAL A 1 15 ? 7.093 -5.904 5.406 1.00 0.00 15 VAL A O 10
ATOM 4175 N N . ILE A 1 16 ? 6.878 -5.321 3.251 1.00 0.00 16 ILE A N 10
ATOM 4176 C CA . ILE A 1 16 ? 8.295 -5.004 3.106 1.00 0.00 16 ILE A CA 10
ATOM 4177 C C . ILE A 1 16 ? 8.615 -3.534 3.382 1.00 0.00 16 ILE A C 10
ATOM 4178 O O . ILE A 1 16 ? 9.777 -3.135 3.309 1.00 0.00 16 ILE A O 10
ATOM 4194 N N . GLY A 1 17 ? 7.613 -2.729 3.713 1.00 0.00 17 GLY A N 10
ATOM 4195 C CA . GLY A 1 17 ? 7.894 -1.333 4.000 1.00 0.00 17 GLY A CA 10
ATOM 4196 C C . GLY A 1 17 ? 6.750 -0.387 3.690 1.00 0.00 17 GLY A C 10
ATOM 4197 O O . GLY A 1 17 ? 6.549 0.593 4.404 1.00 0.00 17 GLY A O 10
ATOM 4201 N N . CYS A 1 18 ? 6.017 -0.655 2.614 1.00 0.00 18 CYS A N 10
ATOM 4202 C CA . CYS A 1 18 ? 4.904 0.211 2.216 1.00 0.00 18 CYS A CA 10
ATOM 4203 C C . CYS A 1 18 ? 3.806 0.238 3.275 1.00 0.00 18 CYS A C 10
ATOM 4204 O O . CYS A 1 18 ? 3.820 -0.546 4.219 1.00 0.00 18 CYS A O 10
ATOM 4211 N N . SER A 1 19 ? 2.861 1.149 3.119 1.00 0.00 19 SER A N 10
ATOM 4212 C CA . SER A 1 19 ? 1.763 1.282 4.063 1.00 0.00 19 SER A CA 10
ATOM 4213 C C . SER A 1 19 ? 0.494 1.737 3.348 1.00 0.00 19 SER A C 10
ATOM 4214 O O . SER A 1 19 ? 0.541 2.600 2.464 1.00 0.00 19 SER A O 10
ATOM 4222 N N . CYS A 1 20 ? -0.630 1.143 3.723 1.00 0.00 20 CYS A N 10
ATOM 4223 C CA . CYS A 1 20 ? -1.917 1.477 3.130 1.00 0.00 20 CYS A CA 10
ATOM 4224 C C . CYS A 1 20 ? -2.323 2.901 3.501 1.00 0.00 20 CYS A C 10
ATOM 4225 O O . CYS A 1 20 ? -2.247 3.298 4.665 1.00 0.00 20 CYS A O 10
ATOM 4232 N N . LYS A 1 21 ? -2.745 3.675 2.509 1.00 0.00 21 LYS A N 10
ATOM 4233 C CA . LYS A 1 21 ? -3.151 5.047 2.740 1.00 0.00 21 LYS A CA 10
ATOM 4234 C C . LYS A 1 21 ? -4.213 5.450 1.727 1.00 0.00 21 LYS A C 10
ATOM 4235 O O . LYS A 1 21 ? -3.964 5.433 0.530 1.00 0.00 21 LYS A O 10
ATOM 4254 N N . ASN A 1 22 ? -5.398 5.792 2.230 1.00 0.00 22 ASN A N 10
ATOM 4255 C CA . ASN A 1 22 ? -6.545 6.195 1.403 1.00 0.00 22 ASN A CA 10
ATOM 4256 C C . ASN A 1 22 ? -6.754 5.272 0.195 1.00 0.00 22 ASN A C 10
ATOM 4257 O O . ASN A 1 22 ? -6.962 5.736 -0.926 1.00 0.00 22 ASN A O 10
ATOM 4268 N N . LYS A 1 23 ? -6.728 3.957 0.460 1.00 0.00 23 LYS A N 10
ATOM 4269 C CA . LYS A 1 23 ? -6.945 2.923 -0.566 1.00 0.00 23 LYS A CA 10
ATOM 4270 C C . LYS A 1 23 ? -5.693 2.641 -1.417 1.00 0.00 23 LYS A C 10
ATOM 4271 O O . LYS A 1 23 ? -5.624 1.613 -2.093 1.00 0.00 23 LYS A O 10
ATOM 4290 N N . VAL A 1 24 ? -4.700 3.515 -1.390 1.00 0.00 24 VAL A N 10
ATOM 4291 C CA . VAL A 1 24 ? -3.494 3.277 -2.177 1.00 0.00 24 VAL A CA 10
ATOM 4292 C C . VAL A 1 24 ? -2.288 2.978 -1.283 1.00 0.00 24 VAL A C 10
ATOM 4293 O O . VAL A 1 24 ? -2.091 3.599 -0.241 1.00 0.00 24 VAL A O 10
ATOM 4306 N N . CYS A 1 25 ? -1.492 2.005 -1.692 1.00 0.00 25 CYS A N 10
ATOM 4307 C CA . CYS A 1 25 ? -0.313 1.613 -0.934 1.00 0.00 25 CYS A CA 10
ATOM 4308 C C . CYS A 1 25 ? 0.861 2.526 -1.277 1.00 0.00 25 CYS A C 10
ATOM 4309 O O . CYS A 1 25 ? 1.323 2.563 -2.425 1.00 0.00 25 CYS A O 10
ATOM 4316 N N . TYR A 1 26 ? 1.329 3.272 -0.285 1.00 0.00 26 TYR A N 10
ATOM 4317 C CA . TYR A 1 26 ? 2.432 4.207 -0.475 1.00 0.00 26 TYR A CA 10
ATOM 4318 C C . TYR A 1 26 ? 3.588 3.920 0.472 1.00 0.00 26 TYR A C 10
ATOM 4319 O O . TYR A 1 26 ? 3.414 3.324 1.533 1.00 0.00 26 TYR A O 10
ATOM 4337 N N . LEU A 1 27 ? 4.758 4.382 0.075 1.00 0.00 27 LEU A N 10
ATOM 4338 C CA . LEU A 1 27 ? 5.977 4.237 0.852 1.00 0.00 27 LEU A CA 10
ATOM 4339 C C . LEU A 1 27 ? 6.704 5.568 0.844 1.00 0.00 27 LEU A C 10
ATOM 4340 O O . LEU A 1 27 ? 7.304 5.940 -0.159 1.00 0.00 27 LEU A O 10
ATOM 4356 N N . ASN A 1 28 ? 6.611 6.299 1.950 1.00 0.00 28 ASN A N 10
ATOM 4357 C CA . ASN A 1 28 ? 7.234 7.618 2.056 1.00 0.00 28 ASN A CA 10
ATOM 4358 C C . ASN A 1 28 ? 6.687 8.527 0.951 1.00 0.00 28 ASN A C 10
ATOM 4359 O O . ASN A 1 28 ? 7.429 9.244 0.282 1.00 0.00 28 ASN A O 10
ATOM 4370 N N . SER A 1 29 ? 5.365 8.451 0.767 1.00 0.00 29 SER A N 10
ATOM 4371 C CA . SER A 1 29 ? 4.639 9.224 -0.246 1.00 0.00 29 SER A CA 10
ATOM 4372 C C . SER A 1 29 ? 4.892 8.702 -1.667 1.00 0.00 29 SER A C 10
ATOM 4373 O O . SER A 1 29 ? 4.341 9.223 -2.632 1.00 0.00 29 SER A O 10
ATOM 4381 N N . ILE A 1 30 ? 5.705 7.660 -1.788 1.00 0.00 30 ILE A N 10
ATOM 4382 C CA . ILE A 1 30 ? 6.001 7.067 -3.086 1.00 0.00 30 ILE A CA 10
ATOM 4383 C C . ILE A 1 30 ? 4.987 5.970 -3.405 1.00 0.00 30 ILE A C 10
ATOM 4384 O O . ILE A 1 30 ? 4.655 5.159 -2.541 1.00 0.00 30 ILE A O 10
ATOM 4400 N N . SER A 1 31 ? 4.499 5.951 -4.637 1.00 0.00 31 SER A N 10
ATOM 4401 C CA . SER A 1 31 ? 3.531 4.955 -5.066 1.00 0.00 31 SER A CA 10
ATOM 4402 C C . SER A 1 31 ? 4.166 3.573 -5.126 1.00 0.00 31 SER A C 10
ATOM 4403 O O . SER A 1 31 ? 5.153 3.366 -5.829 1.00 0.00 31 SER A O 10
ATOM 4411 N N . CYS A 1 1 ? 3.478 2.536 -4.428 1.00 0.00 1 CYS A N 11
ATOM 4412 C CA . CYS A 1 1 ? 4.016 1.180 -4.486 1.00 0.00 1 CYS A CA 11
ATOM 4413 C C . CYS A 1 1 ? 3.350 0.378 -5.595 1.00 0.00 1 CYS A C 11
ATOM 4414 O O . CYS A 1 1 ? 3.613 -0.811 -5.758 1.00 0.00 1 CYS A O 11
ATOM 4421 N N . GLY A 1 2 ? 2.485 1.041 -6.356 1.00 0.00 2 GLY A N 11
ATOM 4422 C CA . GLY A 1 2 ? 1.788 0.376 -7.445 1.00 0.00 2 GLY A CA 11
ATOM 4423 C C . GLY A 1 2 ? 0.862 -0.716 -6.949 1.00 0.00 2 GLY A C 11
ATOM 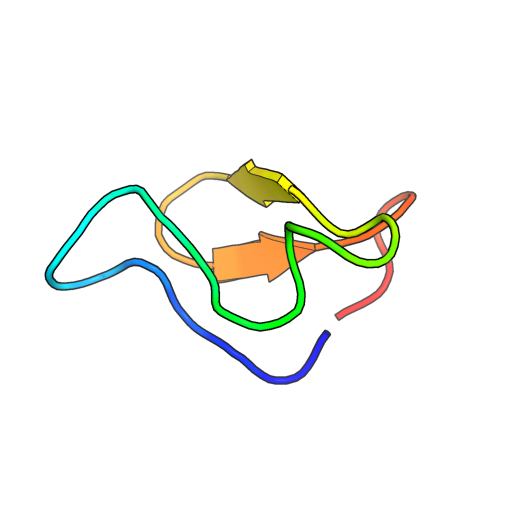4424 O O . GLY A 1 2 ? 0.704 -1.753 -7.589 1.00 0.00 2 GLY A O 11
ATOM 4428 N N . GLU A 1 3 ? 0.248 -0.469 -5.803 1.00 0.00 3 GLU A N 11
ATOM 4429 C CA . GLU A 1 3 ? -0.675 -1.411 -5.191 1.00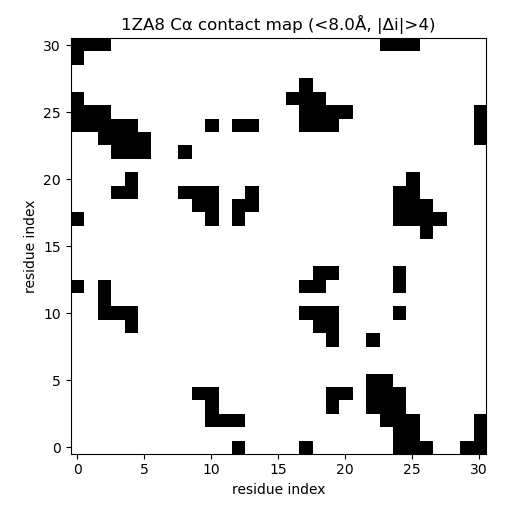 0.00 3 GLU A CA 11
ATOM 4430 C C . GLU A 1 3 ? -1.760 -0.625 -4.469 1.00 0.00 3 GLU A C 11
ATOM 4431 O O . GLU A 1 3 ? -1.530 0.514 -4.056 1.00 0.00 3 GLU A O 11
ATOM 4443 N N . SER A 1 4 ? -2.939 -1.205 -4.331 1.00 0.00 4 SER A N 11
ATOM 4444 C CA . SER A 1 4 ? -4.030 -0.516 -3.672 1.00 0.00 4 SER A CA 11
ATOM 4445 C C . SER A 1 4 ? -4.769 -1.426 -2.698 1.00 0.00 4 SER A C 11
ATOM 4446 O O . SER A 1 4 ? -5.148 -2.547 -3.037 1.00 0.00 4 SER A O 11
ATOM 4454 N N . CYS A 1 5 ? -4.993 -0.908 -1.502 1.00 0.00 5 CYS A N 11
ATOM 4455 C CA . CYS A 1 5 ? -5.709 -1.622 -0.456 1.00 0.00 5 CYS A CA 11
ATOM 4456 C C . CYS A 1 5 ? -7.197 -1.285 -0.527 1.00 0.00 5 CYS A C 11
ATOM 4457 O O . CYS A 1 5 ? -7.880 -1.172 0.488 1.00 0.00 5 CYS A O 11
ATOM 4464 N N . ALA A 1 6 ? -7.674 -1.110 -1.753 1.00 0.00 6 ALA A N 11
ATOM 4465 C CA . ALA A 1 6 ? -9.069 -0.767 -2.014 1.00 0.00 6 ALA A CA 11
ATOM 4466 C C . ALA A 1 6 ? -10.024 -1.874 -1.587 1.00 0.00 6 ALA A C 11
ATOM 4467 O O . ALA A 1 6 ? -11.151 -1.612 -1.176 1.00 0.00 6 ALA A O 11
ATOM 4474 N N . MET A 1 7 ? -9.569 -3.105 -1.704 1.00 0.00 7 MET A N 11
ATOM 4475 C CA . MET A 1 7 ? -10.387 -4.258 -1.343 1.00 0.00 7 MET A CA 11
ATOM 4476 C C . MET A 1 7 ? -10.211 -4.590 0.125 1.00 0.00 7 MET A C 11
ATOM 4477 O O . MET A 1 7 ? -11.172 -4.685 0.885 1.00 0.00 7 MET A O 11
ATOM 4491 N N . ILE A 1 8 ? -8.965 -4.761 0.507 1.00 0.00 8 ILE A N 11
ATOM 4492 C CA . ILE A 1 8 ? -8.614 -5.080 1.880 1.00 0.00 8 ILE A CA 11
ATOM 4493 C C . ILE A 1 8 ? -7.509 -4.156 2.360 1.00 0.00 8 ILE A C 11
ATOM 4494 O O . ILE A 1 8 ? -6.618 -3.804 1.591 1.00 0.00 8 ILE A O 11
ATOM 4510 N N . SER A 1 9 ? -7.573 -3.767 3.626 1.00 0.00 9 SER A N 11
ATOM 4511 C CA . SER A 1 9 ? -6.577 -2.881 4.216 1.00 0.00 9 SER A CA 11
ATOM 4512 C C . SER A 1 9 ? -5.293 -3.649 4.522 1.00 0.00 9 SER A C 11
ATOM 4513 O O . SER A 1 9 ? -4.797 -3.644 5.648 1.00 0.00 9 SER A O 11
ATOM 4521 N N . PHE A 1 10 ? -4.775 -4.303 3.502 1.00 0.00 10 PHE A N 11
ATOM 4522 C CA . PHE A 1 10 ? -3.555 -5.081 3.608 1.00 0.00 10 PHE A CA 11
ATOM 4523 C C . PHE A 1 10 ? -2.838 -5.088 2.267 1.00 0.00 10 PHE A C 11
ATOM 4524 O O . PHE A 1 10 ? -3.352 -5.607 1.275 1.00 0.00 10 PHE A O 11
ATOM 4541 N N . CYS A 1 11 ? -1.653 -4.514 2.253 1.00 0.00 11 CYS A N 11
ATOM 4542 C CA . CYS A 1 11 ? -0.840 -4.448 1.061 1.00 0.00 11 CYS A CA 11
ATOM 4543 C C . CYS A 1 11 ? 0.184 -5.572 1.076 1.00 0.00 11 CYS A C 11
ATOM 4544 O O . CYS A 1 11 ? 0.775 -5.867 2.114 1.00 0.00 11 CYS A O 11
ATOM 4551 N N . PHE A 1 12 ? 0.426 -6.181 -0.067 1.00 0.00 12 PHE A N 11
ATOM 4552 C CA . PHE A 1 12 ? 1.411 -7.243 -0.145 1.00 0.00 12 PHE A CA 11
ATOM 4553 C C . PHE A 1 12 ? 2.808 -6.650 -0.002 1.00 0.00 12 PHE A C 11
ATOM 4554 O O . PHE A 1 12 ? 3.728 -7.298 0.500 1.00 0.00 12 PHE A O 11
ATOM 4571 N N . THR A 1 13 ? 2.964 -5.411 -0.458 1.00 0.00 13 THR A N 11
ATOM 4572 C CA . THR A 1 13 ? 4.252 -4.740 -0.397 1.00 0.00 13 THR A CA 11
ATOM 4573 C C . THR A 1 13 ? 4.415 -3.858 0.851 1.00 0.00 13 THR A C 11
ATOM 4574 O O . THR A 1 13 ? 5.457 -3.221 1.028 1.00 0.00 13 THR A O 11
ATOM 4585 N N . GLU A 1 14 ? 3.421 -3.810 1.738 1.00 0.00 14 GLU A N 11
ATOM 4586 C CA . GLU A 1 14 ? 3.573 -2.978 2.935 1.00 0.00 14 GLU A CA 11
ATOM 4587 C C . GLU A 1 14 ? 4.591 -3.590 3.888 1.00 0.00 14 GLU A C 11
ATOM 4588 O O . GLU A 1 14 ? 5.281 -2.879 4.611 1.00 0.00 14 GLU A O 11
ATOM 4600 N N . VAL A 1 15 ? 4.703 -4.913 3.854 1.00 0.00 15 VAL A N 11
ATOM 4601 C CA . VAL A 1 15 ? 5.662 -5.623 4.692 1.00 0.00 15 VAL A CA 11
ATOM 4602 C C . VAL A 1 15 ? 7.086 -5.179 4.352 1.00 0.00 15 VAL A C 11
ATOM 4603 O O . VAL A 1 15 ? 7.968 -5.154 5.207 1.00 0.00 15 VAL A O 11
ATOM 4616 N N . ILE A 1 16 ? 7.287 -4.828 3.087 1.00 0.00 16 ILE A N 11
ATOM 4617 C CA . ILE A 1 16 ? 8.588 -4.380 2.600 1.00 0.00 16 ILE A CA 11
ATOM 4618 C C . ILE A 1 16 ? 8.911 -2.974 3.098 1.00 0.00 16 ILE A C 11
ATOM 4619 O O . ILE A 1 16 ? 10.070 -2.624 3.315 1.00 0.00 16 ILE A O 11
ATOM 4635 N N . GLY A 1 17 ? 7.876 -2.176 3.274 1.00 0.00 17 GLY A N 11
ATOM 4636 C CA . GLY A 1 17 ? 8.060 -0.814 3.742 1.00 0.00 17 GLY A CA 11
ATOM 4637 C C . GLY A 1 17 ? 6.866 0.068 3.436 1.00 0.00 17 GLY A C 11
ATOM 4638 O O . GLY A 1 17 ? 6.686 1.119 4.052 1.00 0.00 17 GLY A O 11
ATOM 4642 N N . CYS A 1 18 ? 6.061 -0.355 2.471 1.00 0.00 18 CYS A N 11
ATOM 4643 C CA . CYS A 1 18 ? 4.878 0.396 2.064 1.00 0.00 18 CYS A CA 11
ATOM 4644 C C . CYS A 1 18 ? 3.841 0.454 3.188 1.00 0.00 18 CYS A C 11
ATOM 4645 O O . CYS A 1 18 ? 3.958 -0.240 4.192 1.00 0.00 18 CYS A O 11
ATOM 4652 N N . SER A 1 19 ? 2.832 1.290 3.016 1.00 0.00 19 SER A N 11
ATOM 4653 C CA . SER A 1 19 ? 1.777 1.440 4.006 1.00 0.00 19 SER A CA 11
ATOM 4654 C C . SER A 1 19 ? 0.474 1.832 3.317 1.00 0.00 19 SER A C 11
ATOM 4655 O O . SER A 1 19 ? 0.468 2.706 2.445 1.00 0.00 19 SER A O 11
ATOM 4663 N N . CYS A 1 20 ? -0.622 1.190 3.702 1.00 0.00 20 CYS A N 11
ATOM 4664 C CA . CYS A 1 20 ? -1.925 1.486 3.116 1.00 0.00 20 CYS A CA 11
ATOM 4665 C C . CYS A 1 20 ? -2.373 2.895 3.502 1.00 0.00 20 CYS A C 11
ATOM 4666 O O . CYS A 1 20 ? -2.390 3.254 4.683 1.00 0.00 20 CYS A O 11
ATOM 4673 N N . LYS A 1 21 ? -2.715 3.700 2.506 1.00 0.00 21 LYS A N 11
ATOM 4674 C CA . LYS A 1 21 ? -3.149 5.064 2.746 1.00 0.00 21 LYS A CA 11
ATOM 4675 C C . LYS A 1 21 ? -4.091 5.510 1.637 1.00 0.00 21 LYS A C 11
ATOM 4676 O O . LYS A 1 21 ? -3.770 5.368 0.468 1.00 0.00 21 LYS A O 11
ATOM 4695 N N . ASN A 1 22 ? -5.253 6.031 2.020 1.00 0.00 22 ASN A N 11
ATOM 4696 C CA . ASN A 1 22 ? -6.277 6.498 1.070 1.00 0.00 22 ASN A CA 11
ATOM 4697 C C . ASN A 1 22 ? -6.542 5.476 -0.042 1.00 0.00 22 ASN A C 11
ATOM 4698 O O . ASN A 1 22 ? -6.698 5.840 -1.208 1.00 0.00 22 ASN A O 11
ATOM 4709 N N . LYS A 1 23 ? -6.620 4.192 0.348 1.00 0.00 23 LYS A N 11
ATOM 4710 C CA . LYS A 1 23 ? -6.895 3.089 -0.585 1.00 0.00 23 LYS A CA 11
ATOM 4711 C C . LYS A 1 23 ? -5.664 2.691 -1.419 1.00 0.00 23 LYS A C 11
ATOM 4712 O O . LYS A 1 23 ? -5.662 1.646 -2.070 1.00 0.00 23 LYS A O 11
ATOM 4731 N N . VAL A 1 24 ? -4.616 3.497 -1.402 1.00 0.00 24 VAL A N 11
ATOM 4732 C CA . VAL A 1 24 ? -3.416 3.178 -2.169 1.00 0.00 24 VAL A CA 11
ATOM 4733 C C . VAL A 1 24 ? -2.222 2.892 -1.255 1.00 0.00 24 VAL A C 11
ATOM 4734 O O . VAL A 1 24 ? -2.030 3.545 -0.234 1.00 0.00 24 VAL A O 11
ATOM 4747 N N . CYS A 1 25 ? -1.425 1.908 -1.624 1.00 0.00 25 CYS A N 11
ATOM 4748 C CA . CYS A 1 25 ? -0.252 1.544 -0.845 1.00 0.00 25 CYS A CA 11
ATOM 4749 C C . CYS A 1 25 ? 0.923 2.460 -1.195 1.00 0.00 25 CYS A C 11
ATOM 4750 O O . CYS A 1 25 ? 1.353 2.515 -2.352 1.00 0.00 25 CYS A O 11
ATOM 4757 N N . TYR A 1 26 ? 1.437 3.181 -0.201 1.00 0.00 26 TYR A N 11
ATOM 4758 C CA . TYR A 1 26 ? 2.559 4.092 -0.422 1.00 0.00 26 TYR A CA 11
ATOM 4759 C C . TYR A 1 26 ? 3.721 3.780 0.509 1.00 0.00 26 TYR A C 11
ATOM 4760 O O . TYR A 1 26 ? 3.529 3.536 1.695 1.00 0.00 2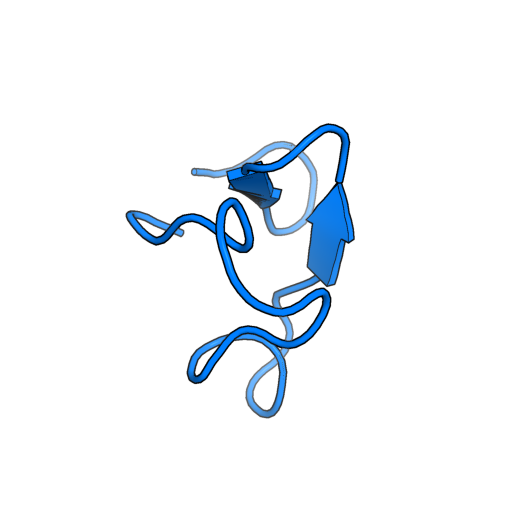6 TYR A O 11
ATOM 4778 N N . LEU A 1 27 ? 4.922 3.856 -0.032 1.00 0.00 27 LEU A N 11
ATOM 4779 C CA . LEU A 1 27 ? 6.138 3.649 0.729 1.00 0.00 27 LEU A CA 11
ATOM 4780 C C . LEU A 1 27 ? 6.774 5.013 0.905 1.00 0.00 27 LEU A C 11
ATOM 4781 O O . LEU A 1 27 ? 7.397 5.534 -0.018 1.00 0.00 27 LEU A O 11
ATOM 4797 N N . ASN A 1 28 ? 6.560 5.605 2.067 1.00 0.00 28 ASN A N 11
ATOM 4798 C CA . ASN A 1 28 ? 7.069 6.942 2.358 1.00 0.00 28 ASN A CA 11
ATOM 4799 C C . ASN A 1 28 ? 6.485 7.928 1.346 1.00 0.00 28 ASN A C 11
ATOM 4800 O O . ASN A 1 28 ? 7.190 8.757 0.772 1.00 0.00 28 ASN A O 11
ATOM 4811 N N . SER A 1 29 ? 5.172 7.794 1.133 1.00 0.00 29 SER A N 11
ATOM 4812 C CA . SER A 1 29 ? 4.408 8.626 0.199 1.00 0.00 29 SER A CA 11
ATOM 4813 C C . SER A 1 29 ? 4.665 8.256 -1.268 1.00 0.00 29 SER A C 11
ATOM 4814 O O . SER A 1 29 ? 4.053 8.828 -2.169 1.00 0.00 29 SER A O 11
ATOM 4822 N N . ILE A 1 30 ? 5.547 7.291 -1.511 1.00 0.00 30 ILE A N 11
ATOM 4823 C CA . ILE A 1 30 ? 5.837 6.863 -2.875 1.00 0.00 30 ILE A CA 11
ATOM 4824 C C . ILE A 1 30 ? 4.879 5.747 -3.291 1.00 0.00 30 ILE A C 11
ATOM 4825 O O . ILE A 1 30 ? 4.683 4.787 -2.550 1.00 0.00 30 ILE A O 11
ATOM 4841 N N . SER A 1 31 ? 4.276 5.883 -4.465 1.00 0.00 31 SER A N 11
ATOM 4842 C CA . SER A 1 31 ? 3.333 4.892 -4.967 1.00 0.00 31 SER A CA 11
ATOM 4843 C C . SER A 1 31 ? 4.001 3.529 -5.137 1.00 0.00 31 SER A C 11
ATOM 4844 O O . SER A 1 31 ? 4.963 3.384 -5.887 1.00 0.00 31 SER A O 11
ATOM 4852 N N . CYS A 1 1 ? 3.597 2.667 -4.482 1.00 0.00 1 CYS A N 12
ATOM 4853 C CA . CYS A 1 1 ? 4.076 1.287 -4.502 1.00 0.00 1 CYS A CA 12
ATOM 4854 C C . CYS A 1 1 ? 3.456 0.524 -5.660 1.00 0.00 1 CYS A C 12
ATOM 4855 O O . CYS A 1 1 ? 3.802 -0.625 -5.917 1.00 0.00 1 CYS A O 12
ATOM 4862 N N . GLY A 1 2 ? 2.528 1.175 -6.350 1.00 0.00 2 GLY A N 12
ATOM 4863 C CA . GLY A 1 2 ? 1.859 0.541 -7.471 1.00 0.00 2 GLY A CA 12
ATOM 4864 C C . GLY A 1 2 ? 0.947 -0.584 -7.022 1.00 0.00 2 GLY A C 12
ATOM 4865 O O . GLY A 1 2 ? 0.799 -1.593 -7.705 1.00 0.00 2 GLY A O 12
ATOM 4869 N N . GLU A 1 3 ? 0.329 -0.390 -5.866 1.00 0.00 3 GLU A N 12
ATOM 4870 C CA . GLU A 1 3 ? -0.586 -1.364 -5.294 1.00 0.00 3 GLU A CA 12
ATOM 4871 C C . GLU A 1 3 ? -1.701 -0.607 -4.591 1.00 0.00 3 GLU A C 12
ATOM 4872 O O . GLU A 1 3 ? -1.551 0.584 -4.302 1.00 0.00 3 GLU A O 12
ATOM 4884 N N . SER A 1 4 ? -2.810 -1.266 -4.321 1.00 0.00 4 SER A N 12
ATOM 4885 C CA . SER A 1 4 ? -3.917 -0.601 -3.659 1.00 0.00 4 SER A CA 12
ATOM 4886 C C . SER A 1 4 ? -4.645 -1.522 -2.687 1.00 0.00 4 SER A C 12
ATOM 4887 O O . SER A 1 4 ? -5.002 -2.651 -3.024 1.00 0.00 4 SER A O 12
ATOM 4895 N N . CYS A 1 5 ? -4.893 -1.002 -1.496 1.00 0.00 5 CYS A N 12
ATOM 4896 C CA . CYS A 1 5 ? -5.609 -1.718 -0.451 1.00 0.00 5 CYS A CA 12
ATOM 4897 C C . CYS A 1 5 ? -7.103 -1.434 -0.572 1.00 0.00 5 CYS A C 12
ATOM 4898 O O . CYS A 1 5 ? -7.813 -1.285 0.420 1.00 0.00 5 CYS A O 12
ATOM 4905 N N . ALA A 1 6 ? -7.553 -1.336 -1.816 1.00 0.00 6 ALA A N 12
ATOM 4906 C CA . ALA A 1 6 ? -8.950 -1.044 -2.128 1.00 0.00 6 ALA A CA 12
ATOM 4907 C C . ALA A 1 6 ? -9.896 -2.117 -1.602 1.00 0.00 6 ALA A C 12
ATOM 4908 O O . ALA A 1 6 ? -11.013 -1.820 -1.190 1.00 0.00 6 ALA A O 12
ATOM 4915 N N . MET A 1 7 ? -9.445 -3.356 -1.632 1.00 0.00 7 MET A N 12
ATOM 4916 C CA . MET A 1 7 ? -10.259 -4.474 -1.165 1.00 0.00 7 MET A CA 12
ATOM 4917 C C . MET A 1 7 ? -10.037 -4.702 0.318 1.00 0.00 7 MET A C 12
ATOM 4918 O O . MET A 1 7 ? -10.955 -4.609 1.129 1.00 0.00 7 MET A O 12
ATOM 4932 N N . ILE A 1 8 ? -8.799 -4.993 0.657 1.00 0.00 8 ILE A N 12
ATOM 4933 C CA . ILE A 1 8 ? -8.410 -5.226 2.037 1.00 0.00 8 ILE A CA 12
ATOM 4934 C C . ILE A 1 8 ? -7.408 -4.170 2.469 1.00 0.00 8 ILE A C 12
ATOM 4935 O O . ILE A 1 8 ? -6.530 -3.803 1.694 1.00 0.00 8 ILE A O 12
ATOM 4951 N N . SER A 1 9 ? -7.547 -3.677 3.692 1.00 0.00 9 SER A N 12
ATOM 4952 C CA . SER A 1 9 ? -6.655 -2.645 4.219 1.00 0.00 9 SER A CA 12
ATOM 4953 C C . SER A 1 9 ? -5.294 -3.230 4.605 1.00 0.00 9 SER A C 12
ATOM 4954 O O . SER A 1 9 ? -4.763 -2.954 5.681 1.00 0.00 9 SER A O 12
ATOM 4962 N N . PHE A 1 10 ? -4.738 -4.018 3.707 1.00 0.00 10 PHE A N 12
ATOM 4963 C CA . PHE A 1 10 ? -3.440 -4.633 3.898 1.00 0.00 10 PHE A CA 12
ATOM 4964 C C . PHE A 1 10 ? -2.800 -4.849 2.540 1.00 0.00 10 PHE A C 12
ATOM 4965 O O . PHE A 1 10 ? -3.342 -5.565 1.698 1.00 0.00 10 PHE A O 12
ATOM 4982 N N . CYS A 1 11 ? -1.668 -4.215 2.331 1.00 0.00 11 CYS A N 12
ATOM 4983 C CA . CYS A 1 11 ? -0.961 -4.319 1.073 1.00 0.00 11 CYS A CA 12
ATOM 4984 C C . CYS A 1 11 ? 0.049 -5.453 1.113 1.00 0.00 11 CYS A C 12
ATOM 4985 O O . CYS A 1 11 ? 0.629 -5.746 2.159 1.00 0.00 11 CYS A O 12
ATOM 4992 N N . PHE A 1 12 ? 0.280 -6.072 -0.030 1.00 0.00 12 PHE A N 12
ATOM 4993 C CA . PHE A 1 12 ? 1.248 -7.149 -0.123 1.00 0.00 12 PHE A CA 12
ATOM 4994 C C . PHE A 1 12 ? 2.637 -6.571 0.105 1.00 0.00 12 PHE A C 12
ATOM 4995 O O . PHE A 1 12 ? 3.465 -7.146 0.813 1.00 0.00 12 PHE A O 12
ATOM 5012 N N . THR A 1 13 ? 2.873 -5.411 -0.493 1.00 0.00 13 THR A N 12
ATOM 5013 C CA . THR A 1 13 ? 4.147 -4.722 -0.364 1.00 0.00 13 THR A CA 12
ATOM 5014 C C . THR A 1 13 ? 4.239 -3.958 0.967 1.00 0.00 13 THR A C 12
ATOM 5015 O O . THR A 1 13 ? 5.237 -3.287 1.242 1.00 0.00 13 THR A O 12
ATOM 5026 N N . GLU A 1 14 ? 3.206 -4.071 1.801 1.00 0.00 14 GLU A N 12
ATOM 5027 C CA . GLU A 1 14 ? 3.201 -3.392 3.099 1.00 0.00 14 GLU A CA 12
ATOM 5028 C C . GLU A 1 14 ? 4.308 -3.954 3.984 1.00 0.00 14 GLU A C 12
ATOM 5029 O O . GLU A 1 14 ? 5.001 -3.217 4.678 1.00 0.00 14 GLU A O 12
ATOM 5041 N N . VAL A 1 15 ? 4.477 -5.268 3.929 1.00 0.00 15 VAL A N 12
ATOM 5042 C CA . VAL A 1 15 ? 5.508 -5.949 4.708 1.00 0.00 15 VAL A CA 12
ATOM 5043 C C . VAL A 1 15 ? 6.903 -5.513 4.253 1.00 0.00 15 VAL A C 12
ATOM 5044 O O . VAL A 1 15 ? 7.855 -5.517 5.032 1.00 0.00 15 VAL A O 12
ATOM 5057 N N . ILE A 1 16 ? 7.009 -5.146 2.982 1.00 0.00 16 ILE A N 12
ATOM 5058 C CA . ILE A 1 16 ? 8.274 -4.711 2.402 1.00 0.00 16 ILE A CA 12
ATOM 5059 C C . ILE A 1 16 ? 8.685 -3.341 2.929 1.00 0.00 16 ILE A C 12
ATOM 5060 O O . ILE A 1 16 ? 9.870 -3.048 3.090 1.00 0.00 16 ILE A O 12
ATOM 5076 N N . GLY A 1 17 ? 7.697 -2.510 3.192 1.00 0.00 17 GLY A N 12
ATOM 5077 C CA . GLY A 1 17 ? 7.965 -1.176 3.695 1.00 0.00 17 GLY A CA 12
ATOM 5078 C C . GLY A 1 17 ? 6.817 -0.224 3.435 1.00 0.00 17 GLY A C 12
ATOM 5079 O O . GLY A 1 17 ? 6.698 0.814 4.087 1.00 0.00 17 GLY A O 12
ATOM 5083 N N . CYS A 1 18 ? 5.979 -0.573 2.469 1.00 0.00 18 CYS A N 12
ATOM 5084 C CA . CYS A 1 18 ? 4.834 0.250 2.107 1.00 0.00 18 CYS A CA 12
ATOM 5085 C C . CYS A 1 18 ? 3.762 0.214 3.188 1.00 0.00 18 CYS A C 12
ATOM 5086 O O . CYS A 1 18 ? 3.832 -0.584 4.114 1.00 0.00 18 CYS A O 12
ATOM 5093 N N . SER A 1 19 ? 2.772 1.076 3.051 1.00 0.00 19 SER A N 12
ATOM 5094 C CA . SER A 1 19 ? 1.680 1.139 4.001 1.00 0.00 19 SER A CA 12
ATOM 5095 C C . SER A 1 19 ? 0.413 1.614 3.297 1.00 0.00 19 SER A C 12
ATOM 5096 O O . SER A 1 19 ? 0.469 2.463 2.397 1.00 0.00 19 SER A O 12
ATOM 5104 N N . CYS A 1 20 ? -0.719 1.052 3.698 1.00 0.00 20 CYS A N 12
ATOM 5105 C CA . CYS A 1 20 ? -2.005 1.404 3.117 1.00 0.00 20 CYS A CA 12
ATOM 5106 C C . CYS A 1 20 ? -2.359 2.851 3.446 1.00 0.00 20 CYS A C 12
ATOM 5107 O O . CYS A 1 20 ? -2.244 3.286 4.596 1.00 0.00 20 CYS A O 12
ATOM 5114 N N . LYS A 1 21 ? -2.780 3.604 2.441 1.00 0.00 21 LYS A N 12
ATOM 5115 C CA . LYS A 1 21 ? -3.134 4.993 2.642 1.00 0.00 21 LYS A CA 12
ATOM 5116 C C . LYS A 1 21 ? -4.211 5.398 1.650 1.00 0.00 21 LYS A C 12
ATOM 5117 O O . LYS A 1 21 ? -3.986 5.367 0.449 1.00 0.00 21 LYS A O 12
ATOM 5136 N N . ASN A 1 22 ? -5.384 5.757 2.170 1.00 0.00 22 ASN A N 12
ATOM 5137 C CA . ASN A 1 22 ? -6.541 6.162 1.355 1.00 0.00 22 ASN A CA 12
ATOM 5138 C C . ASN A 1 22 ? -6.777 5.220 0.168 1.00 0.00 22 ASN A C 12
ATOM 5139 O O . ASN A 1 22 ? -7.029 5.664 -0.951 1.00 0.00 22 ASN A O 12
ATOM 5150 N N . LYS A 1 23 ? -6.717 3.909 0.449 1.00 0.00 23 LYS A N 12
ATOM 5151 C CA . LYS A 1 23 ? -6.945 2.854 -0.550 1.00 0.00 23 LYS A CA 12
ATOM 5152 C C . LYS A 1 23 ? -5.707 2.563 -1.417 1.00 0.00 23 LYS A C 12
ATOM 5153 O O . LYS A 1 23 ? -5.640 1.520 -2.066 1.00 0.00 23 LYS A O 12
ATOM 5172 N N . VAL A 1 24 ? -4.725 3.450 -1.432 1.00 0.00 24 VAL A N 12
ATOM 5173 C CA . VAL A 1 24 ? -3.530 3.208 -2.235 1.00 0.00 24 VAL A CA 12
ATOM 5174 C C . VAL A 1 24 ? -2.306 2.928 -1.355 1.00 0.00 24 VAL A C 12
ATOM 5175 O O . VAL A 1 24 ? -2.116 3.542 -0.309 1.00 0.00 24 VAL A O 12
ATOM 5188 N N . CYS A 1 25 ? -1.491 1.976 -1.780 1.00 0.00 25 CYS A N 12
ATOM 5189 C CA . CYS A 1 25 ? -0.297 1.602 -1.032 1.00 0.00 25 CYS A CA 12
ATOM 5190 C C . CYS A 1 25 ? 0.871 2.526 -1.373 1.00 0.00 25 CYS A C 12
ATOM 5191 O O . CYS A 1 25 ? 1.298 2.609 -2.535 1.00 0.00 25 CYS A O 12
ATOM 5198 N N . TYR A 1 26 ? 1.387 3.213 -0.360 1.00 0.00 26 TYR A N 12
ATOM 5199 C CA . TYR A 1 26 ? 2.506 4.137 -0.540 1.00 0.00 26 TYR A CA 12
ATOM 5200 C C . TYR A 1 26 ? 3.599 3.895 0.488 1.00 0.00 26 TYR A C 12
ATOM 5201 O O . TYR A 1 26 ? 3.343 3.388 1.578 1.00 0.00 26 TYR A O 12
ATOM 5219 N N . LEU A 1 27 ? 4.808 4.300 0.140 1.00 0.00 27 LEU A N 12
ATOM 5220 C CA . LEU A 1 27 ? 5.954 4.180 1.025 1.00 0.00 27 LEU A CA 12
ATOM 5221 C C . LEU A 1 27 ? 6.718 5.494 1.007 1.00 0.00 27 LEU A C 12
ATOM 5222 O O . LEU A 1 27 ? 7.285 5.878 -0.007 1.00 0.00 27 LEU A O 12
ATOM 5238 N N . ASN A 1 28 ? 6.685 6.200 2.126 1.00 0.00 28 ASN A N 12
ATOM 5239 C CA . ASN A 1 28 ? 7.348 7.502 2.245 1.00 0.00 28 ASN A CA 12
ATOM 5240 C C . ASN A 1 28 ? 6.854 8.443 1.140 1.00 0.00 28 ASN A C 12
ATOM 5241 O O . ASN A 1 28 ? 7.636 9.128 0.484 1.00 0.00 28 ASN A O 12
ATOM 5252 N N . SER A 1 29 ? 5.535 8.436 0.943 1.00 0.00 29 SER A N 12
ATOM 5253 C CA . SER A 1 29 ? 4.867 9.254 -0.072 1.00 0.00 29 SER A CA 12
ATOM 5254 C C . SER A 1 29 ? 5.224 8.804 -1.495 1.00 0.00 29 SER A C 12
ATOM 5255 O O . SER A 1 29 ? 5.037 9.549 -2.455 1.00 0.00 29 SER A O 12
ATOM 5263 N N . ILE A 1 30 ? 5.709 7.576 -1.624 1.00 0.00 30 ILE A N 12
ATOM 5264 C CA . ILE A 1 30 ? 6.063 7.020 -2.925 1.00 0.00 30 ILE A CA 12
ATOM 5265 C C . ILE A 1 30 ? 5.048 5.949 -3.319 1.00 0.00 30 ILE A C 12
ATOM 5266 O O . ILE A 1 30 ? 4.666 5.120 -2.495 1.00 0.00 30 ILE A O 12
ATOM 5282 N N . SER A 1 31 ? 4.601 5.982 -4.566 1.00 0.00 31 SER A N 12
ATOM 5283 C CA . SER A 1 31 ? 3.622 5.025 -5.062 1.00 0.00 31 SER A CA 12
ATOM 5284 C C . SER A 1 31 ? 4.221 3.625 -5.157 1.00 0.00 31 SER A C 12
ATOM 5285 O O . SER A 1 31 ? 5.226 3.416 -5.836 1.00 0.00 31 SER A O 12
ATOM 5293 N N . CYS A 1 1 ? 3.523 2.623 -4.354 1.00 0.00 1 CYS A N 13
ATOM 5294 C CA . CYS A 1 1 ? 4.098 1.282 -4.386 1.00 0.00 1 CYS A CA 13
ATOM 5295 C C . CYS A 1 1 ? 3.475 0.459 -5.504 1.00 0.00 1 CYS A C 13
ATOM 5296 O O . CYS A 1 1 ? 3.742 -0.732 -5.634 1.00 0.00 1 CYS A O 13
ATOM 5303 N N . GLY A 1 2 ? 2.648 1.115 -6.313 1.00 0.00 2 GLY A N 13
ATOM 5304 C CA . GLY A 1 2 ? 1.995 0.437 -7.421 1.00 0.00 2 GLY A CA 13
ATOM 5305 C C . GLY A 1 2 ? 1.065 -0.667 -6.957 1.00 0.00 2 GLY A C 13
ATOM 5306 O O . GLY A 1 2 ? 0.961 -1.713 -7.590 1.00 0.00 2 GLY A O 13
ATOM 5310 N N . GLU A 1 3 ? 0.385 -0.415 -5.850 1.00 0.00 3 GLU A N 13
ATOM 5311 C CA . GLU A 1 3 ? -0.552 -1.368 -5.279 1.00 0.00 3 GLU A CA 13
ATOM 5312 C C . GLU A 1 3 ? -1.647 -0.592 -4.568 1.00 0.00 3 GLU A C 13
ATOM 5313 O O . GLU A 1 3 ? -1.470 0.593 -4.267 1.00 0.00 3 GLU A O 13
ATOM 5325 N N . SER A 1 4 ? -2.769 -1.233 -4.301 1.00 0.00 4 SER A N 13
ATOM 5326 C CA . SER A 1 4 ? -3.864 -0.557 -3.630 1.00 0.00 4 SER A CA 13
ATOM 5327 C C . SER A 1 4 ? -4.612 -1.487 -2.686 1.00 0.00 4 SER A C 13
ATOM 5328 O O . SER A 1 4 ? -4.976 -2.606 -3.048 1.00 0.00 4 SER A O 13
ATOM 5336 N N . CYS A 1 5 ? -4.870 -0.987 -1.489 1.00 0.00 5 CYS A N 13
ATOM 5337 C CA . CYS A 1 5 ? -5.606 -1.715 -0.466 1.00 0.00 5 CYS A CA 13
ATOM 5338 C C . CYS A 1 5 ? -7.095 -1.419 -0.605 1.00 0.00 5 CYS A C 13
ATOM 5339 O O . CYS A 1 5 ? -7.820 -1.281 0.379 1.00 0.00 5 CYS A O 13
ATOM 5346 N N . ALA A 1 6 ? -7.527 -1.303 -1.854 1.00 0.00 6 ALA A N 13
ATOM 5347 C CA . ALA A 1 6 ? -8.916 -1.001 -2.185 1.00 0.00 6 ALA A CA 13
ATOM 5348 C C . ALA A 1 6 ? -9.871 -2.096 -1.728 1.00 0.00 6 ALA A C 13
ATOM 5349 O O . ALA A 1 6 ? -11.026 -1.829 -1.409 1.00 0.00 6 ALA A O 13
ATOM 5356 N N . MET A 1 7 ? -9.387 -3.323 -1.715 1.00 0.00 7 MET A N 13
ATOM 5357 C CA . MET A 1 7 ? -10.204 -4.462 -1.308 1.00 0.00 7 MET A CA 13
ATOM 5358 C C . MET A 1 7 ? -10.107 -4.669 0.189 1.00 0.00 7 MET A C 13
ATOM 5359 O O . MET A 1 7 ? -11.104 -4.658 0.909 1.00 0.00 7 MET A O 13
ATOM 5373 N N . ILE A 1 8 ? -8.886 -4.848 0.643 1.00 0.00 8 ILE A N 13
ATOM 5374 C CA . ILE A 1 8 ? -8.604 -5.049 2.055 1.00 0.00 8 ILE A CA 13
ATOM 5375 C C . ILE A 1 8 ? -7.512 -4.088 2.491 1.00 0.00 8 ILE A C 13
ATOM 5376 O O . ILE A 1 8 ? -6.625 -3.770 1.704 1.00 0.00 8 ILE A O 13
ATOM 5392 N N . SER A 1 9 ? -7.585 -3.623 3.731 1.00 0.00 9 SER A N 13
ATOM 5393 C CA . SER A 1 9 ? -6.601 -2.686 4.269 1.00 0.00 9 SER A CA 13
ATOM 5394 C C . SER A 1 9 ? -5.291 -3.398 4.605 1.00 0.00 9 SER A C 13
ATOM 5395 O O . SER A 1 9 ? -4.752 -3.266 5.704 1.00 0.00 9 SER A O 13
ATOM 5403 N N . PHE A 1 10 ? -4.790 -4.142 3.637 1.00 0.00 10 PHE A N 13
ATOM 5404 C CA . PHE A 1 10 ? -3.548 -4.877 3.774 1.00 0.00 10 PHE A CA 13
ATOM 5405 C C . PHE A 1 10 ? -2.898 -5.005 2.408 1.00 0.00 10 PHE A C 13
ATOM 5406 O O . PHE A 1 10 ? -3.453 -5.632 1.503 1.00 0.00 10 PHE A O 13
ATOM 5423 N N . CYS A 1 11 ? -1.737 -4.403 2.266 1.00 0.00 11 CYS A N 13
ATOM 5424 C CA . CYS A 1 11 ? -1.006 -4.437 1.015 1.00 0.00 11 CYS A CA 13
ATOM 5425 C C . CYS A 1 11 ? 0.020 -5.556 1.027 1.00 0.00 11 CYS A C 13
ATOM 5426 O O . CYS A 1 11 ? 0.588 -5.883 2.067 1.00 0.00 11 CYS A O 13
ATOM 5433 N N . PHE A 1 12 ? 0.283 -6.122 -0.132 1.00 0.00 12 PHE A N 13
ATOM 5434 C CA . PHE A 1 12 ? 1.272 -7.175 -0.243 1.00 0.00 12 PHE A CA 13
ATOM 5435 C C . PHE A 1 12 ? 2.660 -6.575 -0.045 1.00 0.00 12 PHE A C 13
ATOM 5436 O O . PHE A 1 12 ? 3.535 -7.174 0.579 1.00 0.00 12 PHE A O 13
ATOM 5453 N N . THR A 1 13 ? 2.852 -5.386 -0.599 1.00 0.00 13 THR A N 13
ATOM 5454 C CA . THR A 1 13 ? 4.130 -4.694 -0.516 1.00 0.00 13 THR A CA 13
ATOM 5455 C C . THR A 1 13 ? 4.309 -3.913 0.793 1.00 0.00 13 THR A C 13
ATOM 5456 O O . THR A 1 13 ? 5.372 -3.332 1.030 1.00 0.00 13 THR A O 13
ATOM 5467 N N . GLU A 1 14 ? 3.295 -3.878 1.654 1.00 0.00 14 GLU A N 13
ATOM 5468 C CA . GLU A 1 14 ? 3.438 -3.131 2.904 1.00 0.00 14 GLU A CA 13
ATOM 5469 C C . GLU A 1 14 ? 4.373 -3.847 3.869 1.00 0.00 14 GLU A C 13
ATOM 5470 O O . GLU A 1 14 ? 5.095 -3.208 4.626 1.00 0.00 14 GLU A O 13
ATOM 5482 N N . VAL A 1 15 ? 4.383 -5.175 3.818 1.00 0.00 15 VAL A N 13
ATOM 5483 C CA . VAL A 1 15 ? 5.261 -5.958 4.680 1.00 0.00 15 VAL A CA 13
ATOM 5484 C C . VAL A 1 15 ? 6.726 -5.661 4.359 1.00 0.00 15 VAL A C 13
ATOM 5485 O O . VAL A 1 15 ? 7.610 -5.854 5.191 1.00 0.00 15 VAL A O 13
ATOM 5498 N N . ILE A 1 16 ? 6.962 -5.187 3.140 1.00 0.00 16 ILE A N 13
ATOM 5499 C CA . ILE A 1 16 ? 8.301 -4.847 2.682 1.00 0.00 16 ILE A CA 13
ATOM 5500 C C . ILE A 1 16 ? 8.719 -3.476 3.205 1.00 0.00 16 ILE A C 13
ATOM 5501 O O . ILE A 1 16 ? 9.899 -3.214 3.437 1.00 0.00 16 ILE A O 13
ATOM 5517 N N . GLY A 1 17 ? 7.740 -2.611 3.385 1.00 0.00 17 GLY A N 13
ATOM 5518 C CA . GLY A 1 17 ? 8.010 -1.273 3.878 1.00 0.00 17 GLY A CA 13
ATOM 5519 C C . GLY A 1 17 ? 6.859 -0.315 3.636 1.00 0.00 17 GLY A C 13
ATOM 5520 O O . GLY A 1 17 ? 6.673 0.643 4.383 1.00 0.00 17 GLY A O 13
ATOM 5524 N N . CYS A 1 18 ? 6.098 -0.570 2.576 1.00 0.00 18 CYS A N 13
ATOM 5525 C CA . CYS A 1 18 ? 4.961 0.275 2.209 1.00 0.00 18 CYS A CA 13
ATOM 5526 C C . CYS A 1 18 ? 3.882 0.281 3.295 1.00 0.00 18 CYS A C 13
ATOM 5527 O O . CYS A 1 18 ? 3.940 -0.484 4.251 1.00 0.00 18 CYS A O 13
ATOM 5534 N N . SER A 1 19 ? 2.898 1.153 3.140 1.00 0.00 19 SER A N 13
ATOM 5535 C CA . SER A 1 19 ? 1.808 1.259 4.097 1.00 0.00 19 SER A CA 13
ATOM 5536 C C . SER A 1 19 ? 0.525 1.699 3.394 1.00 0.00 19 SER A C 13
ATOM 5537 O O . SER A 1 19 ? 0.548 2.602 2.552 1.00 0.00 19 SER A O 13
ATOM 5545 N N . CYS A 1 20 ? -0.584 1.053 3.732 1.00 0.00 20 CYS A N 13
ATOM 5546 C CA . CYS A 1 20 ? -1.875 1.376 3.134 1.00 0.00 20 CYS A CA 13
ATOM 5547 C C . CYS A 1 20 ? -2.323 2.780 3.543 1.00 0.00 20 CYS A C 13
ATOM 5548 O O . CYS A 1 20 ? -2.322 3.124 4.732 1.00 0.00 20 CYS A O 13
ATOM 5555 N N . LYS A 1 21 ? -2.703 3.591 2.559 1.00 0.00 21 LYS A N 13
ATOM 5556 C CA . LYS A 1 21 ? -3.151 4.951 2.813 1.00 0.00 21 LYS A CA 13
ATOM 5557 C C . LYS A 1 21 ? -4.142 5.373 1.735 1.00 0.00 21 LYS A C 13
ATOM 5558 O O . LYS A 1 21 ? -3.850 5.253 0.557 1.00 0.00 21 LYS A O 13
ATOM 5577 N N . ASN A 1 22 ? -5.312 5.850 2.154 1.00 0.00 22 ASN A N 13
ATOM 5578 C CA . ASN A 1 22 ? -6.379 6.288 1.236 1.00 0.00 22 ASN A CA 13
ATOM 5579 C C . ASN A 1 22 ? -6.632 5.275 0.112 1.00 0.00 22 ASN A C 13
ATOM 5580 O O . ASN A 1 22 ? -6.842 5.650 -1.042 1.00 0.00 22 ASN A O 13
ATOM 5591 N N . LYS A 1 23 ? -6.634 3.985 0.480 1.00 0.00 23 LYS A N 13
ATOM 5592 C CA . LYS A 1 23 ? -6.883 2.880 -0.456 1.00 0.00 23 LYS A CA 13
ATOM 5593 C C . LYS A 1 23 ? -5.662 2.567 -1.343 1.00 0.00 23 LYS A C 13
ATOM 5594 O O . LYS A 1 23 ? -5.629 1.538 -2.017 1.00 0.00 23 LYS A O 13
ATOM 5613 N N . VAL A 1 24 ? -4.654 3.424 -1.334 1.00 0.00 24 VAL A N 13
ATOM 5614 C CA . VAL A 1 24 ? -3.457 3.187 -2.135 1.00 0.00 24 VAL A CA 13
ATOM 5615 C C . VAL A 1 24 ? -2.252 2.876 -1.243 1.00 0.00 24 VAL A C 13
ATOM 5616 O O . VAL A 1 24 ? -2.071 3.478 -0.189 1.00 0.00 24 VAL A O 13
ATOM 5629 N N . CYS A 1 25 ? -1.429 1.932 -1.662 1.00 0.00 25 CYS A N 13
ATOM 5630 C CA . CYS A 1 25 ? -0.249 1.566 -0.893 1.00 0.00 25 CYS A CA 13
ATOM 5631 C C . CYS A 1 25 ? 0.890 2.545 -1.189 1.00 0.00 25 CYS A C 13
ATOM 5632 O O . CYS A 1 25 ? 1.333 2.665 -2.337 1.00 0.00 25 CYS A O 13
ATOM 5639 N N . TYR A 1 26 ? 1.350 3.255 -0.163 1.00 0.00 26 TYR A N 13
ATOM 5640 C CA . TYR A 1 26 ? 2.422 4.233 -0.330 1.00 0.00 26 TYR A CA 13
ATOM 5641 C C . TYR A 1 26 ? 3.645 3.892 0.512 1.00 0.00 26 TYR A C 13
ATOM 5642 O O . TYR A 1 26 ? 3.539 3.267 1.563 1.00 0.00 26 TYR A O 13
ATOM 5660 N N . LEU A 1 27 ? 4.790 4.351 0.043 1.00 0.00 27 LEU A N 13
ATOM 5661 C CA . LEU A 1 27 ? 6.062 4.169 0.720 1.00 0.00 27 LEU A CA 13
ATOM 5662 C C . LEU A 1 27 ? 6.771 5.512 0.741 1.00 0.00 27 LEU A C 13
ATOM 5663 O O . LEU A 1 27 ? 7.349 5.925 -0.260 1.00 0.00 27 LEU A O 13
ATOM 5679 N N . ASN A 1 28 ? 6.683 6.207 1.870 1.00 0.00 28 ASN A N 13
ATOM 5680 C CA . ASN A 1 28 ? 7.286 7.532 2.009 1.00 0.00 28 ASN A CA 13
ATOM 5681 C C . ASN A 1 28 ? 6.719 8.464 0.934 1.00 0.00 28 ASN A C 13
ATOM 5682 O O . ASN A 1 28 ? 7.454 9.162 0.239 1.00 0.00 28 ASN A O 13
ATOM 5693 N N . SER A 1 29 ? 5.386 8.436 0.808 1.00 0.00 29 SER A N 13
ATOM 5694 C CA . SER A 1 29 ? 4.644 9.244 -0.167 1.00 0.00 29 SER A CA 13
ATOM 5695 C C . SER A 1 29 ? 4.795 8.718 -1.602 1.00 0.00 29 SER A C 13
ATOM 5696 O O . SER A 1 29 ? 4.142 9.211 -2.519 1.00 0.00 29 SER A O 13
ATOM 5704 N N . ILE A 1 30 ? 5.647 7.717 -1.795 1.00 0.00 30 ILE A N 13
ATOM 5705 C CA . ILE A 1 30 ? 5.862 7.142 -3.117 1.00 0.00 30 ILE A CA 13
ATOM 5706 C C . ILE A 1 30 ? 4.869 6.009 -3.379 1.00 0.00 30 ILE A C 13
ATOM 5707 O O . ILE A 1 30 ? 4.638 5.169 -2.515 1.00 0.00 30 ILE A O 13
ATOM 5723 N N . SER A 1 31 ? 4.287 5.992 -4.571 1.00 0.00 31 SER A N 13
ATOM 5724 C CA . SER A 1 31 ? 3.332 4.960 -4.944 1.00 0.00 31 SER A CA 13
ATOM 5725 C C . SER A 1 31 ? 4.027 3.612 -5.076 1.00 0.00 31 SER A C 13
ATOM 5726 O O . SER A 1 31 ? 4.998 3.474 -5.816 1.00 0.00 31 SER A O 13
ATOM 5734 N N . CYS A 1 1 ? 3.621 2.545 -4.188 1.00 0.00 1 CYS A N 14
ATOM 5735 C CA . CYS A 1 1 ? 4.150 1.191 -4.248 1.00 0.00 1 CYS A CA 14
ATOM 5736 C C . CYS A 1 1 ? 3.471 0.411 -5.368 1.00 0.00 1 CYS A C 14
ATOM 5737 O O . CYS A 1 1 ? 3.730 -0.774 -5.560 1.00 0.00 1 CYS A O 14
ATOM 5744 N N . GLY A 1 2 ? 2.611 1.103 -6.117 1.00 0.00 2 GLY A N 14
ATOM 5745 C CA . GLY A 1 2 ? 1.912 0.479 -7.230 1.00 0.00 2 GLY A CA 14
ATOM 5746 C C . GLY A 1 2 ? 0.967 -0.628 -6.801 1.00 0.00 2 GLY A C 14
ATOM 5747 O O . GLY A 1 2 ? 0.907 -1.679 -7.435 1.00 0.00 2 GLY A O 14
ATOM 5751 N N . GLU A 1 3 ? 0.223 -0.386 -5.734 1.00 0.00 3 GLU A N 14
ATOM 5752 C CA . GLU A 1 3 ? -0.728 -1.360 -5.221 1.00 0.00 3 GLU A CA 14
ATOM 5753 C C . GLU A 1 3 ? -1.880 -0.630 -4.543 1.00 0.00 3 GLU A C 14
ATOM 5754 O O . GLU A 1 3 ? -1.695 0.471 -4.019 1.00 0.00 3 GLU A O 14
ATOM 5766 N N . SER A 1 4 ? -3.066 -1.217 -4.572 1.00 0.00 4 SER A N 14
ATOM 5767 C CA . SER A 1 4 ? -4.226 -0.586 -3.970 1.00 0.00 4 SER A CA 14
ATOM 5768 C C . SER A 1 4 ? -4.882 -1.487 -2.927 1.00 0.00 4 SER A C 14
ATOM 5769 O O . SER A 1 4 ? -5.251 -2.626 -3.213 1.00 0.00 4 SER A O 14
ATOM 5777 N N . CYS A 1 5 ? -5.055 -0.945 -1.732 1.00 0.00 5 CYS A N 14
ATOM 5778 C CA . CYS A 1 5 ? -5.698 -1.652 -0.631 1.00 0.00 5 CYS A CA 14
ATOM 5779 C C . CYS A 1 5 ? -7.195 -1.357 -0.631 1.00 0.00 5 CYS A C 14
ATOM 5780 O O . CYS A 1 5 ? -7.822 -1.225 0.418 1.00 0.00 5 CYS A O 14
ATOM 5787 N N . ALA A 1 6 ? -7.744 -1.238 -1.832 1.00 0.00 6 ALA A N 14
ATOM 5788 C CA . ALA A 1 6 ? -9.161 -0.935 -2.027 1.00 0.00 6 ALA A CA 14
ATOM 5789 C C . ALA A 1 6 ? -10.072 -1.997 -1.422 1.00 0.00 6 ALA A C 14
ATOM 5790 O O . ALA A 1 6 ? -11.174 -1.699 -0.972 1.00 0.00 6 ALA A O 14
ATOM 5797 N N . MET A 1 7 ? -9.611 -3.234 -1.431 1.00 0.00 7 MET A N 14
ATOM 5798 C CA . MET A 1 7 ? -10.394 -4.343 -0.898 1.00 0.00 7 MET A CA 14
ATOM 5799 C C . MET A 1 7 ? -10.133 -4.520 0.586 1.00 0.00 7 MET A C 14
ATOM 5800 O O . MET A 1 7 ? -11.048 -4.503 1.406 1.00 0.00 7 MET A O 14
ATOM 5814 N N . ILE A 1 8 ? -8.870 -4.687 0.913 1.00 0.00 8 ILE A N 14
ATOM 5815 C CA . ILE A 1 8 ? -8.448 -4.866 2.291 1.00 0.00 8 ILE A CA 14
ATOM 5816 C C . ILE A 1 8 ? -7.305 -3.918 2.610 1.00 0.00 8 ILE A C 14
ATOM 5817 O O . ILE A 1 8 ? -6.447 -3.677 1.765 1.00 0.00 8 ILE A O 14
ATOM 5833 N N . SER A 1 9 ? -7.303 -3.380 3.823 1.00 0.00 9 SER A N 14
ATOM 5834 C CA . SER A 1 9 ? -6.269 -2.448 4.259 1.00 0.00 9 SER A CA 14
ATOM 5835 C C . SER A 1 9 ? -4.978 -3.190 4.605 1.00 0.00 9 SER A C 14
ATOM 5836 O O . SER A 1 9 ? -4.416 -3.028 5.686 1.00 0.00 9 SER A O 14
ATOM 5844 N N . PHE A 1 10 ? -4.524 -3.988 3.663 1.00 0.00 10 PHE A N 14
ATOM 5845 C CA . PHE A 1 10 ? -3.301 -4.756 3.802 1.00 0.00 10 PHE A CA 14
ATOM 5846 C C . PHE A 1 10 ? -2.692 -4.930 2.426 1.00 0.00 10 PHE A C 14
ATOM 5847 O O . PHE A 1 10 ? -3.304 -5.519 1.535 1.00 0.00 10 PHE A O 14
ATOM 5864 N N . CYS A 1 11 ? -1.508 -4.389 2.254 1.00 0.00 11 CYS A N 14
ATOM 5865 C CA . CYS A 1 11 ? -0.823 -4.454 0.980 1.00 0.00 11 CYS A CA 14
ATOM 5866 C C . CYS A 1 11 ? 0.145 -5.631 0.932 1.00 0.00 11 CYS A C 14
ATOM 5867 O O . CYS A 1 11 ? 0.732 -6.004 1.947 1.00 0.00 11 CYS A O 14
ATOM 5874 N N . PHE A 1 12 ? 0.342 -6.197 -0.251 1.00 0.00 12 PHE A N 14
ATOM 5875 C CA . PHE A 1 12 ? 1.278 -7.294 -0.411 1.00 0.00 12 PHE A CA 14
ATOM 5876 C C . PHE A 1 12 ? 2.688 -6.746 -0.222 1.00 0.00 12 PHE A C 14
ATOM 5877 O O . PHE A 1 12 ? 3.551 -7.388 0.375 1.00 0.00 12 PHE A O 14
ATOM 5894 N N . THR A 1 13 ? 2.898 -5.530 -0.720 1.00 0.00 13 THR A N 14
ATOM 5895 C CA . THR A 1 13 ? 4.185 -4.862 -0.601 1.00 0.00 13 THR A CA 14
ATOM 5896 C C . THR A 1 13 ? 4.321 -4.168 0.763 1.00 0.00 13 THR A C 14
ATOM 5897 O O . THR A 1 13 ? 5.305 -3.481 1.032 1.00 0.00 13 THR A O 14
ATOM 5908 N N . GLU A 1 14 ? 3.335 -4.357 1.630 1.00 0.00 14 GLU A N 14
ATOM 5909 C CA . GLU A 1 14 ? 3.356 -3.757 2.962 1.00 0.00 14 GLU A CA 14
ATOM 5910 C C . GLU A 1 14 ? 4.512 -4.325 3.779 1.00 0.00 14 GLU A C 14
ATOM 5911 O O . GLU A 1 14 ? 5.140 -3.624 4.570 1.00 0.00 14 GLU A O 14
ATOM 5923 N N . VAL A 1 15 ? 4.785 -5.606 3.568 1.00 0.00 15 VAL A N 14
ATOM 5924 C CA . VAL A 1 15 ? 5.856 -6.311 4.267 1.00 0.00 15 VAL A CA 14
ATOM 5925 C C . VAL A 1 15 ? 7.227 -5.651 4.055 1.00 0.00 15 VAL A C 14
ATOM 5926 O O . VAL A 1 15 ? 8.081 -5.695 4.937 1.00 0.00 15 VAL A O 14
ATOM 5939 N N . ILE A 1 16 ? 7.442 -5.052 2.886 1.00 0.00 16 ILE A N 14
ATOM 5940 C CA . ILE A 1 16 ? 8.720 -4.412 2.596 1.00 0.00 16 ILE A CA 14
ATOM 5941 C C . ILE A 1 16 ? 8.822 -3.039 3.257 1.00 0.00 16 ILE A C 14
ATOM 5942 O O . ILE A 1 16 ? 9.914 -2.490 3.406 1.00 0.00 16 ILE A O 14
ATOM 5958 N N . GLY A 1 17 ? 7.686 -2.491 3.660 1.00 0.00 17 GLY A N 14
ATOM 5959 C CA . GLY A 1 17 ? 7.693 -1.192 4.303 1.00 0.00 17 GLY A CA 14
ATOM 5960 C C . GLY A 1 17 ? 6.503 -0.333 3.927 1.00 0.00 17 GLY A C 14
ATOM 5961 O O . GLY A 1 17 ? 6.151 0.593 4.656 1.00 0.00 17 GLY A O 14
ATOM 5965 N N . CYS A 1 18 ? 5.892 -0.625 2.780 1.00 0.00 18 CYS A N 14
ATOM 5966 C CA . CYS A 1 18 ? 4.740 0.145 2.309 1.00 0.00 18 CYS A CA 14
ATOM 5967 C C . CYS A 1 18 ? 3.595 0.091 3.311 1.00 0.00 18 CYS A C 14
ATOM 5968 O O . CYS A 1 18 ? 3.549 -0.781 4.171 1.00 0.00 18 CYS A O 14
ATOM 5975 N N . SER A 1 19 ? 2.676 1.030 3.197 1.00 0.00 19 SER A N 14
ATOM 5976 C CA . SER A 1 19 ? 1.535 1.089 4.096 1.00 0.00 19 SER A CA 14
ATOM 5977 C C . SER A 1 19 ? 0.308 1.623 3.370 1.00 0.00 19 SER A C 14
ATOM 5978 O O . SER A 1 19 ? 0.392 2.608 2.625 1.00 0.00 19 SER A O 14
ATOM 5986 N N . CYS A 1 20 ? -0.825 0.970 3.588 1.00 0.00 20 CYS A N 14
ATOM 5987 C CA . CYS A 1 20 ? -2.085 1.364 2.968 1.00 0.00 20 CYS A CA 14
ATOM 5988 C C . CYS A 1 20 ? -2.451 2.805 3.322 1.00 0.00 20 CYS A C 14
ATOM 5989 O O . CYS A 1 20 ? -2.352 3.222 4.482 1.00 0.00 20 CYS A O 14
ATOM 5996 N N . LYS A 1 21 ? -2.868 3.571 2.322 1.00 0.00 21 LYS A N 14
ATOM 5997 C CA . LYS A 1 21 ? -3.250 4.958 2.526 1.00 0.00 21 LYS A CA 14
ATOM 5998 C C . LYS A 1 21 ? -4.289 5.365 1.491 1.00 0.00 21 LYS A C 14
ATOM 5999 O O . LYS A 1 21 ? -4.023 5.321 0.297 1.00 0.00 21 LYS A O 14
ATOM 6018 N N . ASN A 1 22 ? -5.473 5.751 1.966 1.00 0.00 22 ASN A N 14
ATOM 6019 C CA . ASN A 1 22 ? -6.587 6.168 1.101 1.00 0.00 22 ASN A CA 14
ATOM 6020 C C . ASN A 1 22 ? -6.759 5.245 -0.111 1.00 0.00 22 ASN A C 14
ATOM 6021 O O . ASN A 1 22 ? -6.883 5.708 -1.250 1.00 0.00 22 ASN A O 14
ATOM 6032 N N . LYS A 1 23 ? -6.780 3.932 0.166 1.00 0.00 23 LYS A N 14
ATOM 6033 C CA . LYS A 1 23 ? -6.963 2.890 -0.855 1.00 0.00 23 LYS A CA 14
ATOM 6034 C C . LYS A 1 23 ? -5.686 2.613 -1.671 1.00 0.00 23 LYS A C 14
ATOM 6035 O O . LYS A 1 23 ? -5.614 1.622 -2.394 1.00 0.00 23 LYS A O 14
ATOM 6054 N N . VAL A 1 24 ? -4.672 3.455 -1.557 1.00 0.00 24 VAL A N 14
ATOM 6055 C CA . VAL A 1 24 ? -3.433 3.235 -2.300 1.00 0.00 24 VAL A CA 14
ATOM 6056 C C . VAL A 1 24 ? -2.254 2.968 -1.361 1.00 0.00 24 VAL A C 14
ATOM 6057 O O . VAL A 1 24 ? -2.072 3.650 -0.357 1.00 0.00 24 VAL A O 14
ATOM 6070 N N . CYS A 1 25 ? -1.452 1.971 -1.694 1.00 0.00 25 CYS A N 14
ATOM 6071 C CA . CYS A 1 25 ? -0.287 1.624 -0.892 1.00 0.00 25 CYS A CA 14
ATOM 6072 C C . CYS A 1 25 ? 0.859 2.601 -1.172 1.00 0.00 25 CYS A C 14
ATOM 6073 O O . CYS A 1 25 ? 1.301 2.737 -2.317 1.00 0.00 25 CYS A O 14
ATOM 6080 N N . TYR A 1 26 ? 1.329 3.284 -0.133 1.00 0.00 26 TYR A N 14
ATOM 6081 C CA . TYR A 1 26 ? 2.413 4.255 -0.284 1.00 0.00 26 TYR A CA 14
ATOM 6082 C C . TYR A 1 26 ? 3.563 3.981 0.679 1.00 0.00 26 TYR A C 14
ATOM 6083 O O . TYR A 1 26 ? 3.367 3.437 1.766 1.00 0.00 26 TYR A O 14
ATOM 6101 N N . LEU A 1 27 ? 4.749 4.404 0.269 1.00 0.00 27 LEU A N 14
ATOM 6102 C CA . LEU A 1 27 ? 5.960 4.273 1.062 1.00 0.00 27 LEU A CA 14
ATOM 6103 C C . LEU A 1 27 ? 6.718 5.591 0.978 1.00 0.00 27 LEU A C 14
ATOM 6104 O O . LEU A 1 27 ? 7.309 5.901 -0.050 1.00 0.00 27 LEU A O 14
ATOM 6120 N N . ASN A 1 28 ? 6.668 6.367 2.055 1.00 0.00 28 ASN A N 14
ATOM 6121 C CA . ASN A 1 28 ? 7.332 7.672 2.107 1.00 0.00 28 ASN A CA 14
ATOM 6122 C C . ASN A 1 28 ? 6.861 8.548 0.943 1.00 0.00 28 ASN A C 14
ATOM 6123 O O . ASN A 1 28 ? 7.670 9.109 0.205 1.00 0.00 28 ASN A O 14
ATOM 6134 N N . SER A 1 29 ? 5.536 8.634 0.785 1.00 0.00 29 SER A N 14
ATOM 6135 C CA . SER A 1 29 ? 4.899 9.420 -0.280 1.00 0.00 29 SER A CA 14
ATOM 6136 C C . SER A 1 29 ? 5.066 8.777 -1.665 1.00 0.00 29 SER A C 14
ATOM 6137 O O . SER A 1 29 ? 4.465 9.228 -2.639 1.00 0.00 29 SER A O 14
ATOM 6145 N N . ILE A 1 30 ? 5.872 7.727 -1.752 1.00 0.00 30 ILE A N 14
ATOM 6146 C CA . ILE A 1 30 ? 6.099 7.042 -3.018 1.00 0.00 30 ILE A CA 14
ATOM 6147 C C . ILE A 1 30 ? 5.060 5.945 -3.228 1.00 0.00 30 ILE A C 14
ATOM 6148 O O . ILE A 1 30 ? 4.788 5.159 -2.326 1.00 0.00 30 ILE A O 14
ATOM 6164 N N . SER A 1 31 ? 4.485 5.895 -4.420 1.00 0.00 31 SER A N 14
ATOM 6165 C CA . SER A 1 31 ? 3.489 4.889 -4.744 1.00 0.00 31 SER A CA 14
ATOM 6166 C C . SER A 1 31 ? 4.149 3.527 -4.898 1.00 0.00 31 SER A C 14
ATOM 6167 O O . SER A 1 31 ? 5.113 3.374 -5.649 1.00 0.00 31 SER A O 14
ATOM 6175 N N . CYS A 1 1 ? 3.568 2.719 -4.381 1.00 0.00 1 CYS A N 15
ATOM 6176 C CA . CYS A 1 1 ? 4.081 1.358 -4.476 1.00 0.00 1 CYS A CA 15
ATOM 6177 C C . CYS A 1 1 ? 3.410 0.609 -5.618 1.00 0.00 1 CYS A C 15
ATOM 6178 O O . CYS A 1 1 ? 3.738 -0.542 -5.895 1.00 0.00 1 CYS A O 15
ATOM 6185 N N . GLY A 1 2 ? 2.476 1.280 -6.282 1.00 0.00 2 GLY A N 15
ATOM 6186 C CA . GLY A 1 2 ? 1.773 0.667 -7.398 1.00 0.00 2 GLY A CA 15
ATOM 6187 C C . GLY A 1 2 ? 0.888 -0.487 -6.963 1.00 0.00 2 GLY A C 15
ATOM 6188 O O . GLY A 1 2 ? 0.801 -1.506 -7.642 1.00 0.00 2 GLY A O 15
ATOM 6192 N N . GLU A 1 3 ? 0.226 -0.311 -5.832 1.00 0.00 3 GLU A N 15
ATOM 6193 C CA . GLU A 1 3 ? -0.669 -1.317 -5.285 1.00 0.00 3 GLU A CA 15
ATOM 6194 C C . GLU A 1 3 ? -1.813 -0.607 -4.574 1.00 0.00 3 GLU A C 15
ATOM 6195 O O . GLU A 1 3 ? -1.648 0.527 -4.118 1.00 0.00 3 GLU A O 15
ATOM 6207 N N . SER A 1 4 ? -2.974 -1.238 -4.505 1.00 0.00 4 SER A N 15
ATOM 6208 C CA . SER A 1 4 ? -4.118 -0.615 -3.869 1.00 0.00 4 SER A CA 15
ATOM 6209 C C . SER A 1 4 ? -4.785 -1.537 -2.852 1.00 0.00 4 SER A C 15
ATOM 6210 O O . SER A 1 4 ? -5.109 -2.686 -3.151 1.00 0.00 4 SER A O 15
ATOM 6218 N N . CYS A 1 5 ? -5.021 -0.996 -1.667 1.00 0.00 5 CYS A N 15
ATOM 6219 C CA . CYS A 1 5 ? -5.684 -1.718 -0.590 1.00 0.00 5 CYS A CA 15
ATOM 6220 C C . CYS A 1 5 ? -7.181 -1.422 -0.619 1.00 0.00 5 CYS A C 15
ATOM 6221 O O . CYS A 1 5 ? -7.826 -1.273 0.416 1.00 0.00 5 CYS A O 15
ATOM 6228 N N . ALA A 1 6 ? -7.709 -1.317 -1.832 1.00 0.00 6 ALA A N 15
ATOM 6229 C CA . ALA A 1 6 ? -9.122 -1.013 -2.055 1.00 0.00 6 ALA A CA 15
ATOM 6230 C C . ALA A 1 6 ? -10.044 -2.063 -1.449 1.00 0.00 6 ALA A C 15
ATOM 6231 O O . ALA A 1 6 ? -11.118 -1.743 -0.943 1.00 0.00 6 ALA A O 15
ATOM 6238 N N . MET A 1 7 ? -9.625 -3.313 -1.516 1.00 0.00 7 MET A N 15
ATOM 6239 C CA . MET A 1 7 ? -10.422 -4.416 -0.985 1.00 0.00 7 MET A CA 15
ATOM 6240 C C . MET A 1 7 ? -10.099 -4.644 0.481 1.00 0.00 7 MET A C 15
ATOM 6241 O O . MET A 1 7 ? -10.957 -4.538 1.353 1.00 0.00 7 MET A O 15
ATOM 6255 N N . ILE A 1 8 ? -8.844 -4.945 0.734 1.00 0.00 8 ILE A N 15
ATOM 6256 C CA . ILE A 1 8 ? -8.369 -5.176 2.086 1.00 0.00 8 ILE A CA 15
ATOM 6257 C C . ILE A 1 8 ? -7.337 -4.124 2.452 1.00 0.00 8 ILE A C 15
ATOM 6258 O O . ILE A 1 8 ? -6.470 -3.800 1.644 1.00 0.00 8 ILE A O 15
ATOM 6274 N N . SER A 1 9 ? -7.443 -3.583 3.657 1.00 0.00 9 SER A N 15
ATOM 6275 C CA . SER A 1 9 ? -6.522 -2.549 4.128 1.00 0.00 9 SER A CA 15
ATOM 6276 C C . SER A 1 9 ? -5.173 -3.148 4.523 1.00 0.00 9 SER A C 15
ATOM 6277 O O . SER A 1 9 ? -4.642 -2.878 5.598 1.00 0.00 9 SER A O 15
ATOM 6285 N N . PHE A 1 10 ? -4.627 -3.950 3.627 1.00 0.00 10 PHE A N 15
ATOM 6286 C CA . PHE A 1 10 ? -3.341 -4.587 3.825 1.00 0.00 10 PHE A CA 15
ATOM 6287 C C . PHE A 1 10 ? -2.693 -4.805 2.470 1.00 0.00 10 PHE A C 15
ATOM 6288 O O . PHE A 1 10 ? -3.247 -5.491 1.611 1.00 0.00 10 PHE A O 15
ATOM 6305 N N . CYS A 1 11 ? -1.543 -4.200 2.279 1.00 0.00 11 CYS A N 15
ATOM 6306 C CA . CYS A 1 11 ? -0.828 -4.302 1.023 1.00 0.00 11 CYS A CA 15
ATOM 6307 C C . CYS A 1 11 ? 0.155 -5.467 1.050 1.00 0.00 11 CYS A C 15
ATOM 6308 O O . CYS A 1 11 ? 0.707 -5.799 2.099 1.00 0.00 11 CYS A O 15
ATOM 6315 N N . PHE A 1 12 ? 0.397 -6.075 -0.103 1.00 0.00 12 PHE A N 15
ATOM 6316 C CA . PHE A 1 12 ? 1.341 -7.176 -0.183 1.00 0.00 12 PHE A CA 15
ATOM 6317 C C . PHE A 1 12 ? 2.744 -6.633 0.061 1.00 0.00 12 PHE A C 15
ATOM 6318 O O . PHE A 1 12 ? 3.560 -7.251 0.744 1.00 0.00 12 PHE A O 15
ATOM 6335 N N . THR A 1 13 ? 3.003 -5.455 -0.489 1.00 0.00 13 THR A N 15
ATOM 6336 C CA . THR A 1 13 ? 4.292 -4.802 -0.330 1.00 0.00 13 THR A CA 15
ATOM 6337 C C . THR A 1 13 ? 4.351 -4.024 0.995 1.00 0.00 13 THR A C 15
ATOM 6338 O O . THR A 1 13 ? 5.329 -3.327 1.279 1.00 0.00 13 THR A O 15
ATOM 6349 N N . GLU A 1 14 ? 3.306 -4.153 1.810 1.00 0.00 14 GLU A N 15
ATOM 6350 C CA . GLU A 1 14 ? 3.253 -3.469 3.101 1.00 0.00 14 GLU A CA 15
ATOM 6351 C C . GLU A 1 14 ? 4.358 -3.978 4.019 1.00 0.00 14 GLU A C 15
ATOM 6352 O O . GLU A 1 14 ? 5.053 -3.202 4.668 1.00 0.00 14 GLU A O 15
ATOM 6364 N N . VAL A 1 15 ? 4.525 -5.294 4.048 1.00 0.00 15 VAL A N 15
ATOM 6365 C CA . VAL A 1 15 ? 5.551 -5.924 4.873 1.00 0.00 15 VAL A CA 15
ATOM 6366 C C . VAL A 1 15 ? 6.955 -5.509 4.429 1.00 0.00 15 VAL A C 15
ATOM 6367 O O . VAL A 1 15 ? 7.907 -5.576 5.204 1.00 0.00 15 VAL A O 15
ATOM 6380 N N . ILE A 1 16 ? 7.070 -5.086 3.175 1.00 0.00 16 ILE A N 15
ATOM 6381 C CA . ILE A 1 16 ? 8.348 -4.660 2.619 1.00 0.00 16 ILE A CA 15
ATOM 6382 C C . ILE A 1 16 ? 8.709 -3.256 3.091 1.00 0.00 16 ILE A C 15
ATOM 6383 O O . ILE A 1 16 ? 9.880 -2.924 3.266 1.00 0.00 16 ILE A O 15
ATOM 6399 N N . GLY A 1 17 ? 7.691 -2.444 3.299 1.00 0.00 17 GLY A N 15
ATOM 6400 C CA . GLY A 1 17 ? 7.907 -1.083 3.751 1.00 0.00 17 GLY A CA 15
ATOM 6401 C C . GLY A 1 17 ? 6.720 -0.186 3.474 1.00 0.00 17 GLY A C 15
ATOM 6402 O O . GLY A 1 17 ? 6.524 0.826 4.146 1.00 0.00 17 GLY A O 15
ATOM 6406 N N . CYS A 1 18 ? 5.936 -0.551 2.468 1.00 0.00 18 CYS A N 15
ATOM 6407 C CA . CYS A 1 18 ? 4.763 0.222 2.084 1.00 0.00 18 CYS A CA 15
ATOM 6408 C C . CYS A 1 18 ? 3.675 0.134 3.147 1.00 0.00 18 CYS A C 15
ATOM 6409 O O . CYS A 1 18 ? 3.741 -0.695 4.046 1.00 0.00 18 CYS A O 15
ATOM 6416 N N . SER A 1 19 ? 2.677 0.990 3.035 1.00 0.00 19 SER A N 15
ATOM 6417 C CA . SER A 1 19 ? 1.575 1.007 3.976 1.00 0.00 19 SER A CA 15
ATOM 6418 C C . SER A 1 19 ? 0.317 1.507 3.276 1.00 0.00 19 SER A C 15
ATOM 6419 O O . SER A 1 19 ? 0.389 2.395 2.420 1.00 0.00 19 SER A O 15
ATOM 6427 N N . CYS A 1 20 ? -0.823 0.924 3.626 1.00 0.00 20 CYS A N 15
ATOM 6428 C CA . CYS A 1 20 ? -2.094 1.305 3.027 1.00 0.00 20 CYS A CA 15
ATOM 6429 C C . CYS A 1 20 ? -2.420 2.763 3.341 1.00 0.00 20 CYS A C 15
ATOM 6430 O O . CYS A 1 20 ? -2.411 3.180 4.501 1.00 0.00 20 CYS A O 15
ATOM 6437 N N . LYS A 1 21 ? -2.702 3.538 2.306 1.00 0.00 21 LYS A N 15
ATOM 6438 C CA . LYS A 1 21 ? -3.020 4.941 2.479 1.00 0.00 21 LYS A CA 15
ATOM 6439 C C . LYS A 1 21 ? -4.154 5.340 1.544 1.00 0.00 21 LYS A C 15
ATOM 6440 O O . LYS A 1 21 ? -3.986 5.370 0.329 1.00 0.00 21 LYS A O 15
ATOM 6459 N N . ASN A 1 22 ? -5.314 5.627 2.135 1.00 0.00 22 ASN A N 15
ATOM 6460 C CA . ASN A 1 22 ? -6.522 6.009 1.392 1.00 0.00 22 ASN A CA 15
ATOM 6461 C C . ASN A 1 22 ? -6.751 5.122 0.167 1.00 0.00 22 ASN A C 15
ATOM 6462 O O . ASN A 1 22 ? -6.983 5.616 -0.942 1.00 0.00 22 ASN A O 15
ATOM 6473 N N . LYS A 1 23 ? -6.695 3.802 0.402 1.00 0.00 23 LYS A N 15
ATOM 6474 C CA . LYS A 1 23 ? -6.915 2.782 -0.636 1.00 0.00 23 LYS A CA 15
ATOM 6475 C C . LYS A 1 23 ? -5.686 2.562 -1.535 1.00 0.00 23 LYS A C 15
ATOM 6476 O O . LYS A 1 23 ? -5.628 1.585 -2.277 1.00 0.00 23 LYS A O 15
ATOM 6495 N N . VAL A 1 24 ? -4.696 3.434 -1.467 1.00 0.00 24 VAL A N 15
ATOM 6496 C CA . VAL A 1 24 ? -3.499 3.263 -2.285 1.00 0.00 24 VAL A CA 15
ATOM 6497 C C . VAL A 1 24 ? -2.270 3.009 -1.410 1.00 0.00 24 VAL A C 15
ATOM 6498 O O . VAL A 1 24 ? -2.041 3.701 -0.426 1.00 0.00 24 VAL A O 15
ATOM 6511 N N . CYS A 1 25 ? -1.491 2.002 -1.767 1.00 0.00 25 CYS A N 15
ATOM 6512 C CA . CYS A 1 25 ? -0.297 1.656 -1.007 1.00 0.00 25 CYS A CA 15
ATOM 6513 C C . CYS A 1 25 ? 0.848 2.626 -1.296 1.00 0.00 25 CYS A C 15
ATOM 6514 O O . CYS A 1 25 ? 1.268 2.791 -2.450 1.00 0.00 25 CYS A O 15
ATOM 6521 N N . TYR A 1 26 ? 1.353 3.262 -0.244 1.00 0.00 26 TYR A N 15
ATOM 6522 C CA . TYR A 1 26 ? 2.449 4.216 -0.369 1.00 0.00 26 TYR A CA 15
ATOM 6523 C C . TYR A 1 26 ? 3.612 3.852 0.543 1.00 0.00 26 TYR A C 15
ATOM 6524 O O . TYR A 1 26 ? 3.429 3.234 1.590 1.00 0.00 26 TYR A O 15
ATOM 6542 N N . LEU A 1 27 ? 4.794 4.277 0.140 1.00 0.00 27 LEU A N 15
ATOM 6543 C CA . LEU A 1 27 ? 6.016 4.056 0.897 1.00 0.00 27 LEU A CA 15
ATOM 6544 C C . LEU A 1 27 ? 6.791 5.363 0.906 1.00 0.00 27 LEU A C 15
ATOM 6545 O O . LEU A 1 27 ? 7.381 5.738 -0.103 1.00 0.00 27 LEU A O 15
ATOM 6561 N N . ASN A 1 28 ? 6.759 6.061 2.035 1.00 0.00 28 ASN A N 15
ATOM 6562 C CA . ASN A 1 28 ? 7.443 7.348 2.170 1.00 0.00 28 ASN A CA 15
ATOM 6563 C C . ASN A 1 28 ? 6.955 8.314 1.086 1.00 0.00 28 ASN A C 15
ATOM 6564 O O . ASN A 1 28 ? 7.747 8.968 0.412 1.00 0.00 28 ASN A O 15
ATOM 6575 N N . SER A 1 29 ? 5.628 8.375 0.934 1.00 0.00 29 SER A N 15
ATOM 6576 C CA . SER A 1 29 ? 4.964 9.239 -0.050 1.00 0.00 29 SER A CA 15
ATOM 6577 C C . SER A 1 29 ? 5.122 8.724 -1.486 1.00 0.00 29 SER A C 15
ATOM 6578 O O . SER A 1 29 ? 4.527 9.272 -2.413 1.00 0.00 29 SER A O 15
ATOM 6586 N N . ILE A 1 30 ? 5.908 7.671 -1.671 1.00 0.00 30 ILE A N 15
ATOM 6587 C CA . ILE A 1 30 ? 6.115 7.099 -2.995 1.00 0.00 30 ILE A CA 15
ATOM 6588 C C . ILE A 1 30 ? 5.068 6.022 -3.281 1.00 0.00 30 ILE A C 15
ATOM 6589 O O . ILE A 1 30 ? 4.791 5.179 -2.431 1.00 0.00 30 ILE A O 15
ATOM 6605 N N . SER A 1 31 ? 4.491 6.057 -4.475 1.00 0.00 31 SER A N 15
ATOM 6606 C CA . SER A 1 31 ? 3.485 5.085 -4.874 1.00 0.00 31 SER A CA 15
ATOM 6607 C C . SER A 1 31 ? 4.113 3.712 -5.068 1.00 0.00 31 SER A C 15
ATOM 6608 O O . SER A 1 31 ? 5.072 3.560 -5.822 1.00 0.00 31 SER A O 15
ATOM 6616 N N . CYS A 1 1 ? 3.619 2.452 -4.199 1.00 0.00 1 CYS A N 16
ATOM 6617 C CA . CYS A 1 1 ? 4.097 1.077 -4.188 1.00 0.00 1 CYS A CA 16
ATOM 6618 C C . CYS A 1 1 ? 3.404 0.265 -5.267 1.00 0.00 1 CYS A C 16
ATOM 6619 O O . CYS A 1 1 ? 3.621 -0.939 -5.382 1.00 0.00 1 CYS A O 16
ATOM 6626 N N . GLY A 1 2 ? 2.562 0.936 -6.049 1.00 0.00 2 GLY A N 16
ATOM 6627 C CA . GLY A 1 2 ? 1.833 0.260 -7.109 1.00 0.00 2 GLY A CA 16
ATOM 6628 C C . GLY A 1 2 ? 0.932 -0.822 -6.552 1.00 0.00 2 GLY A C 16
ATOM 6629 O O . GLY A 1 2 ? 0.753 -1.874 -7.159 1.00 0.00 2 GLY A O 16
ATOM 6633 N N . GLU A 1 3 ? 0.379 -0.546 -5.382 1.00 0.00 3 GLU A N 16
ATOM 6634 C CA . GLU A 1 3 ? -0.503 -1.470 -4.693 1.00 0.00 3 GLU A CA 16
ATOM 6635 C C . GLU A 1 3 ? -1.744 -0.723 -4.223 1.00 0.00 3 GLU A C 16
ATOM 6636 O O . GLU A 1 3 ? -1.665 0.459 -3.864 1.00 0.00 3 GLU A O 16
ATOM 6648 N N . SER A 1 4 ? -2.881 -1.393 -4.237 1.00 0.00 4 SER A N 16
ATOM 6649 C CA . SER A 1 4 ? -4.121 -0.770 -3.826 1.00 0.00 4 SER A CA 16
ATOM 6650 C C . SER A 1 4 ? -4.849 -1.603 -2.777 1.00 0.00 4 SER A C 16
ATOM 6651 O O . SER A 1 4 ? -5.213 -2.752 -3.013 1.00 0.00 4 SER A O 16
ATOM 6659 N N . CYS A 1 5 ? -5.083 -0.993 -1.630 1.00 0.00 5 CYS A N 16
ATOM 6660 C CA . CYS A 1 5 ? -5.792 -1.643 -0.539 1.00 0.00 5 CYS A CA 16
ATOM 6661 C C . CYS A 1 5 ? -7.253 -1.212 -0.551 1.00 0.00 5 CYS A C 16
ATOM 6662 O O . CYS A 1 5 ? -7.863 -0.982 0.493 1.00 0.00 5 CYS A O 16
ATOM 6669 N N . ALA A 1 6 ? -7.794 -1.085 -1.756 1.00 0.00 6 ALA A N 16
ATOM 6670 C CA .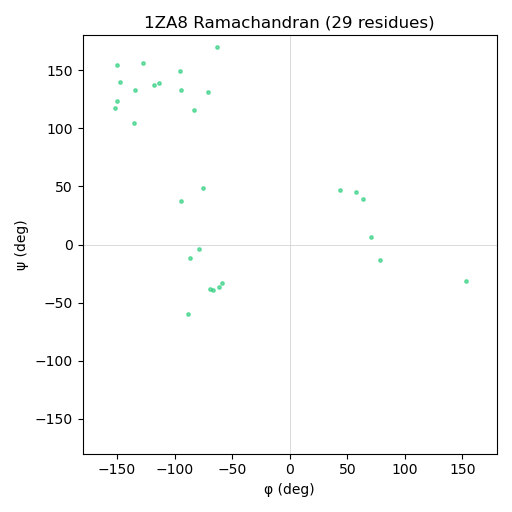 ALA A 1 6 ? -9.176 -0.659 -1.952 1.00 0.00 6 ALA A CA 16
ATOM 6671 C C . ALA A 1 6 ? -10.177 -1.660 -1.389 1.00 0.00 6 ALA A C 16
ATOM 6672 O O . ALA A 1 6 ? -11.203 -1.279 -0.832 1.00 0.00 6 ALA A O 16
ATOM 6679 N N . MET A 1 7 ? -9.879 -2.934 -1.553 1.00 0.00 7 MET A N 16
ATOM 6680 C CA . MET A 1 7 ? -10.764 -3.989 -1.068 1.00 0.00 7 MET A CA 16
ATOM 6681 C C . MET A 1 7 ? -10.410 -4.350 0.366 1.00 0.00 7 MET A C 16
ATOM 6682 O O . MET A 1 7 ? -11.236 -4.260 1.272 1.00 0.00 7 MET A O 16
ATOM 6696 N N . ILE A 1 8 ? -9.165 -4.734 0.561 1.00 0.00 8 ILE A N 16
ATOM 6697 C CA . ILE A 1 8 ? -8.668 -5.092 1.879 1.00 0.00 8 ILE A CA 16
ATOM 6698 C C . ILE A 1 8 ? -7.535 -4.160 2.273 1.00 0.00 8 ILE A C 16
ATOM 6699 O O . ILE A 1 8 ? -6.694 -3.823 1.445 1.00 0.00 8 ILE A O 16
ATOM 6715 N N . SER A 1 9 ? -7.517 -3.747 3.531 1.00 0.00 9 SER A N 16
ATOM 6716 C CA . SER A 1 9 ? -6.481 -2.853 4.034 1.00 0.00 9 SER A CA 16
ATOM 6717 C C . SER A 1 9 ? -5.198 -3.639 4.302 1.00 0.00 9 SER A C 16
ATOM 6718 O O . SER A 1 9 ? -4.644 -3.607 5.398 1.00 0.00 9 SER A O 16
ATOM 6726 N N . PHE A 1 10 ? -4.747 -4.343 3.279 1.00 0.00 10 PHE A N 16
ATOM 6727 C CA . PHE A 1 10 ? -3.541 -5.150 3.347 1.00 0.00 10 PHE A CA 16
ATOM 6728 C C . PHE A 1 10 ? -2.806 -5.057 2.020 1.00 0.00 10 PHE A C 16
ATOM 6729 O O . PHE A 1 10 ? -3.350 -5.413 0.974 1.00 0.00 10 PHE A O 16
ATOM 6746 N N . CYS A 1 11 ? -1.583 -4.569 2.069 1.00 0.00 11 CYS A N 16
ATOM 6747 C CA . CYS A 1 11 ? -0.771 -4.422 0.877 1.00 0.00 11 CYS A CA 16
ATOM 6748 C C . CYS A 1 11 ? 0.150 -5.619 0.719 1.00 0.00 11 CYS A C 16
ATOM 6749 O O . CYS A 1 11 ? 0.769 -6.062 1.684 1.00 0.00 11 CYS A O 16
ATOM 6756 N N . PHE A 1 12 ? 0.267 -6.131 -0.492 1.00 0.00 12 PHE A N 16
ATOM 6757 C CA . PHE A 1 12 ? 1.145 -7.258 -0.743 1.00 0.00 12 PHE A CA 16
ATOM 6758 C C . PHE A 1 12 ? 2.593 -6.869 -0.448 1.00 0.00 12 PHE A C 16
ATOM 6759 O O . PHE A 1 12 ? 3.401 -7.696 -0.025 1.00 0.00 12 PHE A O 16
ATOM 6776 N N . THR A 1 13 ? 2.921 -5.606 -0.687 1.00 0.00 13 THR A N 16
ATOM 6777 C CA . THR A 1 13 ? 4.272 -5.126 -0.468 1.00 0.00 13 THR A CA 16
ATOM 6778 C C . THR A 1 13 ? 4.417 -4.257 0.787 1.00 0.00 13 THR A C 16
ATOM 6779 O O . THR A 1 13 ? 5.423 -3.569 0.933 1.00 0.00 13 THR A O 16
ATOM 6790 N N . GLU A 1 14 ? 3.449 -4.275 1.706 1.00 0.00 14 GLU A N 16
ATOM 6791 C CA . GLU A 1 14 ? 3.585 -3.453 2.916 1.00 0.00 14 GLU A CA 16
ATOM 6792 C C . GLU A 1 14 ? 4.749 -3.938 3.771 1.00 0.00 14 GLU A C 16
ATOM 6793 O O . GLU A 1 14 ? 5.364 -3.164 4.501 1.00 0.00 14 GLU A O 16
ATOM 6805 N N . VAL A 1 15 ? 5.045 -5.227 3.666 1.00 0.00 15 VAL A N 16
ATOM 6806 C CA . VAL A 1 15 ? 6.133 -5.844 4.418 1.00 0.00 15 VAL A CA 16
ATOM 6807 C C . VAL A 1 15 ? 7.484 -5.171 4.151 1.00 0.00 15 VAL A C 16
ATOM 6808 O O . VAL A 1 15 ? 8.373 -5.208 4.997 1.00 0.00 15 VAL A O 16
ATOM 6821 N N . ILE A 1 16 ? 7.643 -4.566 2.974 1.00 0.00 16 ILE A N 16
ATOM 6822 C CA . ILE A 1 16 ? 8.900 -3.909 2.630 1.00 0.00 16 ILE A CA 16
ATOM 6823 C C . ILE A 1 16 ? 8.941 -2.470 3.157 1.00 0.00 16 ILE A C 16
ATOM 6824 O O . ILE A 1 16 ? 9.978 -1.809 3.109 1.00 0.00 16 ILE A O 16
ATOM 6840 N N . GLY A 1 17 ? 7.817 -1.992 3.673 1.00 0.00 17 GLY A N 16
ATOM 6841 C CA . GLY A 1 17 ? 7.774 -0.642 4.204 1.00 0.00 17 GLY A CA 16
ATOM 6842 C C . GLY A 1 17 ? 6.517 0.110 3.814 1.00 0.00 17 GLY A C 16
ATOM 6843 O O . GLY A 1 17 ? 6.160 1.100 4.451 1.00 0.00 17 GLY A O 16
ATOM 6847 N N . CYS A 1 18 ? 5.859 -0.345 2.751 1.00 0.00 18 CYS A N 16
ATOM 6848 C CA . CYS A 1 18 ? 4.643 0.308 2.265 1.00 0.00 18 CYS A CA 16
ATOM 6849 C C . CYS A 1 18 ? 3.554 0.316 3.328 1.00 0.00 18 CYS A C 16
ATOM 6850 O O . CYS A 1 18 ? 3.542 -0.508 4.239 1.00 0.00 18 CYS A O 16
ATOM 6857 N N . SER A 1 19 ? 2.639 1.256 3.199 1.00 0.00 19 SER A N 16
ATOM 6858 C CA . SER A 1 19 ? 1.538 1.390 4.133 1.00 0.00 19 SER A CA 16
ATOM 6859 C C . SER A 1 19 ? 0.265 1.779 3.390 1.00 0.00 19 SER A C 16
ATOM 6860 O O . SER A 1 19 ? 0.293 2.630 2.495 1.00 0.00 19 SER A O 16
ATOM 6868 N N . CYS A 1 20 ? -0.841 1.153 3.764 1.00 0.00 20 CYS A N 16
ATOM 6869 C CA . CYS A 1 20 ? -2.129 1.431 3.146 1.00 0.00 20 CYS A CA 16
ATOM 6870 C C . CYS A 1 20 ? -2.617 2.817 3.552 1.00 0.00 20 CYS A C 16
ATOM 6871 O O . CYS A 1 20 ? -2.631 3.154 4.736 1.00 0.00 20 CYS A O 16
ATOM 6878 N N . LYS A 1 21 ? -3.007 3.622 2.575 1.00 0.00 21 LYS A N 16
ATOM 6879 C CA . LYS A 1 21 ? -3.484 4.963 2.852 1.00 0.00 21 LYS A CA 16
ATOM 6880 C C . LYS A 1 21 ? -4.487 5.395 1.792 1.00 0.00 21 LYS A C 16
ATOM 6881 O O . LYS A 1 21 ? -4.168 5.425 0.610 1.00 0.00 21 LYS A O 16
ATOM 6900 N N . ASN A 1 22 ? -5.699 5.712 2.238 1.00 0.00 22 ASN A N 16
ATOM 6901 C CA . ASN A 1 22 ? -6.797 6.141 1.362 1.00 0.00 22 ASN A CA 16
ATOM 6902 C C . ASN A 1 22 ? -6.927 5.262 0.111 1.00 0.00 22 ASN A C 16
ATOM 6903 O O . ASN A 1 22 ? -7.078 5.769 -1.005 1.00 0.00 22 ASN A O 16
ATOM 6914 N N . LYS A 1 23 ? -6.897 3.934 0.325 1.00 0.00 23 LYS A N 16
ATOM 6915 C CA . LYS A 1 23 ? -7.043 2.942 -0.753 1.00 0.00 23 LYS A CA 16
ATOM 6916 C C . LYS A 1 23 ? -5.734 2.662 -1.515 1.00 0.00 23 LYS A C 16
ATOM 6917 O O . LYS A 1 23 ? -5.621 1.643 -2.194 1.00 0.00 23 LYS A O 16
ATOM 6936 N N . VAL A 1 24 ? -4.743 3.535 -1.412 1.00 0.00 24 VAL A N 16
ATOM 6937 C CA . VAL A 1 24 ? -3.483 3.303 -2.118 1.00 0.00 24 VAL A CA 16
ATOM 6938 C C . VAL A 1 24 ? -2.320 3.044 -1.161 1.00 0.00 24 VAL A C 16
ATOM 6939 O O . VAL A 1 24 ? -2.158 3.723 -0.150 1.00 0.00 24 VAL A O 16
ATOM 6952 N N . CYS A 1 25 ? -1.513 2.047 -1.490 1.00 0.00 25 CYS A N 16
ATOM 6953 C CA . CYS A 1 25 ? -0.362 1.695 -0.670 1.00 0.00 25 CYS A CA 16
ATOM 6954 C C . CYS A 1 25 ? 0.868 2.491 -1.102 1.00 0.00 25 CYS A C 16
ATOM 6955 O O . CYS A 1 25 ? 1.323 2.392 -2.250 1.00 0.00 25 CYS A O 16
ATOM 6962 N N . TYR A 1 26 ? 1.397 3.285 -0.182 1.00 0.00 26 TYR A N 16
ATOM 6963 C CA . TYR A 1 26 ? 2.565 4.113 -0.461 1.00 0.00 26 TYR A CA 16
ATOM 6964 C C . TYR A 1 26 ? 3.681 3.859 0.543 1.00 0.00 26 TYR A C 16
ATOM 6965 O O . TYR A 1 26 ? 3.437 3.420 1.666 1.00 0.00 26 TYR A O 16
ATOM 6983 N N . LEU A 1 27 ? 4.897 4.164 0.125 1.00 0.00 27 LEU A N 16
ATOM 6984 C CA . LEU A 1 27 ? 6.084 4.010 0.949 1.00 0.00 27 LEU A CA 16
ATOM 6985 C C . LEU A 1 27 ? 6.882 5.300 0.855 1.00 0.00 27 LEU A C 16
ATOM 6986 O O . LEU A 1 27 ? 7.462 5.595 -0.185 1.00 0.00 27 LEU A O 16
ATOM 7002 N N . ASN A 1 28 ? 6.882 6.068 1.935 1.00 0.00 28 ASN A N 16
ATOM 7003 C CA . ASN A 1 28 ? 7.594 7.348 1.982 1.00 0.00 28 ASN A CA 16
ATOM 7004 C C . ASN A 1 28 ? 7.098 8.262 0.859 1.00 0.00 28 ASN A C 16
ATOM 7005 O O . ASN A 1 28 ? 7.884 8.892 0.156 1.00 0.00 28 ASN A O 16
ATOM 7016 N N . SER A 1 29 ? 5.772 8.305 0.705 1.00 0.00 29 SER A N 16
ATOM 7017 C CA . SER A 1 29 ? 5.102 9.119 -0.316 1.00 0.00 29 SER A CA 16
ATOM 7018 C C . SER A 1 29 ? 5.273 8.541 -1.727 1.00 0.00 29 SER A C 16
ATOM 7019 O O . SER A 1 29 ? 4.687 9.044 -2.684 1.00 0.00 29 SER A O 16
ATOM 7027 N N . ILE A 1 30 ? 6.055 7.476 -1.853 1.00 0.00 30 ILE A N 16
ATOM 7028 C CA . ILE A 1 30 ? 6.269 6.838 -3.144 1.00 0.00 30 ILE A CA 16
ATOM 7029 C C . ILE A 1 30 ? 5.209 5.762 -3.369 1.00 0.00 30 ILE A C 16
ATOM 7030 O O . ILE A 1 30 ? 4.935 4.962 -2.476 1.00 0.00 30 ILE A O 16
ATOM 7046 N N . SER A 1 31 ? 4.611 5.749 -4.553 1.00 0.00 31 SER A N 16
ATOM 7047 C CA . SER A 1 31 ? 3.586 4.769 -4.873 1.00 0.00 31 SER A CA 16
ATOM 7048 C C . SER A 1 31 ? 4.191 3.377 -4.954 1.00 0.00 31 SER A C 16
ATOM 7049 O O . SER A 1 31 ? 5.155 3.147 -5.685 1.00 0.00 31 SER A O 16
ATOM 7057 N N . CYS A 1 1 ? 3.465 2.814 -4.351 1.00 0.00 1 CYS A N 17
ATOM 7058 C CA . CYS A 1 1 ? 4.005 1.463 -4.431 1.00 0.00 1 CYS A CA 17
ATOM 7059 C C . CYS A 1 1 ? 3.333 0.679 -5.547 1.00 0.00 1 CYS A C 17
ATOM 7060 O O . CYS A 1 1 ? 3.618 -0.501 -5.739 1.00 0.00 1 CYS A O 17
ATOM 7067 N N . GLY A 1 2 ? 2.429 1.339 -6.269 1.00 0.00 2 GLY A N 17
ATOM 7068 C CA . GLY A 1 2 ? 1.712 0.672 -7.347 1.00 0.00 2 GLY A CA 17
ATOM 7069 C C . GLY A 1 2 ? 0.920 -0.502 -6.815 1.00 0.00 2 GLY A C 17
ATOM 7070 O O . GLY A 1 2 ? 0.794 -1.538 -7.462 1.00 0.00 2 GLY A O 17
ATOM 7074 N N . GLU A 1 3 ? 0.410 -0.316 -5.611 1.00 0.00 3 GLU A N 17
ATOM 7075 C CA . GLU A 1 3 ? -0.360 -1.321 -4.906 1.00 0.00 3 GLU A CA 17
ATOM 7076 C C . GLU A 1 3 ? -1.566 -0.645 -4.270 1.00 0.00 3 GLU A C 17
ATOM 7077 O O . GLU A 1 3 ? -1.469 0.508 -3.839 1.00 0.00 3 GLU A O 17
ATOM 7089 N N . SER A 1 4 ? -2.695 -1.329 -4.221 1.00 0.00 4 SER A N 17
ATOM 7090 C CA . SER A 1 4 ? -3.886 -0.729 -3.650 1.00 0.00 4 SER A CA 17
ATOM 7091 C C . SER A 1 4 ? -4.583 -1.643 -2.650 1.00 0.00 4 SER A C 17
ATOM 7092 O O . SER A 1 4 ? -4.909 -2.793 -2.947 1.00 0.00 4 SER A O 17
ATOM 7100 N N . CYS A 1 5 ? -4.848 -1.091 -1.478 1.00 0.00 5 CYS A N 17
ATOM 7101 C CA . CYS A 1 5 ? -5.546 -1.790 -0.412 1.00 0.00 5 CYS A CA 17
ATOM 7102 C C . CYS A 1 5 ? -7.044 -1.505 -0.518 1.00 0.00 5 CYS A C 17
ATOM 7103 O O . CYS A 1 5 ? -7.742 -1.359 0.483 1.00 0.00 5 CYS A O 17
ATOM 7110 N N . ALA A 1 6 ? -7.511 -1.405 -1.757 1.00 0.00 6 ALA A N 17
ATOM 7111 C CA . ALA A 1 6 ? -8.912 -1.110 -2.052 1.00 0.00 6 ALA A CA 17
ATOM 7112 C C . ALA A 1 6 ? -9.858 -2.184 -1.528 1.00 0.00 6 ALA A C 17
ATOM 7113 O O . ALA A 1 6 ? -10.984 -1.891 -1.132 1.00 0.00 6 ALA A O 17
ATOM 7120 N N . MET A 1 7 ? -9.403 -3.422 -1.545 1.00 0.00 7 MET A N 17
ATOM 7121 C CA . MET A 1 7 ? -10.218 -4.542 -1.085 1.00 0.00 7 MET A CA 17
ATOM 7122 C C . MET A 1 7 ? -10.032 -4.752 0.404 1.00 0.00 7 MET A C 17
ATOM 7123 O O . MET A 1 7 ? -10.983 -4.738 1.182 1.00 0.00 7 MET A O 17
ATOM 7137 N N . ILE A 1 8 ? -8.788 -4.937 0.783 1.00 0.00 8 ILE A N 17
ATOM 7138 C CA . ILE A 1 8 ? -8.422 -5.140 2.172 1.00 0.00 8 ILE A CA 17
ATOM 7139 C C . ILE A 1 8 ? -7.333 -4.154 2.556 1.00 0.00 8 ILE A C 17
ATOM 7140 O O . ILE A 1 8 ? -6.462 -3.854 1.742 1.00 0.00 8 ILE A O 17
ATOM 7156 N N . SER A 1 9 ? -7.391 -3.642 3.779 1.00 0.00 9 SER A N 17
ATOM 7157 C CA . SER A 1 9 ? -6.410 -2.671 4.262 1.00 0.00 9 SER A CA 17
ATOM 7158 C C . SER A 1 9 ? -5.072 -3.343 4.587 1.00 0.00 9 SER A C 17
ATOM 7159 O O . SER A 1 9 ? -4.473 -3.094 5.632 1.00 0.00 9 SER A O 17
ATOM 7167 N N . PHE A 1 10 ? -4.616 -4.179 3.671 1.00 0.00 10 PHE A N 17
ATOM 7168 C CA . PHE A 1 10 ? -3.353 -4.878 3.810 1.00 0.00 10 PHE A CA 17
ATOM 7169 C C . PHE A 1 10 ? -2.798 -5.187 2.429 1.00 0.00 10 PHE A C 17
ATOM 7170 O O . PHE A 1 10 ? -3.383 -5.961 1.669 1.00 0.00 10 PHE A O 17
ATOM 7187 N N . CYS A 1 11 ? -1.685 -4.565 2.111 1.00 0.00 11 CYS A N 17
ATOM 7188 C CA . CYS A 1 11 ? -1.045 -4.751 0.817 1.00 0.00 11 CYS A CA 17
ATOM 7189 C C . CYS A 1 11 ? 0.016 -5.841 0.875 1.00 0.00 11 CYS A C 17
ATOM 7190 O O . CYS A 1 11 ? 0.556 -6.141 1.940 1.00 0.00 11 CYS A O 17
ATOM 7197 N N . PHE A 1 12 ? 0.338 -6.412 -0.277 1.00 0.00 12 PHE A N 17
ATOM 7198 C CA . PHE A 1 12 ? 1.362 -7.440 -0.346 1.00 0.00 12 PHE A CA 17
ATOM 7199 C C . PHE A 1 12 ? 2.724 -6.805 -0.084 1.00 0.00 12 PHE A C 17
ATOM 7200 O O . PHE A 1 12 ? 3.554 -7.344 0.644 1.00 0.00 12 PHE A O 17
ATOM 7217 N N . THR A 1 13 ? 2.933 -5.638 -0.681 1.00 0.00 13 THR A N 17
ATOM 7218 C CA . THR A 1 13 ? 4.180 -4.900 -0.525 1.00 0.00 13 THR A CA 17
ATOM 7219 C C . THR A 1 13 ? 4.183 -4.082 0.774 1.00 0.00 13 THR A C 17
ATOM 7220 O O . THR A 1 13 ? 5.110 -3.313 1.041 1.00 0.00 13 THR A O 17
ATOM 7231 N N . GLU A 1 14 ? 3.146 -4.248 1.586 1.00 0.00 14 GLU A N 17
ATOM 7232 C CA . GLU A 1 14 ? 3.042 -3.524 2.847 1.00 0.00 14 GLU A CA 17
ATOM 7233 C C . GLU A 1 14 ? 4.119 -3.987 3.818 1.00 0.00 14 GLU A C 17
ATOM 7234 O O . GLU A 1 14 ? 4.808 -3.178 4.431 1.00 0.00 14 GLU A O 17
ATOM 7246 N N . VAL A 1 15 ? 4.269 -5.300 3.932 1.00 0.00 15 VAL A N 17
ATOM 7247 C CA . VAL A 1 15 ? 5.273 -5.890 4.815 1.00 0.00 15 VAL A CA 17
ATOM 7248 C C . VAL A 1 15 ? 6.688 -5.494 4.390 1.00 0.00 15 VAL A C 17
ATOM 7249 O O . VAL A 1 15 ? 7.623 -5.547 5.186 1.00 0.00 15 VAL A O 17
ATOM 7262 N N . ILE A 1 16 ? 6.831 -5.102 3.129 1.00 0.00 16 ILE A N 17
ATOM 7263 C CA . ILE A 1 16 ? 8.119 -4.697 2.588 1.00 0.00 16 ILE A CA 17
ATOM 7264 C C . ILE A 1 16 ? 8.493 -3.298 3.071 1.00 0.00 16 ILE A C 17
ATOM 7265 O O . ILE A 1 16 ? 9.670 -2.973 3.231 1.00 0.00 16 ILE A O 17
ATOM 7281 N N . GLY A 1 17 ? 7.482 -2.484 3.307 1.00 0.00 17 GLY A N 17
ATOM 7282 C CA . GLY A 1 17 ? 7.717 -1.131 3.774 1.00 0.00 17 GLY A CA 17
ATOM 7283 C C . GLY A 1 17 ? 6.564 -0.199 3.468 1.00 0.00 17 GLY A C 17
ATOM 7284 O O . GLY A 1 17 ? 6.384 0.820 4.136 1.00 0.00 17 GLY A O 17
ATOM 7288 N N . CYS A 1 18 ? 5.790 -0.538 2.444 1.00 0.00 18 CYS A N 17
ATOM 7289 C CA . CYS A 1 18 ? 4.654 0.282 2.040 1.00 0.00 18 CYS A CA 17
ATOM 7290 C C . CYS A 1 18 ? 3.575 0.298 3.116 1.00 0.00 18 CYS A C 17
ATOM 7291 O O . CYS A 1 18 ? 3.533 -0.570 3.980 1.00 0.00 18 CYS A O 17
ATOM 7298 N N . SER A 1 19 ? 2.709 1.292 3.053 1.00 0.00 19 SER A N 17
ATOM 7299 C CA . SER A 1 19 ? 1.631 1.429 4.019 1.00 0.00 19 SER A CA 17
ATOM 7300 C C . SER A 1 19 ? 0.341 1.854 3.324 1.00 0.00 19 SER A C 17
ATOM 7301 O O . SER A 1 19 ? 0.361 2.703 2.427 1.00 0.00 19 SER A O 17
ATOM 7309 N N . CYS A 1 20 ? -0.769 1.244 3.723 1.00 0.00 20 CYS A N 17
ATOM 7310 C CA . CYS A 1 20 ? -2.068 1.539 3.135 1.00 0.00 20 CYS A CA 17
ATOM 7311 C C . CYS A 1 20 ? -2.525 2.952 3.491 1.00 0.00 20 CYS A C 17
ATOM 7312 O O . CYS A 1 20 ? -2.588 3.320 4.667 1.00 0.00 20 CYS A O 17
ATOM 7319 N N . LYS A 1 21 ? -2.843 3.745 2.473 1.00 0.00 21 LYS A N 17
ATOM 7320 C CA . LYS A 1 21 ? -3.292 5.107 2.689 1.00 0.00 21 LYS A CA 17
ATOM 7321 C C . LYS A 1 21 ? -4.223 5.512 1.550 1.00 0.00 21 LYS A C 17
ATOM 7322 O O . LYS A 1 21 ? -3.858 5.405 0.394 1.00 0.00 21 LYS A O 17
ATOM 7341 N N . ASN A 1 22 ? -5.429 5.953 1.894 1.00 0.00 22 ASN A N 17
ATOM 7342 C CA . ASN A 1 22 ? -6.444 6.364 0.906 1.00 0.00 22 ASN A CA 17
ATOM 7343 C C . ASN A 1 22 ? -6.638 5.313 -0.197 1.00 0.00 22 ASN A C 17
ATOM 7344 O O . ASN A 1 22 ? -6.794 5.653 -1.369 1.00 0.00 22 ASN A O 17
ATOM 7355 N N . LYS A 1 23 ? -6.654 4.031 0.209 1.00 0.00 23 LYS A N 17
ATOM 7356 C CA . LYS A 1 23 ? -6.854 2.896 -0.707 1.00 0.00 23 LYS A CA 17
ATOM 7357 C C . LYS A 1 23 ? -5.580 2.531 -1.487 1.00 0.00 23 LYS A C 17
ATOM 7358 O O . LYS A 1 23 ? -5.497 1.455 -2.078 1.00 0.00 23 LYS A O 17
ATOM 7377 N N . VAL A 1 24 ? -4.582 3.399 -1.484 1.00 0.00 24 VAL A N 17
ATOM 7378 C CA . VAL A 1 24 ? -3.341 3.115 -2.196 1.00 0.00 24 VAL A CA 17
ATOM 7379 C C . VAL A 1 24 ? -2.168 2.988 -1.225 1.00 0.00 24 VAL A C 17
ATOM 7380 O O . VAL A 1 24 ? -2.020 3.781 -0.306 1.00 0.00 24 VAL A O 17
ATOM 7393 N N . CYS A 1 25 ? -1.324 1.991 -1.423 1.00 0.00 25 CYS A N 17
ATOM 7394 C CA . CYS A 1 25 ? -0.177 1.819 -0.547 1.00 0.00 25 CYS A CA 17
ATOM 7395 C C . CYS A 1 25 ? 0.997 2.677 -1.008 1.00 0.00 25 CYS A C 17
ATOM 7396 O O . CYS A 1 25 ? 1.395 2.645 -2.181 1.00 0.00 25 CYS A O 17
ATOM 7403 N N . TYR A 1 26 ? 1.537 3.452 -0.075 1.00 0.00 26 TYR A N 17
ATOM 7404 C CA . TYR A 1 26 ? 2.655 4.336 -0.365 1.00 0.00 26 TYR A CA 17
ATOM 7405 C C . TYR A 1 26 ? 3.855 4.014 0.514 1.00 0.00 26 TYR A C 17
ATOM 7406 O O . TYR A 1 26 ? 3.710 3.570 1.656 1.00 0.00 26 TYR A O 17
ATOM 7424 N N . LEU A 1 27 ? 5.031 4.278 -0.022 1.00 0.00 27 LEU A N 17
ATOM 7425 C CA . LEU A 1 27 ? 6.285 4.080 0.675 1.00 0.00 27 LEU A CA 17
ATOM 7426 C C . LEU A 1 27 ? 6.994 5.420 0.736 1.00 0.00 27 LEU A C 17
ATOM 7427 O O . LEU A 1 27 ? 7.577 5.863 -0.251 1.00 0.00 27 LEU A O 17
ATOM 7443 N N . ASN A 1 28 ? 6.895 6.081 1.881 1.00 0.00 28 ASN A N 17
ATOM 7444 C CA . ASN A 1 28 ? 7.495 7.402 2.065 1.00 0.00 28 ASN A CA 17
ATOM 7445 C C . ASN A 1 28 ? 6.928 8.368 1.023 1.00 0.00 28 ASN A C 17
ATOM 7446 O O . ASN A 1 28 ? 7.666 9.078 0.340 1.00 0.00 28 ASN A O 17
ATOM 7457 N N . SER A 1 29 ? 5.596 8.357 0.910 1.00 0.00 29 SER A N 17
ATOM 7458 C CA . SER A 1 29 ? 4.852 9.201 -0.034 1.00 0.00 29 SER A CA 17
ATOM 7459 C C . SER A 1 29 ? 4.980 8.713 -1.484 1.00 0.00 29 SER A C 17
ATOM 7460 O O . SER A 1 29 ? 4.327 9.247 -2.380 1.00 0.00 29 SER A O 17
ATOM 7468 N N . ILE A 1 30 ? 5.807 7.701 -1.719 1.00 0.00 30 ILE A N 17
ATOM 7469 C CA . ILE A 1 30 ? 5.990 7.169 -3.065 1.00 0.00 30 ILE A CA 17
ATOM 7470 C C . ILE A 1 30 ? 4.971 6.068 -3.353 1.00 0.00 30 ILE A C 17
ATOM 7471 O O . ILE A 1 30 ? 4.796 5.155 -2.552 1.00 0.00 30 ILE A O 17
ATOM 7487 N N . SER A 1 31 ? 4.303 6.158 -4.494 1.00 0.00 31 SER A N 17
ATOM 7488 C CA . SER A 1 31 ? 3.313 5.169 -4.883 1.00 0.00 31 SER A CA 17
ATOM 7489 C C . SER A 1 31 ? 3.967 3.806 -5.072 1.00 0.00 31 SER A C 17
ATOM 7490 O O . SER A 1 31 ? 4.907 3.660 -5.850 1.00 0.00 31 SER A O 17
ATOM 7498 N N . CYS A 1 1 ? 3.614 2.525 -4.229 1.00 0.00 1 CYS A N 18
ATOM 7499 C CA . CYS A 1 1 ? 4.098 1.154 -4.103 1.00 0.00 1 CYS A CA 18
ATOM 7500 C C . CYS A 1 1 ? 3.492 0.267 -5.181 1.00 0.00 1 CYS A C 18
ATOM 7501 O O . CYS A 1 1 ? 3.748 -0.935 -5.217 1.00 0.00 1 CYS A O 18
ATOM 7508 N N . GLY A 1 2 ? 2.676 0.866 -6.046 1.00 0.00 2 GLY A N 18
ATOM 7509 C CA . GLY A 1 2 ? 2.029 0.103 -7.104 1.00 0.00 2 GLY A CA 18
ATOM 7510 C C . GLY A 1 2 ? 1.135 -0.976 -6.529 1.00 0.00 2 GLY A C 18
ATOM 7511 O O . GLY A 1 2 ? 1.128 -2.111 -6.994 1.00 0.00 2 GLY A O 18
ATOM 7515 N N . GLU A 1 3 ? 0.403 -0.602 -5.491 1.00 0.00 3 GLU A N 18
ATOM 7516 C CA . GLU A 1 3 ? -0.490 -1.507 -4.790 1.00 0.00 3 GLU A CA 18
ATOM 7517 C C . GLU A 1 3 ? -1.673 -0.720 -4.248 1.00 0.00 3 GLU A C 18
ATOM 7518 O O . GLU A 1 3 ? -1.532 0.460 -3.906 1.00 0.00 3 GLU A O 18
ATOM 7530 N N . SER A 1 4 ? -2.833 -1.353 -4.172 1.00 0.00 4 SER A N 18
ATOM 7531 C CA . SER A 1 4 ? -4.017 -0.681 -3.674 1.00 0.00 4 SER A CA 18
ATOM 7532 C C . SER A 1 4 ? -4.765 -1.545 -2.667 1.00 0.00 4 SER A C 18
ATOM 7533 O O . SER A 1 4 ? -5.125 -2.687 -2.945 1.00 0.00 4 SER A O 18
ATOM 7541 N N . CYS A 1 5 ? -5.025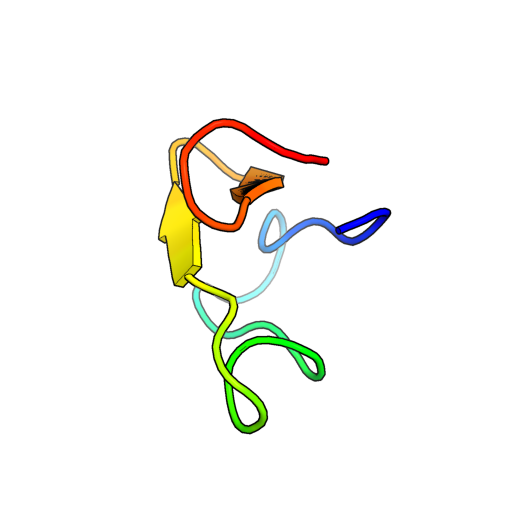 -0.967 -1.508 1.00 0.00 5 CYS A N 18
ATOM 7542 C CA . CYS A 1 5 ? -5.754 -1.640 -0.444 1.00 0.00 5 CYS A CA 18
ATOM 7543 C C . CYS A 1 5 ? -7.231 -1.279 -0.533 1.00 0.00 5 CYS A C 18
ATOM 7544 O O . CYS A 1 5 ? -7.903 -1.070 0.475 1.00 0.00 5 CYS A O 18
ATOM 7551 N N . ALA A 1 6 ? -7.711 -1.188 -1.766 1.00 0.00 6 ALA A N 18
ATOM 7552 C CA . ALA A 1 6 ? -9.098 -0.829 -2.048 1.00 0.00 6 ALA A CA 18
ATOM 7553 C C . ALA A 1 6 ? -10.086 -1.822 -1.455 1.00 0.00 6 ALA A C 18
ATOM 7554 O O . ALA A 1 6 ? -11.105 -1.435 -0.891 1.00 0.00 6 ALA A O 18
ATOM 7561 N N . MET A 1 7 ? -9.785 -3.096 -1.607 1.00 0.00 7 MET A N 18
ATOM 7562 C CA . MET A 1 7 ? -10.657 -4.151 -1.100 1.00 0.00 7 MET A CA 18
ATOM 7563 C C . MET A 1 7 ? -10.291 -4.505 0.330 1.00 0.00 7 MET A C 18
ATOM 7564 O O . MET A 1 7 ? -11.100 -4.395 1.249 1.00 0.00 7 MET A O 18
ATOM 7578 N N . ILE A 1 8 ? -9.058 -4.932 0.499 1.00 0.00 8 ILE A N 18
ATOM 7579 C CA . ILE A 1 8 ? -8.553 -5.309 1.808 1.00 0.00 8 ILE A CA 18
ATOM 7580 C C . ILE A 1 8 ? -7.496 -4.319 2.272 1.00 0.00 8 ILE A C 18
ATOM 7581 O O . ILE A 1 8 ? -6.652 -3.896 1.487 1.00 0.00 8 ILE A O 18
ATOM 7597 N N . SER A 1 9 ? -7.545 -3.958 3.547 1.00 0.00 9 SER A N 18
ATOM 7598 C CA . SER A 1 9 ? -6.590 -3.019 4.123 1.00 0.00 9 SER A CA 18
ATOM 7599 C C . SER A 1 9 ? -5.266 -3.724 4.415 1.00 0.00 9 SER A C 18
ATOM 7600 O O . SER A 1 9 ? -4.749 -3.675 5.530 1.00 0.00 9 SER A O 18
ATOM 7608 N N . PHE A 1 10 ? -4.741 -4.382 3.398 1.00 0.00 10 PHE A N 18
ATOM 7609 C CA . PHE A 1 10 ? -3.488 -5.107 3.500 1.00 0.00 10 PHE A CA 18
ATOM 7610 C C . PHE A 1 10 ? -2.796 -5.139 2.147 1.00 0.00 10 PHE A C 18
ATOM 7611 O O . PHE A 1 10 ? -3.312 -5.711 1.185 1.00 0.00 10 PHE A O 18
ATOM 7628 N N . CYS A 1 11 ? -1.634 -4.524 2.086 1.00 0.00 11 CYS A N 18
ATOM 7629 C CA . CYS A 1 11 ? -0.850 -4.476 0.865 1.00 0.00 11 CYS A CA 18
ATOM 7630 C C . CYS A 1 11 ? 0.199 -5.577 0.880 1.00 0.00 11 CYS A C 18
ATOM 7631 O O . CYS A 1 11 ? 0.872 -5.778 1.891 1.00 0.00 11 CYS A O 18
ATOM 7638 N N . PHE A 1 12 ? 0.375 -6.275 -0.232 1.00 0.00 12 PHE A N 18
ATOM 7639 C CA . PHE A 1 12 ? 1.385 -7.324 -0.290 1.00 0.00 12 PHE A CA 18
ATOM 7640 C C . PHE A 1 12 ? 2.788 -6.716 -0.219 1.00 0.00 12 PHE A C 18
ATOM 7641 O O . PHE A 1 12 ? 3.755 -7.390 0.128 1.00 0.00 12 PHE A O 18
ATOM 7658 N N . THR A 1 13 ? 2.887 -5.439 -0.564 1.00 0.00 13 THR A N 18
ATOM 7659 C CA . THR A 1 13 ? 4.164 -4.740 -0.560 1.00 0.00 13 THR A CA 18
ATOM 7660 C C . THR A 1 13 ? 4.370 -3.893 0.697 1.00 0.00 13 THR A C 18
ATOM 7661 O O . THR A 1 13 ? 5.450 -3.340 0.906 1.00 0.00 13 THR A O 18
ATOM 7672 N N . GLU A 1 14 ? 3.355 -3.770 1.538 1.00 0.00 14 GLU A N 18
ATOM 7673 C CA . GLU A 1 14 ? 3.512 -2.953 2.739 1.00 0.00 14 GLU A CA 18
ATOM 7674 C C . GLU A 1 14 ? 4.438 -3.622 3.741 1.00 0.00 14 GLU A C 18
ATOM 7675 O O . GLU A 1 14 ? 5.178 -2.946 4.451 1.00 0.00 14 GLU A O 18
ATOM 7687 N N . VAL A 1 15 ? 4.422 -4.947 3.768 1.00 0.00 15 VAL A N 18
ATOM 7688 C CA . VAL A 1 15 ? 5.287 -5.701 4.667 1.00 0.00 15 VAL A CA 18
ATOM 7689 C C . VAL A 1 15 ? 6.759 -5.488 4.309 1.00 0.00 15 VAL A C 18
ATOM 7690 O O . VAL A 1 15 ? 7.641 -5.649 5.149 1.00 0.00 15 VAL A O 18
ATOM 7703 N N . ILE A 1 16 ? 7.006 -5.118 3.058 1.00 0.00 16 ILE A N 18
ATOM 7704 C CA . ILE A 1 16 ? 8.359 -4.869 2.580 1.00 0.00 16 ILE A CA 18
ATOM 7705 C C . ILE A 1 16 ? 8.833 -3.494 3.027 1.00 0.00 16 ILE A C 18
ATOM 7706 O O . ILE A 1 16 ? 10.007 -3.287 3.331 1.00 0.00 16 ILE A O 18
ATOM 7722 N N . GLY A 1 17 ? 7.900 -2.564 3.063 1.00 0.00 17 GLY A N 18
ATOM 7723 C CA . GLY A 1 17 ? 8.209 -1.208 3.471 1.00 0.00 17 GLY A CA 18
ATOM 7724 C C . GLY A 1 17 ? 7.225 -0.200 2.909 1.00 0.00 17 GLY A C 18
ATOM 7725 O O . GLY A 1 17 ? 7.620 0.852 2.416 1.00 0.00 17 GLY A O 18
ATOM 7729 N N . CYS A 1 18 ? 5.943 -0.524 2.994 1.00 0.00 18 CYS A N 18
ATOM 7730 C CA . CYS A 1 18 ? 4.887 0.353 2.498 1.00 0.00 18 CYS A CA 18
ATOM 7731 C C . CYS A 1 18 ? 3.786 0.477 3.538 1.00 0.00 18 CYS A C 18
ATOM 7732 O O . CYS A 1 18 ? 3.832 -0.176 4.578 1.00 0.00 18 CYS A O 18
ATOM 7739 N N . SER A 1 19 ? 2.800 1.312 3.259 1.00 0.00 19 SER A N 18
ATOM 7740 C CA . SER A 1 19 ? 1.686 1.510 4.175 1.00 0.00 19 SER A CA 18
ATOM 7741 C C . SER A 1 19 ? 0.418 1.870 3.406 1.00 0.00 19 SER A C 18
ATOM 7742 O O . SER A 1 19 ? 0.446 2.725 2.514 1.00 0.00 19 SER A O 18
ATOM 7750 N N . CYS A 1 20 ? -0.687 1.223 3.758 1.00 0.00 20 CYS A N 18
ATOM 7751 C CA . CYS A 1 20 ? -1.969 1.485 3.115 1.00 0.00 20 CYS A CA 18
ATOM 7752 C C . CYS A 1 20 ? -2.471 2.875 3.503 1.00 0.00 20 CYS A C 18
ATOM 7753 O O . CYS A 1 20 ? -2.442 3.249 4.679 1.00 0.00 20 CYS A O 18
ATOM 7760 N N . LYS A 1 21 ? -2.910 3.652 2.520 1.00 0.00 21 LYS A N 18
ATOM 7761 C CA . LYS A 1 21 ? -3.394 4.992 2.783 1.00 0.00 21 LYS A CA 18
ATOM 7762 C C . LYS A 1 21 ? -4.435 5.391 1.750 1.00 0.00 21 LYS A C 18
ATOM 7763 O O . LYS A 1 21 ? -4.158 5.386 0.557 1.00 0.00 21 LYS A O 18
ATOM 7782 N N . ASN A 1 22 ? -5.631 5.733 2.226 1.00 0.00 22 ASN A N 18
ATOM 7783 C CA . ASN A 1 22 ? -6.750 6.142 1.370 1.00 0.00 22 ASN A CA 18
ATOM 7784 C C . ASN A 1 22 ? -6.887 5.258 0.126 1.00 0.00 22 ASN A C 18
ATOM 7785 O O . ASN A 1 22 ? -7.008 5.762 -0.993 1.00 0.00 22 ASN A O 18
ATOM 7796 N N . LYS A 1 23 ? -6.889 3.936 0.355 1.00 0.00 23 LYS A N 18
ATOM 7797 C CA . LYS A 1 23 ? -7.045 2.929 -0.709 1.00 0.00 23 LYS A CA 18
ATOM 7798 C C . LYS A 1 23 ? -5.747 2.650 -1.488 1.00 0.00 23 LYS A C 18
ATOM 7799 O O . LYS A 1 23 ? -5.638 1.620 -2.155 1.00 0.00 23 LYS A O 18
ATOM 7818 N N . VAL A 1 24 ? -4.762 3.531 -1.416 1.00 0.00 24 VAL A N 18
ATOM 7819 C CA . VAL A 1 24 ? -3.521 3.300 -2.145 1.00 0.00 24 VAL A CA 18
ATOM 7820 C C . VAL A 1 24 ? -2.331 3.100 -1.203 1.00 0.00 24 VAL A C 18
ATOM 7821 O O . VAL A 1 24 ? -2.169 3.801 -0.208 1.00 0.00 24 VAL A O 18
ATOM 7834 N N . CYS A 1 25 ? -1.510 2.115 -1.516 1.00 0.00 25 CYS A N 18
ATOM 7835 C CA . CYS A 1 25 ? -0.345 1.804 -0.701 1.00 0.00 25 CYS A CA 18
ATOM 7836 C C . CYS A 1 25 ? 0.870 2.621 -1.148 1.00 0.00 25 CYS A C 18
ATOM 7837 O O . CYS A 1 25 ? 1.274 2.576 -2.319 1.00 0.00 25 CYS A O 18
ATOM 7844 N N . TYR A 1 26 ? 1.438 3.374 -0.210 1.00 0.00 26 TYR A N 18
ATOM 7845 C CA . TYR A 1 26 ? 2.593 4.225 -0.486 1.00 0.00 26 TYR A CA 18
ATOM 7846 C C . TYR A 1 26 ? 3.721 3.992 0.509 1.00 0.00 26 TYR A C 18
ATOM 7847 O O . TYR A 1 26 ? 3.497 3.527 1.628 1.00 0.00 26 TYR A O 18
ATOM 7865 N N . LEU A 1 27 ? 4.926 4.359 0.094 1.00 0.00 27 LEU A N 18
ATOM 7866 C CA . LEU A 1 27 ? 6.112 4.250 0.919 1.00 0.00 27 LEU A CA 18
ATOM 7867 C C . LEU A 1 27 ? 6.834 5.588 0.876 1.00 0.00 27 LEU A C 18
ATOM 7868 O O . LEU A 1 27 ? 7.356 5.987 -0.157 1.00 0.00 27 LEU A O 18
ATOM 7884 N N . ASN A 1 28 ? 6.812 6.301 1.990 1.00 0.00 28 ASN A N 18
ATOM 7885 C CA . ASN A 1 28 ? 7.436 7.625 2.081 1.00 0.00 28 ASN A CA 18
ATOM 7886 C C . ASN A 1 28 ? 6.934 8.528 0.947 1.00 0.00 28 ASN A C 18
ATOM 7887 O O . ASN A 1 28 ? 7.714 9.193 0.269 1.00 0.00 28 ASN A O 18
ATOM 7898 N N . SER A 1 29 ? 5.614 8.516 0.751 1.00 0.00 29 SER A N 18
ATOM 7899 C CA . SER A 1 29 ? 4.947 9.307 -0.290 1.00 0.00 29 SER A CA 18
ATOM 7900 C C . SER A 1 29 ? 5.275 8.807 -1.705 1.00 0.00 29 SER A C 18
ATOM 7901 O O . SER A 1 29 ? 5.067 9.520 -2.686 1.00 0.00 29 SER A O 18
ATOM 7909 N N . ILE A 1 30 ? 5.757 7.574 -1.807 1.00 0.00 30 ILE A N 18
ATOM 7910 C CA . ILE A 1 30 ? 6.082 6.978 -3.098 1.00 0.00 30 ILE A CA 18
ATOM 7911 C C . ILE A 1 30 ? 5.101 5.849 -3.407 1.00 0.00 30 ILE A C 18
ATOM 7912 O O . ILE A 1 30 ? 4.807 5.028 -2.541 1.00 0.00 30 ILE A O 18
ATOM 7928 N N . SER A 1 31 ? 4.583 5.824 -4.627 1.00 0.00 31 SER A N 18
ATOM 7929 C CA . SER A 1 31 ? 3.625 4.811 -5.044 1.00 0.00 31 SER A CA 18
ATOM 7930 C C . SER A 1 31 ? 4.237 3.414 -4.996 1.00 0.00 31 SER A C 18
ATOM 7931 O O . SER A 1 31 ? 5.247 3.146 -5.644 1.00 0.00 31 SER A O 18
ATOM 7939 N N . CYS A 1 1 ? 3.597 2.558 -4.281 1.00 0.00 1 CYS A N 19
ATOM 7940 C CA . CYS A 1 1 ? 4.144 1.208 -4.270 1.00 0.00 1 CYS A CA 19
ATOM 7941 C C . CYS A 1 1 ? 3.520 0.363 -5.368 1.00 0.00 1 CYS A C 19
ATOM 7942 O O . CYS A 1 1 ? 3.771 -0.839 -5.449 1.00 0.00 1 CYS A O 19
ATOM 7949 N N . GLY A 1 2 ? 2.695 0.995 -6.202 1.00 0.00 2 GLY A N 19
ATOM 7950 C CA . GLY A 1 2 ? 2.032 0.272 -7.276 1.00 0.00 2 GLY A CA 19
ATOM 7951 C C . GLY A 1 2 ? 1.169 -0.845 -6.728 1.00 0.00 2 GLY A C 19
ATOM 7952 O O . GLY A 1 2 ? 1.104 -1.937 -7.286 1.00 0.00 2 GLY A O 19
ATOM 7956 N N . GLU A 1 3 ? 0.527 -0.550 -5.611 1.00 0.00 3 GLU A N 19
ATOM 7957 C CA . GLU A 1 3 ? -0.329 -1.492 -4.913 1.00 0.00 3 GLU A CA 19
ATOM 7958 C C . GLU A 1 3 ? -1.522 -0.733 -4.349 1.00 0.00 3 GLU A C 19
ATOM 7959 O O . GLU A 1 3 ? -1.412 0.462 -4.050 1.00 0.00 3 GLU A O 19
ATOM 7971 N N . SER A 1 4 ? -2.653 -1.398 -4.218 1.00 0.00 4 SER A N 19
ATOM 7972 C CA . SER A 1 4 ? -3.839 -0.744 -3.706 1.00 0.00 4 SER A CA 19
ATOM 7973 C C . SER A 1 4 ? -4.578 -1.608 -2.695 1.00 0.00 4 SER A C 19
ATOM 7974 O O . SER A 1 4 ? -4.911 -2.761 -2.961 1.00 0.00 4 SER A O 19
ATOM 7982 N N . CYS A 1 5 ? -4.876 -1.013 -1.556 1.00 0.00 5 CYS A N 19
ATOM 7983 C CA . CYS A 1 5 ? -5.622 -1.672 -0.500 1.00 0.00 5 CYS A CA 19
ATOM 7984 C C . CYS A 1 5 ? -7.095 -1.324 -0.673 1.00 0.00 5 CYS A C 19
ATOM 7985 O O . CYS A 1 5 ? -7.811 -1.011 0.277 1.00 0.00 5 CYS A O 19
ATOM 7992 N N . ALA A 1 6 ? -7.508 -1.345 -1.932 1.00 0.00 6 ALA A N 19
ATOM 7993 C CA . ALA A 1 6 ? -8.864 -1.008 -2.334 1.00 0.00 6 ALA A CA 19
ATOM 7994 C C . ALA A 1 6 ? -9.917 -1.860 -1.647 1.00 0.00 6 ALA A C 19
ATOM 7995 O O . ALA A 1 6 ? -10.958 -1.346 -1.235 1.00 0.00 6 ALA A O 19
ATOM 8002 N N . MET A 1 7 ? -9.648 -3.145 -1.544 1.00 0.00 7 MET A N 19
ATOM 8003 C CA . MET A 1 7 ? -10.584 -4.076 -0.922 1.00 0.00 7 MET A CA 19
ATOM 8004 C C . MET A 1 7 ? -10.331 -4.179 0.571 1.00 0.00 7 MET A C 19
ATOM 8005 O O . MET A 1 7 ? -11.189 -3.855 1.388 1.00 0.00 7 MET A O 19
ATOM 8019 N N . ILE A 1 8 ? -9.142 -4.632 0.910 1.00 0.00 8 ILE A N 19
ATOM 8020 C CA . ILE A 1 8 ? -8.749 -4.786 2.302 1.00 0.00 8 ILE A CA 19
ATOM 8021 C C . ILE A 1 8 ? -7.539 -3.922 2.611 1.00 0.00 8 ILE A C 19
ATOM 8022 O O . ILE A 1 8 ? -6.713 -3.672 1.735 1.00 0.00 8 ILE A O 19
ATOM 8038 N N . SER A 1 9 ? -7.444 -3.469 3.853 1.00 0.00 9 SER A N 19
ATOM 8039 C CA . SER A 1 9 ? -6.338 -2.628 4.298 1.00 0.00 9 SER A CA 19
ATOM 8040 C C . SER A 1 9 ? -5.080 -3.467 4.522 1.00 0.00 9 SER A C 19
ATOM 8041 O O . SER A 1 9 ? -4.480 -3.445 5.596 1.00 0.00 9 SER A O 19
ATOM 8049 N N . PHE A 1 10 ? -4.701 -4.201 3.494 1.00 0.00 10 PHE A N 19
ATOM 8050 C CA . PHE A 1 10 ? -3.528 -5.057 3.531 1.00 0.00 10 PHE A CA 19
ATOM 8051 C C . PHE A 1 10 ? -2.853 -5.056 2.167 1.00 0.00 10 PHE A C 19
ATOM 8052 O O . PHE A 1 10 ? -3.408 -5.557 1.187 1.00 0.00 10 PHE A O 19
ATOM 8069 N N . CYS A 1 11 ? -1.661 -4.494 2.113 1.00 0.00 11 CYS A N 19
ATOM 8070 C CA . CYS A 1 11 ? -0.903 -4.427 0.877 1.00 0.00 11 CYS A CA 19
ATOM 8071 C C . CYS A 1 11 ? 0.076 -5.588 0.810 1.00 0.00 11 CYS A C 19
ATOM 8072 O O . CYS A 1 11 ? 0.742 -5.898 1.796 1.00 0.00 11 CYS A O 19
ATOM 8079 N N . PHE A 1 12 ? 0.197 -6.211 -0.347 1.00 0.00 12 PHE A N 19
ATOM 8080 C CA . PHE A 1 12 ? 1.132 -7.313 -0.500 1.00 0.00 12 PHE A CA 19
ATOM 8081 C C . PHE A 1 12 ? 2.561 -6.798 -0.321 1.00 0.00 12 PHE A C 19
ATOM 8082 O O . PHE A 1 12 ? 3.447 -7.513 0.145 1.00 0.00 12 PHE A O 19
ATOM 8099 N N . THR A 1 13 ? 2.774 -5.548 -0.709 1.00 0.00 13 THR A N 19
ATOM 8100 C CA . THR A 1 13 ? 4.084 -4.924 -0.619 1.00 0.00 13 THR A CA 19
ATOM 8101 C C . THR A 1 13 ? 4.276 -4.103 0.667 1.00 0.00 13 THR A C 19
ATOM 8102 O O . THR A 1 13 ? 5.290 -3.423 0.822 1.00 0.00 13 THR A O 19
ATOM 8113 N N . GLU A 1 14 ? 3.334 -4.144 1.602 1.00 0.00 14 GLU A N 19
ATOM 8114 C CA . GLU A 1 14 ? 3.509 -3.364 2.831 1.00 0.00 14 GLU A CA 19
ATOM 8115 C C . GLU A 1 14 ? 4.594 -3.970 3.715 1.00 0.00 14 GLU A C 19
ATOM 8116 O O . GLU A 1 14 ? 5.223 -3.271 4.504 1.00 0.00 14 GLU A O 19
ATOM 8128 N N . VAL A 1 15 ? 4.811 -5.270 3.564 1.00 0.00 15 VAL A N 19
ATOM 8129 C CA . VAL A 1 15 ? 5.822 -5.981 4.343 1.00 0.00 15 VAL A CA 19
ATOM 8130 C C . VAL A 1 15 ? 7.227 -5.408 4.132 1.00 0.00 15 VAL A C 19
ATOM 8131 O O . VAL A 1 15 ? 8.077 -5.502 5.015 1.00 0.00 15 VAL A O 19
ATOM 8144 N N . ILE A 1 16 ? 7.475 -4.825 2.963 1.00 0.00 16 ILE A N 19
ATOM 8145 C CA . ILE A 1 16 ? 8.786 -4.259 2.661 1.00 0.00 16 ILE A CA 19
ATOM 8146 C C . ILE A 1 16 ? 8.921 -2.835 3.205 1.00 0.00 16 ILE A C 19
ATOM 8147 O O . ILE A 1 16 ? 10.024 -2.297 3.301 1.00 0.00 16 ILE A O 19
ATOM 8163 N N . GLY A 1 17 ? 7.800 -2.230 3.564 1.00 0.00 17 GLY A N 19
ATOM 8164 C CA . GLY A 1 17 ? 7.831 -0.879 4.094 1.00 0.00 17 GLY A CA 19
ATOM 8165 C C . GLY A 1 17 ? 6.591 -0.080 3.744 1.00 0.00 17 GLY A C 19
ATOM 8166 O O . GLY A 1 17 ? 6.240 0.869 4.445 1.00 0.00 17 GLY A O 19
ATOM 8170 N N . CYS A 1 18 ? 5.942 -0.451 2.645 1.00 0.00 18 CYS A N 19
ATOM 8171 C CA . CYS A 1 18 ? 4.741 0.241 2.180 1.00 0.00 18 CYS A CA 19
ATOM 8172 C C . CYS A 1 18 ? 3.632 0.207 3.228 1.00 0.00 18 CYS A C 19
ATOM 8173 O O . CYS A 1 18 ? 3.671 -0.580 4.168 1.00 0.00 18 CYS A O 19
ATOM 8180 N N . SER A 1 19 ? 2.647 1.070 3.059 1.00 0.00 19 SER A N 19
ATOM 8181 C CA . SER A 1 19 ? 1.529 1.147 3.987 1.00 0.00 19 SER A CA 19
ATOM 8182 C C . SER A 1 19 ? 0.266 1.618 3.272 1.00 0.00 19 SER A C 19
ATOM 8183 O O . SER A 1 19 ? 0.334 2.425 2.340 1.00 0.00 19 SER A O 19
ATOM 8191 N N . CYS A 1 20 ? -0.880 1.103 3.706 1.00 0.00 20 CYS A N 19
ATOM 8192 C CA . CYS A 1 20 ? -2.160 1.469 3.116 1.00 0.00 20 CYS A CA 19
ATOM 8193 C C . CYS A 1 20 ? -2.498 2.919 3.453 1.00 0.00 20 CYS A C 19
ATOM 8194 O O . CYS A 1 20 ? -2.421 3.329 4.613 1.00 0.00 20 CYS A O 19
ATOM 8201 N N . LYS A 1 21 ? -2.855 3.695 2.441 1.00 0.00 21 LYS A N 19
ATOM 8202 C CA . LYS A 1 21 ? -3.186 5.094 2.633 1.00 0.00 21 LYS A CA 19
ATOM 8203 C C . LYS A 1 21 ? -4.240 5.510 1.618 1.00 0.00 21 LYS A C 19
ATOM 8204 O O . LYS A 1 21 ? -3.976 5.532 0.424 1.00 0.00 21 LYS A O 19
ATOM 8223 N N . ASN A 1 22 ? -5.439 5.812 2.115 1.00 0.00 22 ASN A N 19
ATOM 8224 C CA . ASN A 1 22 ? -6.589 6.207 1.286 1.00 0.00 22 ASN A CA 19
ATOM 8225 C C . ASN A 1 22 ? -6.816 5.250 0.110 1.00 0.00 22 ASN A C 19
ATOM 8226 O O . ASN A 1 22 ? -7.079 5.679 -1.010 1.00 0.00 22 ASN A O 19
ATOM 8237 N N . LYS A 1 23 ? -6.741 3.941 0.406 1.00 0.00 23 LYS A N 19
ATOM 8238 C CA . LYS A 1 23 ? -6.960 2.873 -0.584 1.00 0.00 23 LYS A CA 19
ATOM 8239 C C . LYS A 1 23 ? -5.723 2.606 -1.458 1.00 0.00 23 LYS A C 19
ATOM 8240 O O . LYS A 1 23 ? -5.633 1.561 -2.105 1.00 0.00 23 LYS A O 19
ATOM 8259 N N . VAL A 1 24 ? -4.756 3.511 -1.453 1.00 0.00 24 VAL A N 19
ATOM 8260 C CA . VAL A 1 24 ? -3.541 3.308 -2.234 1.00 0.00 24 VAL A CA 19
ATOM 8261 C C . VAL A 1 24 ? -2.351 3.046 -1.309 1.00 0.00 24 VAL A C 19
ATOM 8262 O O . VAL A 1 24 ? -2.197 3.696 -0.280 1.00 0.00 24 VAL A O 19
ATOM 8275 N N . CYS A 1 25 ? -1.519 2.081 -1.661 1.00 0.00 25 CYS A N 19
ATOM 8276 C CA . CYS A 1 25 ? -0.363 1.745 -0.840 1.00 0.00 25 CYS A CA 19
ATOM 8277 C C . CYS A 1 25 ? 0.840 2.616 -1.198 1.00 0.00 25 CYS A C 19
ATOM 8278 O O . CYS A 1 25 ? 1.265 2.673 -2.360 1.00 0.00 25 CYS A O 19
ATOM 8285 N N . TYR A 1 26 ? 1.382 3.301 -0.195 1.00 0.00 26 TYR A N 19
ATOM 8286 C CA . TYR A 1 26 ? 2.523 4.183 -0.398 1.00 0.00 26 TYR A CA 19
ATOM 8287 C C . TYR A 1 26 ? 3.677 3.850 0.540 1.00 0.00 26 TYR A C 19
ATOM 8288 O O . TYR A 1 26 ? 3.481 3.350 1.648 1.00 0.00 26 TYR A O 19
ATOM 8306 N N . LEU A 1 27 ? 4.872 4.188 0.088 1.00 0.00 27 LEU A N 19
ATOM 8307 C CA . LEU A 1 27 ? 6.097 4.010 0.846 1.00 0.00 27 LEU A CA 19
ATOM 8308 C C . LEU A 1 27 ? 6.789 5.358 0.907 1.00 0.00 27 LEU A C 19
ATOM 8309 O O . LEU A 1 27 ? 7.411 5.780 -0.063 1.00 0.00 27 LEU A O 19
ATOM 8325 N N . ASN A 1 28 ? 6.634 6.050 2.029 1.00 0.00 28 ASN A N 19
ATOM 8326 C CA . ASN A 1 28 ? 7.212 7.382 2.202 1.00 0.00 28 ASN A CA 19
ATOM 8327 C C . ASN A 1 28 ? 6.679 8.309 1.104 1.00 0.00 28 ASN A C 19
ATOM 8328 O O . ASN A 1 28 ? 7.437 9.020 0.447 1.00 0.00 28 ASN A O 19
ATOM 8339 N N . SER A 1 29 ? 5.356 8.258 0.916 1.00 0.00 29 SER A N 19
ATOM 8340 C CA . SER A 1 29 ? 4.646 9.058 -0.092 1.00 0.00 29 SER A CA 19
ATOM 8341 C C . SER A 1 29 ? 4.872 8.547 -1.522 1.00 0.00 29 SER A C 19
ATOM 8342 O O . SER A 1 29 ? 4.270 9.056 -2.467 1.00 0.00 29 SER A O 19
ATOM 8350 N N . ILE A 1 30 ? 5.718 7.539 -1.683 1.00 0.00 30 ILE A N 19
ATOM 8351 C CA . ILE A 1 30 ? 5.988 6.978 -3.000 1.00 0.00 30 ILE A CA 19
ATOM 8352 C C . ILE A 1 30 ? 4.994 5.864 -3.316 1.00 0.00 30 ILE A C 19
ATOM 8353 O O . ILE A 1 30 ? 4.750 4.996 -2.484 1.00 0.00 30 ILE A O 19
ATOM 8369 N N . SER A 1 31 ? 4.420 5.894 -4.512 1.00 0.00 31 SER A N 19
ATOM 8370 C CA . SER A 1 31 ? 3.459 4.878 -4.920 1.00 0.00 31 SER A CA 19
ATOM 8371 C C . SER A 1 31 ? 4.136 3.519 -5.012 1.00 0.00 31 SER A C 19
ATOM 8372 O O . SER A 1 31 ? 5.125 3.350 -5.724 1.00 0.00 31 SER A O 19
ATOM 8380 N N . CYS A 1 1 ? 3.442 2.812 -4.404 1.00 0.00 1 CYS A N 20
ATOM 8381 C CA . CYS A 1 1 ? 3.961 1.453 -4.486 1.00 0.00 1 CYS A CA 20
ATOM 8382 C C . CYS A 1 1 ? 3.299 0.691 -5.621 1.00 0.00 1 CYS A C 20
ATOM 8383 O O . CYS A 1 1 ? 3.591 -0.481 -5.839 1.00 0.00 1 CYS A O 20
ATOM 8390 N N . GLY A 1 2 ? 2.389 1.360 -6.326 1.00 0.00 2 GLY A N 20
ATOM 8391 C CA . GLY A 1 2 ? 1.678 0.710 -7.416 1.00 0.00 2 GLY A CA 20
ATOM 8392 C C . GLY A 1 2 ? 0.878 -0.465 -6.893 1.00 0.00 2 GLY A C 20
ATOM 8393 O O . GLY A 1 2 ? 0.729 -1.488 -7.555 1.00 0.00 2 GLY A O 20
ATOM 8397 N N . GLU A 1 3 ? 0.393 -0.290 -5.677 1.00 0.00 3 GLU A N 20
ATOM 8398 C CA . GLU A 1 3 ? -0.378 -1.292 -4.969 1.00 0.00 3 GLU A CA 20
ATOM 8399 C C . GLU A 1 3 ? -1.560 -0.606 -4.303 1.00 0.00 3 GLU A C 20
ATOM 8400 O O . GLU A 1 3 ? -1.449 0.552 -3.888 1.00 0.00 3 GLU A O 20
ATOM 8412 N N . SER A 1 4 ? -2.687 -1.287 -4.218 1.00 0.00 4 SER A N 20
ATOM 8413 C CA . SER A 1 4 ? -3.860 -0.683 -3.619 1.00 0.00 4 SER A CA 20
ATOM 8414 C C . SER A 1 4 ? -4.574 -1.618 -2.654 1.00 0.00 4 SER A C 20
ATOM 8415 O O . SER A 1 4 ? -4.913 -2.752 -2.987 1.00 0.00 4 SER A O 20
ATOM 8423 N N . CYS A 1 5 ? -4.847 -1.094 -1.472 1.00 0.00 5 CYS A N 20
ATOM 8424 C CA . CYS A 1 5 ? -5.570 -1.812 -0.439 1.00 0.00 5 CYS A CA 20
ATOM 8425 C C . CYS A 1 5 ? -7.059 -1.513 -0.586 1.00 0.00 5 CYS A C 20
ATOM 8426 O O . CYS A 1 5 ? -7.787 -1.334 0.387 1.00 0.00 5 CYS A O 20
ATOM 8433 N N . ALA A 1 6 ? -7.480 -1.430 -1.844 1.00 0.00 6 ALA A N 20
ATOM 8434 C CA . ALA A 1 6 ? -8.860 -1.119 -2.206 1.00 0.00 6 ALA A CA 20
ATOM 8435 C C . ALA A 1 6 ? -9.855 -2.138 -1.668 1.00 0.00 6 ALA A C 20
ATOM 8436 O O . ALA A 1 6 ? -10.973 -1.785 -1.296 1.00 0.00 6 ALA A O 20
ATOM 8443 N N . MET A 1 7 ? -9.449 -3.392 -1.655 1.00 0.00 7 MET A N 20
ATOM 8444 C CA . MET A 1 7 ? -10.311 -4.470 -1.183 1.00 0.00 7 MET A CA 20
ATOM 8445 C C . MET A 1 7 ? -10.144 -4.664 0.312 1.00 0.00 7 MET A C 20
ATOM 8446 O O . MET A 1 7 ? -11.093 -4.566 1.086 1.00 0.00 7 MET A O 20
ATOM 8460 N N . ILE A 1 8 ? -8.917 -4.931 0.700 1.00 0.00 8 ILE A N 20
ATOM 8461 C CA . ILE A 1 8 ? -8.574 -5.132 2.096 1.00 0.00 8 ILE A CA 20
ATOM 8462 C C . ILE A 1 8 ? -7.461 -4.179 2.488 1.00 0.00 8 ILE A C 20
ATOM 8463 O O . ILE A 1 8 ? -6.593 -3.879 1.673 1.00 0.00 8 ILE A O 20
ATOM 8479 N N . SER A 1 9 ? -7.493 -3.699 3.724 1.00 0.00 9 SER A N 20
ATOM 8480 C CA . SER A 1 9 ? -6.486 -2.766 4.224 1.00 0.00 9 SER A CA 20
ATOM 8481 C C . SER A 1 9 ? -5.168 -3.486 4.523 1.00 0.00 9 SER A C 20
ATOM 8482 O O . SER A 1 9 ? -4.578 -3.315 5.588 1.00 0.00 9 SER A O 20
ATOM 8490 N N . PHE A 1 10 ? -4.722 -4.282 3.567 1.00 0.00 10 PHE A N 20
ATOM 8491 C CA . PHE A 1 10 ? -3.482 -5.026 3.688 1.00 0.00 10 PHE A CA 20
ATOM 8492 C C . PHE A 1 10 ? -2.888 -5.268 2.308 1.00 0.00 10 PHE A C 20
ATOM 8493 O O . PHE A 1 10 ? -3.444 -6.015 1.500 1.00 0.00 10 PHE A O 20
ATOM 8510 N N . CYS A 1 11 ? -1.768 -4.630 2.055 1.00 0.00 11 CYS A N 20
ATOM 8511 C CA . CYS A 1 11 ? -1.071 -4.760 0.785 1.00 0.00 11 CYS A CA 20
ATOM 8512 C C . CYS A 1 11 ? 0.014 -5.821 0.879 1.00 0.00 11 CYS A C 20
ATOM 8513 O O . CYS A 1 11 ? 0.619 -6.009 1.936 1.00 0.00 11 CYS A O 20
ATOM 8520 N N . PHE A 1 12 ? 0.285 -6.504 -0.220 1.00 0.00 12 PHE A N 20
ATOM 8521 C CA . PHE A 1 12 ? 1.321 -7.527 -0.222 1.00 0.00 12 PHE A CA 20
ATOM 8522 C C . PHE A 1 12 ? 2.711 -6.896 -0.123 1.00 0.00 12 PHE A C 20
ATOM 8523 O O . PHE A 1 12 ? 3.666 -7.534 0.310 1.00 0.00 12 PHE A O 20
ATOM 8540 N N . THR A 1 13 ? 2.819 -5.639 -0.542 1.00 0.00 13 THR A N 20
ATOM 8541 C CA . THR A 1 13 ? 4.092 -4.932 -0.518 1.00 0.00 13 THR A CA 20
ATOM 8542 C C . THR A 1 13 ? 4.215 -3.978 0.676 1.00 0.00 13 THR A C 20
ATOM 8543 O O . THR A 1 13 ? 5.205 -3.258 0.802 1.00 0.00 13 THR A O 20
ATOM 8554 N N . GLU A 1 14 ? 3.231 -3.955 1.559 1.00 0.00 14 GLU A N 20
ATOM 8555 C CA . GLU A 1 14 ? 3.312 -3.053 2.706 1.00 0.00 14 GLU A CA 20
ATOM 8556 C C . GLU A 1 14 ? 4.232 -3.618 3.782 1.00 0.00 14 GLU A C 20
ATOM 8557 O O . GLU A 1 14 ? 4.932 -2.876 4.465 1.00 0.00 14 GLU A O 20
ATOM 8569 N N . VAL A 1 15 ? 4.233 -4.935 3.916 1.00 0.00 15 VAL A N 20
ATOM 8570 C CA . VAL A 1 15 ? 5.065 -5.610 4.904 1.00 0.00 15 VAL A CA 20
ATOM 8571 C C . VAL A 1 15 ? 6.555 -5.286 4.714 1.00 0.00 15 VAL A C 20
ATOM 8572 O O . VAL A 1 15 ? 7.331 -5.320 5.667 1.00 0.00 15 VAL A O 20
ATOM 8585 N N . ILE A 1 16 ? 6.955 -4.982 3.483 1.00 0.00 16 ILE A N 20
ATOM 8586 C CA . ILE A 1 16 ? 8.353 -4.674 3.200 1.00 0.00 16 ILE A CA 20
ATOM 8587 C C . ILE A 1 16 ? 8.656 -3.171 3.218 1.00 0.00 16 ILE A C 20
ATOM 8588 O O . ILE A 1 16 ? 9.780 -2.770 2.922 1.00 0.00 16 ILE A O 20
ATOM 8604 N N . GLY A 1 17 ? 7.679 -2.338 3.574 1.00 0.00 17 GLY A N 20
ATOM 8605 C CA . GLY A 1 17 ? 7.946 -0.907 3.619 1.00 0.00 17 GLY A CA 20
ATOM 8606 C C . GLY A 1 17 ? 6.742 -0.041 3.298 1.00 0.00 17 GLY A C 20
ATOM 8607 O O . GLY A 1 17 ? 6.562 1.021 3.895 1.00 0.00 17 GLY A O 20
ATOM 8611 N N . CYS A 1 18 ? 5.933 -0.472 2.341 1.00 0.00 18 CYS A N 20
ATOM 8612 C CA . CYS A 1 18 ? 4.753 0.290 1.932 1.00 0.00 18 CYS A CA 20
ATOM 8613 C C . CYS A 1 18 ? 3.726 0.380 3.062 1.00 0.00 18 CYS A C 20
ATOM 8614 O O . CYS A 1 18 ? 3.818 -0.330 4.058 1.00 0.00 18 CYS A O 20
ATOM 8621 N N . SER A 1 19 ? 2.751 1.258 2.904 1.00 0.00 19 SER A N 20
ATOM 8622 C CA . SER A 1 19 ? 1.714 1.440 3.908 1.00 0.00 19 SER A CA 20
ATOM 8623 C C . SER A 1 19 ? 0.393 1.827 3.249 1.00 0.00 19 SER A C 20
ATOM 8624 O O . SER A 1 19 ? 0.370 2.658 2.337 1.00 0.00 19 SER A O 20
ATOM 8632 N N . CYS A 1 20 ? -0.694 1.210 3.699 1.00 0.00 20 CYS A N 20
ATOM 8633 C CA . CYS A 1 20 ? -2.015 1.481 3.145 1.00 0.00 20 CYS A CA 20
ATOM 8634 C C . CYS A 1 20 ? -2.505 2.865 3.562 1.00 0.00 20 CYS A C 20
ATOM 8635 O O . CYS A 1 20 ? -2.566 3.185 4.752 1.00 0.00 20 CYS A O 20
ATOM 8642 N N . LYS A 1 21 ? -2.847 3.688 2.579 1.00 0.00 21 LYS A N 20
ATOM 8643 C CA . LYS A 1 21 ? -3.326 5.030 2.845 1.00 0.00 21 LYS A CA 20
ATOM 8644 C C . LYS A 1 21 ? -4.276 5.449 1.731 1.00 0.00 21 LYS A C 20
ATOM 8645 O O . LYS A 1 21 ? -3.933 5.352 0.567 1.00 0.00 21 LYS A O 20
ATOM 8664 N N . ASN A 1 22 ? -5.477 5.884 2.101 1.00 0.00 22 ASN A N 20
ATOM 8665 C CA . ASN A 1 22 ? -6.513 6.302 1.138 1.00 0.00 22 ASN A CA 20
ATOM 8666 C C . ASN A 1 22 ? -6.744 5.249 0.047 1.00 0.00 22 ASN A C 20
ATOM 8667 O O . ASN A 1 22 ? -7.000 5.585 -1.108 1.00 0.00 22 ASN A O 20
ATOM 8678 N N . LYS A 1 23 ? -6.677 3.968 0.445 1.00 0.00 23 LYS A N 20
ATOM 8679 C CA . LYS A 1 23 ? -6.896 2.827 -0.459 1.00 0.00 23 LYS A CA 20
ATOM 8680 C C . LYS A 1 23 ? -5.665 2.515 -1.327 1.00 0.00 23 LYS A C 20
ATOM 8681 O O . LYS A 1 23 ? -5.592 1.459 -1.955 1.00 0.00 23 LYS A O 20
ATOM 8700 N N . VAL A 1 24 ? -4.682 3.400 -1.342 1.00 0.00 24 VAL A N 20
ATOM 8701 C CA . VAL A 1 24 ? -3.470 3.167 -2.118 1.00 0.00 24 VAL A CA 20
ATOM 8702 C C . VAL A 1 24 ? -2.263 3.006 -1.194 1.00 0.00 24 VAL A C 20
ATOM 8703 O O . VAL A 1 24 ? -2.104 3.747 -0.233 1.00 0.00 24 VAL A O 20
ATOM 8716 N N . CYS A 1 25 ? -1.408 2.037 -1.469 1.00 0.00 25 CYS A N 20
ATOM 8717 C CA . CYS A 1 25 ? -0.236 1.839 -0.631 1.00 0.00 25 CYS A CA 20
ATOM 8718 C C . CYS A 1 25 ? 0.945 2.674 -1.108 1.00 0.00 25 CYS A C 20
ATOM 8719 O O . CYS A 1 25 ? 1.323 2.643 -2.287 1.00 0.00 25 CYS A O 20
ATOM 8726 N N . TYR A 1 26 ? 1.521 3.427 -0.177 1.00 0.00 26 TYR A N 20
ATOM 8727 C CA . TYR A 1 26 ? 2.658 4.286 -0.469 1.00 0.00 26 TYR A CA 20
ATOM 8728 C C . TYR A 1 26 ? 3.842 3.927 0.420 1.00 0.00 26 TYR A C 20
ATOM 8729 O O . TYR A 1 26 ? 3.669 3.502 1.561 1.00 0.00 26 TYR A O 20
ATOM 8747 N N . LEU A 1 27 ? 5.036 4.140 -0.101 1.00 0.00 27 LEU A N 20
ATOM 8748 C CA . LEU A 1 27 ? 6.265 3.896 0.624 1.00 0.00 27 LEU A CA 20
ATOM 8749 C C . LEU A 1 27 ? 7.019 5.211 0.666 1.00 0.00 27 LEU A C 20
ATOM 8750 O O . LEU A 1 27 ? 7.564 5.651 -0.346 1.00 0.00 27 LEU A O 20
ATOM 8766 N N . ASN A 1 28 ? 7.001 5.853 1.822 1.00 0.00 28 ASN A N 20
ATOM 8767 C CA . ASN A 1 28 ? 7.651 7.150 2.001 1.00 0.00 28 ASN A CA 20
ATOM 8768 C C . ASN A 1 28 ? 7.061 8.158 1.011 1.00 0.00 28 ASN A C 20
ATOM 8769 O O . ASN A 1 28 ? 7.784 8.881 0.326 1.00 0.00 28 ASN A O 20
ATOM 8780 N N . SER A 1 29 ? 5.726 8.168 0.945 1.00 0.00 29 SER A N 20
ATOM 8781 C CA . SER A 1 29 ? 4.963 9.054 0.057 1.00 0.00 29 SER A CA 20
ATOM 8782 C C . SER A 1 29 ? 5.045 8.627 -1.416 1.00 0.00 29 SER A C 20
ATOM 8783 O O . SER A 1 29 ? 4.355 9.187 -2.265 1.00 0.00 29 SER A O 20
ATOM 8791 N N . ILE A 1 30 ? 5.875 7.635 -1.720 1.00 0.00 30 ILE A N 20
ATOM 8792 C CA . ILE A 1 30 ? 6.018 7.160 -3.092 1.00 0.00 30 ILE A CA 20
ATOM 8793 C C . ILE A 1 30 ? 5.003 6.056 -3.385 1.00 0.00 30 ILE A C 20
ATOM 8794 O O . ILE A 1 30 ? 4.841 5.132 -2.596 1.00 0.00 30 ILE A O 20
ATOM 8810 N N . SER A 1 31 ? 4.321 6.160 -4.519 1.00 0.00 31 SER A N 20
ATOM 8811 C CA . SER A 1 31 ? 3.328 5.172 -4.913 1.00 0.00 31 SER A CA 20
ATOM 8812 C C . SER A 1 31 ? 3.972 3.804 -5.103 1.00 0.00 31 SER A C 20
ATOM 8813 O O . SER A 1 31 ? 4.927 3.655 -5.863 1.00 0.00 31 SER A O 20
#

Radius of gyration: 7.58 Å; Cα contacts (8 Å, |Δi|>4): 59; chains: 1; bounding box: 19×16×12 Å

Nearest PDB structures (foldseek):
  1za8-assembly1_A  TM=1.001E+00  e=6.381E-05  Viola hederacea
  7rn3-assembly1_A  TM=9.034E-01  e=5.476E-02  Pigea enneasperma
  1vb8-assembly1_A  TM=7.121E-01  e=6.323E-02  Viola hederacea
  1nbj-assembly1_A  TM=7.247E-01  e=9.731E-02  Viola odorata
  7s55-assembly1_A  TM=7.377E-01  e=2.305E-01  Clitoria ternatea